Protein AF-0000000085003575 (afdb_homodimer)

Sequence (530 aa):
MSSSPQVAVVTGAAQGVGLAVAKLLAARNYQVVLSDIDVAAGEQAVVDINASLGKQVAHFIPCDLAKTDDIDRLFQLTTDKFSGFSVLVNNAGFLRAPFLAIDAQQISDTIAINLTATVYATHQAIRFWESHADTIQDANVVNITSSSSFKTYASIAAYGAAKAGAAQFTFACRSFGPRIRVNAVAPTAIATAFDKNTMMRVPTDKSGPGYTPEEEMRAMGLARLQPEQVAEAALQCIDDRDRFGKVVYLDATEGQKIHAGFLPEMSSSPQVAVVTGAAQGVGLAVAKLLAARNYQVVLSDIDVAAGEQAVVDINASLGKQVAHFIPCDLAKTDDIDRLFQLTTDKFSGFSVLVNNAGFLRAPFLAIDAQQISDTIAINLTATVYATHQAIRFWESHADTIQDANVVNITSSSSFKTYASIAAYGAAKAGAAQFTFACRSFGPRIRVNAVAPTAIATAFDKNTMMRVPTDKSGPGYTPEEEMRAMGLARLQPEQVAEAALQCIDDRDRFGKVVYLDATEGQKIHAGFLPE

Organism: Metarhizium robertsii (strain ARSEF 23 / ATCC MYA-3075) (NCBI:txid655844)

Structure (mmCIF, N/CA/C/O backbone):
data_AF-0000000085003575-model_v1
#
loop_
_entity.id
_entity.type
_entity.pdbx_description
1 polymer 3-oxoacyl-
#
loop_
_atom_site.group_PDB
_atom_site.id
_atom_site.type_symbol
_atom_site.label_atom_id
_atom_site.label_alt_id
_atom_site.label_comp_id
_atom_site.label_asym_id
_atom_site.label_entity_id
_atom_site.label_seq_id
_atom_site.pdbx_PDB_ins_code
_atom_site.Cartn_x
_atom_site.Cartn_y
_atom_site.Cartn_z
_atom_site.occupancy
_atom_site.B_iso_or_equiv
_atom_site.auth_seq_id
_atom_site.auth_comp_id
_atom_site.auth_asym_id
_atom_site.auth_atom_id
_atom_site.pdbx_PDB_model_num
ATOM 1 N N . MET A 1 1 ? 15.047 -30.828 -22 1 36.72 1 MET A N 1
ATOM 2 C CA . MET A 1 1 ? 14.758 -29.422 -21.766 1 36.72 1 MET A CA 1
ATOM 3 C C . MET A 1 1 ? 13.898 -29.234 -20.516 1 36.72 1 MET A C 1
ATOM 5 O O . MET A 1 1 ? 12.773 -29.75 -20.453 1 36.72 1 MET A O 1
ATOM 9 N N . SER A 1 2 ? 14.344 -29.281 -19.125 1 49.72 2 SER A N 1
ATOM 10 C CA . SER A 1 2 ? 13.836 -29.547 -17.781 1 49.72 2 SER A CA 1
ATOM 11 C C . SER A 1 2 ? 12.734 -28.562 -17.406 1 49.72 2 SER A C 1
ATOM 13 O O . SER A 1 2 ? 12.945 -27.344 -17.422 1 49.72 2 SER A O 1
ATOM 15 N N . SER A 1 3 ? 11.359 -28.797 -17.734 1 72.44 3 SER A N 1
ATOM 16 C CA . SER A 1 3 ? 10.125 -28.031 -17.656 1 72.44 3 SER A CA 1
ATOM 17 C C . SER A 1 3 ? 9.797 -27.641 -16.219 1 72.44 3 SER A C 1
ATOM 19 O O . SER A 1 3 ? 10.094 -28.391 -15.281 1 72.44 3 SER A O 1
ATOM 21 N N . SER A 1 4 ? 9.609 -26.406 -15.805 1 80.38 4 SER A N 1
ATOM 22 C CA . SER A 1 4 ? 9.234 -25.938 -14.484 1 80.38 4 SER A CA 1
ATOM 23 C C . SER A 1 4 ? 8.117 -26.797 -13.883 1 80.38 4 SER A C 1
ATOM 25 O O . SER A 1 4 ? 7.242 -27.266 -14.602 1 80.38 4 SER A O 1
ATOM 27 N N . PRO A 1 5 ? 8.305 -27.156 -12.547 1 84.69 5 PRO A N 1
ATOM 28 C CA . PRO A 1 5 ? 7.23 -27.938 -11.93 1 84.69 5 PRO A CA 1
ATOM 29 C C . PRO A 1 5 ? 5.852 -27.328 -12.156 1 84.69 5 PRO A C 1
ATOM 31 O O . PRO A 1 5 ? 5.703 -26.094 -12.094 1 84.69 5 PRO A O 1
ATOM 34 N N . GLN A 1 6 ? 4.961 -28.141 -12.461 1 92.69 6 GLN A N 1
ATOM 35 C CA . GLN A 1 6 ? 3.586 -27.688 -12.625 1 92.69 6 GLN A CA 1
ATOM 36 C C . GLN A 1 6 ? 2.832 -27.734 -11.305 1 92.69 6 GLN A C 1
ATOM 38 O O . GLN A 1 6 ? 1.858 -28.469 -11.156 1 92.69 6 GLN A O 1
ATOM 43 N N . VAL A 1 7 ? 3.324 -26.984 -10.352 1 98 7 VAL A N 1
ATOM 44 C CA . VAL A 1 7 ? 2.744 -26.781 -9.031 1 98 7 VAL A CA 1
ATOM 45 C C . VAL A 1 7 ? 2.381 -25.312 -8.836 1 98 7 VAL A C 1
ATOM 47 O O . VAL A 1 7 ? 3.186 -24.422 -9.117 1 98 7 VAL A O 1
ATOM 50 N N . ALA A 1 8 ? 1.146 -25.094 -8.445 1 98.75 8 ALA A N 1
ATOM 51 C CA . ALA A 1 8 ? 0.651 -23.734 -8.242 1 98.75 8 ALA A CA 1
ATOM 52 C C . ALA A 1 8 ? 0.19 -23.531 -6.801 1 98.75 8 ALA A C 1
ATOM 54 O O . ALA A 1 8 ? -0.417 -24.422 -6.203 1 98.75 8 ALA A O 1
ATOM 55 N N . VAL A 1 9 ? 0.558 -22.422 -6.254 1 98.81 9 VAL A N 1
ATOM 56 C CA . VAL A 1 9 ? 0.025 -21.984 -4.973 1 98.81 9 VAL A CA 1
ATOM 57 C C . VAL A 1 9 ? -1.001 -20.875 -5.195 1 98.81 9 VAL A C 1
ATOM 59 O O . VAL A 1 9 ? -0.71 -19.875 -5.863 1 98.81 9 VAL A O 1
ATOM 62 N N . VAL A 1 10 ? -2.223 -21.047 -4.691 1 98.81 10 VAL A N 1
ATOM 63 C CA . VAL A 1 10 ? -3.285 -20.047 -4.816 1 98.81 10 VAL A CA 1
ATOM 64 C C . VAL A 1 10 ? -3.777 -19.641 -3.428 1 98.81 10 VAL A C 1
ATOM 66 O O . VAL A 1 10 ? -4.305 -20.469 -2.682 1 98.81 10 VAL A O 1
ATOM 69 N N . THR A 1 11 ? -3.609 -18.391 -3.107 1 98.31 11 THR A N 1
ATOM 70 C CA . THR A 1 11 ? -4.094 -17.891 -1.82 1 98.31 11 THR A CA 1
ATOM 71 C C . THR A 1 11 ? -5.539 -17.422 -1.935 1 98.31 11 THR A C 1
ATOM 73 O O . THR A 1 11 ? -5.98 -17.016 -3.014 1 98.31 11 THR A O 1
ATOM 76 N N . GLY A 1 12 ? -6.211 -17.406 -0.753 1 96.06 12 GLY A N 1
ATOM 77 C CA . GLY A 1 12 ? -7.625 -17.078 -0.796 1 96.06 12 GLY A CA 1
ATOM 78 C C . GLY A 1 12 ? -8.422 -17.953 -1.737 1 96.06 12 GLY A C 1
ATOM 79 O O . GLY A 1 12 ? -9.203 -17.469 -2.549 1 96.06 12 GLY A O 1
ATOM 80 N N . ALA A 1 13 ? -8.219 -19.234 -1.672 1 96.62 13 ALA A N 1
ATOM 81 C CA . ALA A 1 13 ? -8.648 -20.125 -2.754 1 96.62 13 ALA A CA 1
ATOM 82 C C . ALA A 1 13 ? -9.867 -20.938 -2.344 1 96.62 13 ALA A C 1
ATOM 84 O O . ALA A 1 13 ? -10.305 -21.828 -3.076 1 96.62 13 ALA A O 1
ATOM 85 N N . ALA A 1 14 ? -10.453 -20.641 -1.163 1 94.25 14 ALA A N 1
ATOM 86 C CA . ALA A 1 14 ? -11.57 -21.453 -0.695 1 94.25 14 ALA A CA 1
ATOM 87 C C . ALA A 1 14 ? -12.867 -21.047 -1.387 1 94.25 14 ALA A C 1
ATOM 89 O O . ALA A 1 14 ? -13.852 -21.797 -1.356 1 94.25 14 ALA A O 1
ATOM 90 N N . GLN A 1 15 ? -12.906 -19.859 -2.004 1 89.56 15 GLN A N 1
ATOM 91 C CA . GLN A 1 15 ? -14.109 -19.375 -2.668 1 89.56 15 GLN A CA 1
ATOM 92 C C . GLN A 1 15 ? -13.773 -18.328 -3.729 1 89.56 15 GLN A C 1
ATOM 94 O O . GLN A 1 15 ? -12.609 -17.938 -3.883 1 89.56 15 GLN A O 1
ATOM 99 N N . GLY A 1 16 ? -14.758 -18.031 -4.531 1 91.69 16 GLY A N 1
ATOM 100 C CA . GLY A 1 16 ? -14.672 -16.891 -5.43 1 91.69 16 GLY A CA 1
ATOM 101 C C . GLY A 1 16 ? -13.641 -17.078 -6.531 1 91.69 16 GLY A C 1
ATOM 102 O O . GLY A 1 16 ? -13.562 -18.156 -7.141 1 91.69 16 GLY A O 1
ATOM 103 N N . VAL A 1 17 ? -12.969 -15.992 -6.801 1 93.94 17 VAL A N 1
ATOM 104 C CA . VAL A 1 17 ? -12 -15.945 -7.895 1 93.94 17 VAL A CA 1
ATOM 105 C C . VAL A 1 17 ? -10.883 -16.953 -7.637 1 93.94 17 VAL A C 1
ATOM 107 O O . VAL A 1 17 ? -10.469 -17.672 -8.547 1 93.94 17 VAL A O 1
ATOM 110 N N . GLY A 1 18 ? -10.445 -17.047 -6.355 1 96.75 18 GLY A N 1
ATOM 111 C CA . GLY A 1 18 ? -9.383 -17.984 -6.02 1 96.75 18 GLY A CA 1
ATOM 112 C C . GLY A 1 18 ? -9.742 -19.438 -6.289 1 96.75 18 GLY A C 1
ATOM 113 O O . GLY A 1 18 ? -8.922 -20.188 -6.805 1 96.75 18 GLY A O 1
ATOM 114 N N . LEU A 1 19 ? -10.906 -19.766 -5.945 1 96.69 19 LEU A N 1
ATOM 115 C CA . LEU A 1 19 ? -11.375 -21.125 -6.203 1 96.69 19 LEU A CA 1
ATOM 116 C C . LEU A 1 19 ? -11.477 -21.391 -7.699 1 96.69 19 LEU A C 1
ATOM 118 O O . LEU A 1 19 ? -11.086 -22.453 -8.172 1 96.69 19 LEU A O 1
ATOM 122 N N . ALA A 1 20 ? -11.984 -20.422 -8.438 1 96.69 20 ALA A N 1
ATOM 123 C CA . ALA A 1 20 ? -12.102 -20.547 -9.891 1 96.69 20 ALA A CA 1
ATOM 124 C C . ALA A 1 20 ? -10.727 -20.734 -10.531 1 96.69 20 ALA A C 1
ATOM 126 O O . ALA A 1 20 ? -10.57 -21.562 -11.438 1 96.69 20 ALA A O 1
ATOM 127 N N . VAL A 1 21 ? -9.742 -20.016 -10.062 1 98.19 21 VAL A N 1
ATOM 128 C CA . VAL A 1 21 ? -8.383 -20.141 -10.562 1 98.19 21 VAL A CA 1
ATOM 129 C C . VAL A 1 21 ? -7.836 -21.531 -10.258 1 98.19 21 VAL A C 1
ATOM 131 O O . VAL A 1 21 ? -7.258 -22.188 -11.133 1 98.19 21 VAL A O 1
ATOM 134 N N . ALA A 1 22 ? -8.062 -21.969 -9.008 1 98.5 22 ALA A N 1
ATOM 135 C CA . ALA A 1 22 ? -7.586 -23.281 -8.586 1 98.5 22 ALA A CA 1
ATOM 136 C C . ALA A 1 22 ? -8.18 -24.375 -9.461 1 98.5 22 ALA A C 1
ATOM 138 O O . ALA A 1 22 ? -7.469 -25.297 -9.898 1 98.5 22 ALA A O 1
ATOM 139 N N . LYS A 1 23 ? -9.438 -24.281 -9.766 1 98.31 23 LYS A N 1
ATOM 140 C CA . LYS A 1 23 ? -10.133 -25.266 -10.594 1 98.31 23 LYS A CA 1
ATOM 141 C C . LYS A 1 23 ? -9.547 -25.297 -12.008 1 98.31 23 LYS A C 1
ATOM 143 O O . LYS A 1 23 ? -9.289 -26.375 -12.547 1 98.31 23 LYS A O 1
ATOM 148 N N . LEU A 1 24 ? -9.312 -24.141 -12.547 1 98.06 24 LEU A N 1
ATOM 149 C CA . LEU A 1 24 ? -8.805 -24.062 -13.914 1 98.06 24 LEU A CA 1
ATOM 150 C C . LEU A 1 24 ? -7.383 -24.625 -13.992 1 98.06 24 LEU A C 1
ATOM 152 O O . LEU A 1 24 ? -7.047 -25.328 -14.938 1 98.06 24 LEU A O 1
ATOM 156 N N . LEU A 1 25 ? -6.57 -24.312 -13 1 98.25 25 LEU A N 1
ATOM 157 C CA . LEU A 1 25 ? -5.203 -24.828 -12.977 1 98.25 25 LEU A CA 1
ATOM 158 C C . LEU A 1 25 ? -5.188 -26.344 -12.805 1 98.25 25 LEU A C 1
ATOM 160 O O . LEU A 1 25 ? -4.41 -27.031 -13.469 1 98.25 25 LEU A O 1
ATOM 164 N N . ALA A 1 26 ? -6.055 -26.828 -11.93 1 98 26 ALA A N 1
ATOM 165 C CA . ALA A 1 26 ? -6.156 -28.266 -11.727 1 98 26 ALA A CA 1
ATOM 166 C C . ALA A 1 26 ? -6.559 -28.969 -13.016 1 98 26 ALA A C 1
ATOM 168 O O . ALA A 1 26 ? -6.012 -30.031 -13.352 1 98 26 ALA A O 1
ATOM 169 N N . ALA A 1 27 ? -7.434 -28.359 -13.727 1 97.06 27 ALA A N 1
ATOM 170 C CA . ALA A 1 27 ? -7.906 -28.922 -14.984 1 97.06 27 ALA A CA 1
ATOM 171 C C . ALA A 1 27 ? -6.789 -28.938 -16.031 1 97.06 27 ALA A C 1
ATOM 173 O O . ALA A 1 27 ? -6.828 -29.734 -16.969 1 97.06 27 ALA A O 1
ATOM 174 N N . ARG A 1 28 ? -5.785 -28.156 -15.844 1 95.75 28 ARG A N 1
ATOM 175 C CA . ARG A 1 28 ? -4.641 -28.094 -16.75 1 95.75 28 ARG A CA 1
ATOM 176 C C . ARG A 1 28 ? -3.484 -28.938 -16.234 1 95.75 28 ARG A C 1
ATOM 178 O O . ARG A 1 28 ? -2.33 -28.719 -16.609 1 95.75 28 ARG A O 1
ATOM 185 N N . ASN A 1 29 ? -3.746 -29.797 -15.25 1 94.12 29 ASN A N 1
ATOM 186 C CA . ASN A 1 29 ? -2.848 -30.828 -14.75 1 94.12 29 ASN A CA 1
ATOM 187 C C . ASN A 1 29 ? -1.813 -30.25 -13.789 1 94.12 29 ASN A C 1
ATOM 189 O O . ASN A 1 29 ? -0.748 -30.828 -13.586 1 94.12 29 ASN A O 1
ATOM 193 N N . TYR A 1 30 ? -2.041 -29.062 -13.266 1 97.31 30 TYR A N 1
ATOM 194 C CA . TYR A 1 30 ? -1.215 -28.562 -12.172 1 97.31 30 TYR A CA 1
ATOM 195 C C . TYR A 1 30 ? -1.534 -29.281 -10.875 1 97.31 30 TYR A C 1
ATOM 197 O O . TYR A 1 30 ? -2.693 -29.609 -10.609 1 97.31 30 TYR A O 1
ATOM 205 N N . GLN A 1 31 ? -0.494 -29.578 -10.117 1 98.31 31 GLN A N 1
ATOM 206 C CA . GLN A 1 31 ? -0.724 -29.703 -8.68 1 98.31 31 GLN A CA 1
ATOM 207 C C . GLN A 1 31 ? -1.045 -28.359 -8.055 1 98.31 31 GLN A C 1
ATOM 209 O O . GLN A 1 31 ? -0.27 -27.406 -8.18 1 98.31 31 GLN A O 1
ATOM 214 N N . VAL A 1 32 ? -2.201 -28.25 -7.363 1 98.75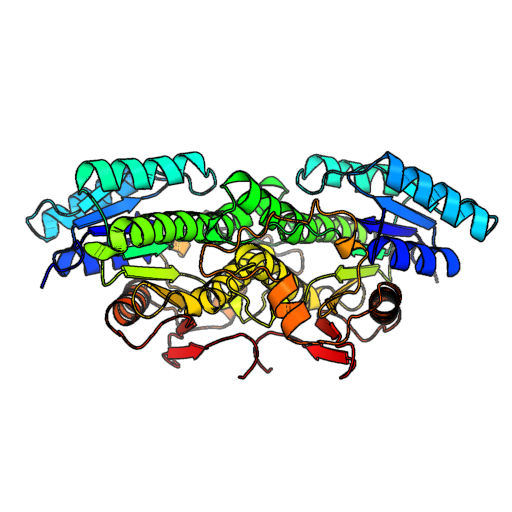 32 VAL A N 1
ATOM 215 C CA . VAL A 1 32 ? -2.637 -26.953 -6.887 1 98.75 32 VAL A CA 1
ATOM 216 C C . VAL A 1 32 ? -2.721 -26.953 -5.359 1 98.75 32 VAL A C 1
ATOM 218 O O . VAL A 1 32 ? -3.445 -27.766 -4.777 1 98.75 32 VAL A O 1
ATOM 221 N N . VAL A 1 33 ? -1.957 -26.141 -4.742 1 98.81 33 VAL A N 1
ATOM 222 C CA . VAL A 1 33 ? -2.045 -25.922 -3.303 1 98.81 33 VAL A CA 1
ATOM 223 C C . VAL A 1 33 ? -2.971 -24.734 -3.021 1 98.81 33 VAL A C 1
ATOM 225 O O . VAL A 1 33 ? -2.607 -23.578 -3.271 1 98.81 33 VAL A O 1
ATOM 228 N N . LEU A 1 34 ? -4.195 -25.047 -2.521 1 98.62 34 LEU A N 1
ATOM 229 C CA . LEU A 1 34 ? -5.121 -24.016 -2.053 1 98.62 34 LEU A CA 1
ATOM 230 C C . LEU A 1 34 ? -4.754 -23.562 -0.646 1 98.62 34 LEU A C 1
ATOM 232 O O . LEU A 1 34 ? -4.461 -24.375 0.225 1 98.62 34 LEU A O 1
ATOM 236 N N . SER A 1 35 ? -4.742 -22.297 -0.482 1 98.31 35 SER A N 1
ATOM 237 C CA . SER A 1 35 ? -4.508 -21.734 0.846 1 98.31 35 SER A CA 1
ATOM 238 C C . SER A 1 35 ? -5.566 -20.688 1.205 1 98.31 35 SER A C 1
ATOM 240 O O . SER A 1 35 ? -5.957 -19.891 0.363 1 98.31 35 SER A O 1
ATOM 242 N N . ASP A 1 36 ? -6.016 -20.734 2.395 1 96.69 36 ASP A N 1
ATOM 243 C CA . ASP A 1 36 ? -7.062 -19.859 2.922 1 96.69 36 ASP A CA 1
ATOM 244 C C . ASP A 1 36 ? -7.09 -19.891 4.449 1 96.69 36 ASP A C 1
ATOM 246 O O . ASP A 1 36 ? -6.531 -20.812 5.062 1 96.69 36 ASP A O 1
ATOM 250 N N . ILE A 1 37 ? -7.699 -18.938 4.961 1 96 37 ILE A N 1
ATOM 251 C CA . ILE A 1 37 ? -7.836 -18.922 6.414 1 96 37 ILE A CA 1
ATOM 252 C C . ILE A 1 37 ? -8.992 -19.828 6.832 1 96 37 ILE A C 1
ATOM 254 O O . ILE A 1 37 ? -9.008 -20.344 7.953 1 96 37 ILE A O 1
ATOM 258 N N . ASP A 1 38 ? -9.977 -20.016 5.98 1 95.31 38 ASP A N 1
ATOM 259 C CA . ASP A 1 38 ? -11.125 -20.875 6.242 1 95.31 38 ASP A CA 1
ATOM 260 C C . ASP A 1 38 ? -10.789 -22.328 5.949 1 95.31 38 ASP A C 1
ATOM 262 O O . ASP A 1 38 ? -10.953 -22.797 4.82 1 95.31 38 ASP A O 1
ATOM 266 N N . VAL A 1 39 ? -10.523 -23.062 6.973 1 97.56 39 VAL A N 1
ATOM 267 C CA . VAL A 1 39 ? -10.023 -24.422 6.836 1 97.56 39 VAL A CA 1
ATOM 268 C C . VAL A 1 39 ? -11.133 -25.328 6.293 1 97.56 39 VAL A C 1
ATOM 270 O O . VAL A 1 39 ? -10.914 -26.094 5.344 1 97.56 39 VAL A O 1
ATOM 273 N N . ALA A 1 40 ? -12.281 -25.203 6.828 1 97.81 40 ALA A N 1
ATOM 274 C CA . ALA A 1 40 ? -13.391 -26.062 6.422 1 97.81 40 ALA A CA 1
ATOM 275 C C . ALA A 1 40 ? -13.727 -25.875 4.945 1 97.81 40 ALA A C 1
ATOM 277 O O . ALA A 1 40 ? -13.836 -26.844 4.195 1 97.81 40 ALA A O 1
ATOM 278 N N . ALA A 1 41 ? -13.844 -24.625 4.5 1 96.56 41 ALA A N 1
ATOM 279 C CA . ALA A 1 41 ? -14.164 -24.328 3.109 1 96.56 41 ALA A CA 1
ATOM 280 C C . ALA A 1 41 ? -13.031 -24.766 2.18 1 96.56 41 ALA A C 1
ATOM 282 O O . ALA A 1 41 ? -13.289 -25.25 1.075 1 96.56 41 ALA A O 1
ATOM 283 N N . GLY A 1 42 ? -11.812 -24.594 2.656 1 98 42 GLY A N 1
ATOM 284 C CA . GLY A 1 42 ? -10.656 -24.984 1.864 1 98 42 GLY A CA 1
ATOM 285 C C . GLY A 1 42 ? -10.57 -26.484 1.65 1 98 42 GLY A C 1
ATOM 286 O O . GLY A 1 42 ? -10.328 -26.953 0.534 1 98 42 GLY A O 1
ATOM 287 N N . GLU A 1 43 ? -10.789 -27.234 2.693 1 98.44 43 GLU A N 1
ATOM 288 C CA . GLU A 1 43 ? -10.758 -28.688 2.598 1 98.44 43 GLU A CA 1
ATOM 289 C C . GLU A 1 43 ? -11.883 -29.219 1.711 1 98.44 43 GLU A C 1
ATOM 291 O O . GLU A 1 43 ? -11.68 -30.141 0.93 1 98.44 43 GLU A O 1
ATOM 296 N N . GLN A 1 44 ? -12.992 -28.594 1.854 1 98.31 44 GLN A N 1
ATOM 297 C CA . GLN A 1 44 ? -14.117 -28.984 1.003 1 98.31 44 GLN A CA 1
ATOM 298 C C . GLN A 1 44 ? -13.82 -28.688 -0.465 1 98.31 44 GLN A C 1
ATOM 300 O O . GLN A 1 44 ? -14.164 -29.484 -1.344 1 98.31 44 GLN A O 1
ATOM 305 N N . ALA A 1 45 ? -13.219 -27.531 -0.722 1 98.06 45 ALA A N 1
ATOM 306 C CA . ALA A 1 45 ? -12.836 -27.172 -2.086 1 98.06 45 ALA A CA 1
ATOM 307 C C . ALA A 1 45 ? -11.914 -28.219 -2.693 1 98.06 45 ALA A C 1
ATOM 309 O O . ALA A 1 45 ? -12.07 -28.594 -3.857 1 98.06 45 ALA A O 1
ATOM 310 N N . VAL A 1 46 ? -10.977 -28.719 -1.909 1 98.62 46 VAL A N 1
ATOM 311 C CA . VAL A 1 46 ? -10.031 -29.734 -2.354 1 98.62 46 VAL A CA 1
ATOM 312 C C . VAL A 1 46 ? -10.781 -31.016 -2.717 1 98.62 46 VAL A C 1
ATOM 314 O O . VAL A 1 46 ? -10.547 -31.594 -3.779 1 98.62 46 VAL A O 1
ATOM 317 N N . VAL A 1 47 ? -11.68 -31.422 -1.876 1 98.44 47 VAL A N 1
ATOM 318 C CA . VAL A 1 47 ? -12.469 -32.625 -2.107 1 98.44 47 VAL A CA 1
ATOM 319 C C . VAL A 1 47 ? -13.258 -32.5 -3.408 1 98.44 47 VAL A C 1
ATOM 321 O O . VAL A 1 47 ? -13.266 -33.406 -4.242 1 98.44 47 VAL A O 1
ATOM 324 N N . ASP A 1 48 ? -13.852 -31.344 -3.574 1 98.06 48 ASP A N 1
ATOM 325 C CA . ASP A 1 48 ? -14.695 -31.109 -4.742 1 98.06 48 ASP A CA 1
ATOM 326 C C . ASP A 1 48 ? -13.875 -31.109 -6.027 1 98.06 48 ASP A C 1
ATOM 328 O O . ASP A 1 48 ? -14.281 -31.703 -7.031 1 98.06 48 ASP A O 1
ATOM 332 N N . ILE A 1 49 ? -12.727 -30.438 -6.02 1 98.44 49 ILE A N 1
ATOM 333 C CA . ILE A 1 49 ? -11.867 -30.359 -7.195 1 98.44 49 ILE A CA 1
ATOM 334 C C . ILE A 1 49 ? -11.367 -31.766 -7.555 1 98.44 49 ILE A C 1
ATOM 336 O O . ILE A 1 49 ? -11.461 -32.188 -8.711 1 98.44 49 ILE A O 1
ATOM 340 N N . ASN A 1 50 ? -10.898 -32.469 -6.586 1 98.38 50 ASN A N 1
ATOM 341 C CA . ASN A 1 50 ? -10.367 -33.812 -6.828 1 98.38 50 ASN A CA 1
ATOM 342 C C . ASN A 1 50 ? -11.445 -34.75 -7.328 1 98.38 50 ASN A C 1
ATOM 344 O O . ASN A 1 50 ? -11.203 -35.562 -8.242 1 98.38 50 ASN A O 1
ATOM 348 N N . ALA A 1 51 ? -12.625 -34.688 -6.777 1 98.25 51 ALA A N 1
ATOM 349 C CA . ALA A 1 51 ? -13.742 -35.531 -7.199 1 98.25 51 ALA A CA 1
ATOM 350 C C . ALA A 1 51 ? -14.133 -35.219 -8.648 1 98.25 51 ALA A C 1
ATOM 352 O O . ALA A 1 51 ? -14.383 -36.156 -9.422 1 98.25 51 ALA A O 1
ATOM 353 N N . SER A 1 52 ? -14.18 -33.969 -8.938 1 97.69 52 SER A N 1
ATOM 354 C CA . SER A 1 52 ? -14.594 -33.562 -10.273 1 97.69 52 SER A CA 1
ATOM 355 C C . SER A 1 52 ? -13.609 -34.031 -11.336 1 97.69 52 SER A C 1
ATOM 357 O O . SER A 1 52 ? -13.992 -34.312 -12.477 1 97.69 52 SER A O 1
ATOM 359 N N . LEU A 1 53 ? -12.336 -34.125 -10.969 1 97.44 53 LEU A N 1
ATOM 360 C CA . LEU A 1 53 ? -11.297 -34.469 -11.938 1 97.44 53 LEU A CA 1
ATOM 361 C C . LEU A 1 53 ? -10.93 -35.938 -11.852 1 97.44 53 LEU A C 1
ATOM 363 O O . LEU A 1 53 ? -10.289 -36.5 -12.758 1 97.44 53 LEU A O 1
ATOM 367 N N . GLY A 1 54 ? -11.281 -36.625 -10.82 1 96.75 54 GLY A N 1
ATOM 368 C CA . GLY A 1 54 ? -10.93 -38.031 -10.602 1 96.75 54 GLY A CA 1
ATOM 369 C C . GLY A 1 54 ? -9.453 -38.219 -10.32 1 96.75 54 GLY A C 1
ATOM 370 O O . GLY A 1 54 ? -8.875 -39.25 -10.703 1 96.75 54 GLY A O 1
ATOM 371 N N . LYS A 1 55 ? -8.797 -37.219 -9.859 1 96.56 55 LYS A N 1
ATOM 372 C CA . LYS A 1 55 ? -7.375 -37.219 -9.523 1 96.56 55 LYS A CA 1
ATOM 373 C C . LYS A 1 55 ? -7.102 -36.438 -8.25 1 96.56 55 LYS A C 1
ATOM 375 O O . LYS A 1 55 ? -7.859 -35.531 -7.906 1 96.56 55 LYS A O 1
ATOM 380 N N . GLN A 1 56 ? -6.051 -36.781 -7.547 1 97.12 56 GLN A N 1
ATOM 381 C CA . GLN A 1 56 ? -5.621 -36.094 -6.344 1 97.12 56 GLN A CA 1
ATOM 382 C C . GLN A 1 56 ? -4.574 -35.031 -6.672 1 97.12 56 GLN A C 1
ATOM 384 O O . GLN A 1 56 ? -3.379 -35.25 -6.469 1 97.12 56 GLN A O 1
ATOM 389 N N . VAL A 1 57 ? -5.117 -33.906 -7.125 1 97.88 57 VAL A N 1
ATOM 390 C CA . VAL A 1 57 ? -4.18 -32.875 -7.59 1 97.88 57 VAL A CA 1
ATOM 391 C C . VAL A 1 57 ? -4.336 -31.625 -6.75 1 97.88 57 VAL A C 1
ATOM 393 O O . VAL A 1 57 ? -3.482 -30.734 -6.793 1 97.88 57 VAL A O 1
ATOM 396 N N . ALA A 1 58 ? -5.422 -31.453 -6.047 1 98.62 58 ALA A N 1
ATOM 397 C CA . ALA A 1 58 ? -5.645 -30.312 -5.176 1 98.62 58 ALA A CA 1
ATOM 398 C C . ALA A 1 58 ? -5.262 -30.625 -3.732 1 98.62 58 ALA A C 1
ATOM 400 O O . ALA A 1 58 ? -5.535 -31.734 -3.246 1 98.62 58 ALA A O 1
ATOM 401 N N . HIS A 1 59 ? -4.602 -29.75 -3.125 1 98.69 59 HIS A N 1
ATOM 402 C CA . HIS A 1 59 ? -4.152 -29.828 -1.74 1 98.69 59 HIS A CA 1
ATOM 403 C C . HIS A 1 59 ? -4.48 -28.562 -0.972 1 98.69 59 HIS A C 1
ATOM 405 O O . HIS A 1 59 ? -4.621 -27.484 -1.569 1 98.69 59 HIS A O 1
ATOM 411 N N . PHE A 1 60 ? -4.641 -28.703 0.406 1 98.69 60 PHE A N 1
ATOM 412 C CA . PHE A 1 60 ? -4.969 -27.531 1.198 1 98.69 60 PHE A CA 1
ATOM 413 C C . PHE A 1 60 ? -3.922 -27.297 2.281 1 98.69 60 PHE A C 1
ATOM 415 O O . PHE A 1 60 ? -3.531 -28.219 2.986 1 98.69 60 PHE A O 1
ATOM 422 N N . ILE A 1 61 ? -3.398 -26.125 2.365 1 98.62 61 ILE A N 1
ATOM 423 C CA . ILE A 1 61 ? -2.549 -25.672 3.459 1 98.62 61 ILE A CA 1
ATOM 424 C C . ILE A 1 61 ? -3.111 -24.375 4.043 1 98.62 61 ILE A C 1
ATOM 426 O O . ILE A 1 61 ? -3.16 -23.344 3.357 1 98.62 61 ILE A O 1
ATOM 430 N N . PRO A 1 62 ? -3.59 -24.375 5.281 1 98.25 62 PRO A N 1
ATOM 431 C CA . PRO A 1 62 ? -4.129 -23.156 5.883 1 98.25 62 PRO A CA 1
ATOM 432 C C . PRO A 1 62 ? -3.076 -22.062 6.031 1 98.25 62 PRO A C 1
ATOM 434 O O . PRO A 1 62 ? -1.909 -22.344 6.305 1 98.25 62 PRO A O 1
ATOM 437 N N . CYS A 1 63 ? -3.514 -20.828 5.859 1 97.75 63 CYS A N 1
ATOM 438 C CA . CYS A 1 63 ? -2.598 -19.703 5.977 1 97.75 63 CYS A CA 1
ATOM 439 C C . CYS A 1 63 ? -3.35 -18.422 6.332 1 97.75 63 CYS A C 1
ATOM 441 O O . CYS A 1 63 ? -4.316 -18.062 5.66 1 97.75 63 CYS A O 1
ATOM 443 N N . ASP A 1 64 ? -2.99 -17.859 7.391 1 97.19 64 ASP A N 1
ATOM 444 C CA . ASP A 1 64 ? -3.385 -16.484 7.676 1 97.19 64 ASP A CA 1
ATOM 445 C C . ASP A 1 64 ? -2.406 -15.492 7.055 1 97.19 64 ASP A C 1
ATOM 447 O O . ASP A 1 64 ? -1.306 -15.289 7.57 1 97.19 64 ASP A O 1
ATOM 451 N N . LEU A 1 65 ? -2.846 -14.859 6.027 1 96.38 65 LEU A N 1
ATOM 452 C CA . LEU A 1 65 ? -1.971 -14.023 5.215 1 96.38 65 LEU A CA 1
ATOM 453 C C . LEU A 1 65 ? -1.564 -12.766 5.973 1 96.38 65 LEU A C 1
ATOM 455 O O . LEU A 1 65 ? -0.65 -12.047 5.559 1 96.38 65 LEU A O 1
ATOM 459 N N . ALA A 1 66 ? -2.234 -12.477 7.098 1 94.69 66 ALA A N 1
ATOM 460 C CA . ALA A 1 66 ? -1.825 -11.344 7.926 1 94.69 66 ALA A CA 1
ATOM 461 C C . ALA A 1 66 ? -0.565 -11.672 8.727 1 94.69 66 ALA A C 1
ATOM 463 O O . ALA A 1 66 ? 0.037 -10.789 9.336 1 94.69 66 ALA A O 1
ATOM 464 N N . LYS A 1 67 ? -0.16 -12.938 8.68 1 96.19 67 LYS A N 1
ATOM 465 C CA . LYS A 1 67 ? 1.002 -13.414 9.422 1 96.19 67 LYS A CA 1
ATOM 466 C C . LYS A 1 67 ? 2.086 -13.93 8.484 1 96.19 67 LYS A C 1
ATOM 468 O O . LYS A 1 67 ? 1.918 -14.969 7.844 1 96.19 67 LYS A O 1
ATOM 473 N N . THR A 1 68 ? 3.207 -13.297 8.477 1 96.94 68 THR A N 1
ATOM 474 C CA . THR A 1 68 ? 4.285 -13.672 7.566 1 96.94 68 THR A CA 1
ATOM 475 C C . THR A 1 68 ? 4.805 -15.062 7.887 1 96.94 68 THR A C 1
ATOM 477 O O . THR A 1 68 ? 5.223 -15.797 6.988 1 96.94 68 THR A O 1
ATOM 480 N N . ASP A 1 69 ? 4.738 -15.484 9.172 1 97.5 69 ASP A N 1
ATOM 481 C CA . ASP A 1 69 ? 5.164 -16.828 9.555 1 97.5 69 ASP A CA 1
ATOM 482 C C . ASP A 1 69 ? 4.305 -17.891 8.867 1 97.5 69 ASP A C 1
ATOM 484 O O . ASP A 1 69 ? 4.801 -18.969 8.516 1 97.5 69 ASP A O 1
ATOM 488 N N . ASP A 1 70 ? 3.051 -17.625 8.734 1 98.19 70 ASP A N 1
ATOM 489 C CA . ASP A 1 70 ? 2.162 -18.562 8.047 1 98.19 70 ASP A CA 1
ATOM 490 C C . ASP A 1 70 ? 2.506 -18.656 6.562 1 98.19 70 ASP A C 1
ATOM 492 O O . ASP A 1 70 ? 2.395 -19.719 5.957 1 98.19 70 ASP A O 1
ATOM 496 N N . ILE A 1 71 ? 2.908 -17.578 5.973 1 98.38 71 ILE A N 1
ATOM 497 C CA . ILE A 1 71 ? 3.312 -17.547 4.574 1 98.38 71 ILE A CA 1
ATOM 498 C C . ILE A 1 71 ? 4.582 -18.375 4.387 1 98.38 71 ILE A C 1
ATOM 500 O O . ILE A 1 71 ? 4.684 -19.156 3.441 1 98.38 71 ILE A O 1
ATOM 504 N N . ASP A 1 72 ? 5.473 -18.219 5.359 1 98.31 72 ASP A N 1
ATOM 505 C CA . ASP A 1 72 ? 6.676 -19.031 5.32 1 98.31 72 ASP A CA 1
ATOM 506 C C . ASP A 1 72 ? 6.324 -20.516 5.355 1 98.31 72 ASP A C 1
ATOM 508 O O . ASP A 1 72 ? 6.863 -21.312 4.578 1 98.31 72 ASP A O 1
ATOM 512 N N . ARG A 1 73 ? 5.457 -20.844 6.242 1 98.38 73 ARG A N 1
ATOM 513 C CA . ARG A 1 73 ? 5.047 -22.234 6.406 1 98.38 73 ARG A CA 1
ATOM 514 C C . ARG A 1 73 ? 4.363 -22.766 5.148 1 98.38 73 ARG A C 1
ATOM 516 O O . ARG A 1 73 ? 4.578 -23.906 4.75 1 98.38 73 ARG A O 1
ATOM 523 N N . LEU A 1 74 ? 3.59 -21.938 4.523 1 98.5 74 LEU A N 1
ATOM 524 C CA . LEU A 1 74 ? 2.904 -22.297 3.287 1 98.5 74 LEU A CA 1
ATOM 525 C C . LEU A 1 74 ? 3.902 -22.719 2.215 1 98.5 74 LEU A C 1
ATOM 527 O O . LEU A 1 74 ? 3.762 -23.797 1.614 1 98.5 74 LEU A O 1
ATOM 531 N N . PHE A 1 75 ? 4.934 -21.953 2 1 98.38 75 PHE A N 1
ATOM 532 C CA . PHE A 1 75 ? 5.91 -22.25 0.956 1 98.38 75 PHE A CA 1
ATOM 533 C C . PHE A 1 75 ? 6.797 -23.422 1.35 1 98.38 75 PHE A C 1
ATOM 535 O O . PHE A 1 75 ? 7.148 -24.25 0.507 1 98.38 75 PHE A O 1
ATOM 542 N N . GLN A 1 76 ? 7.109 -23.469 2.662 1 98.31 76 GLN A N 1
ATOM 543 C CA . GLN A 1 76 ? 7.914 -24.578 3.137 1 98.31 76 GLN A CA 1
ATOM 544 C C . GLN A 1 76 ? 7.199 -25.906 2.918 1 98.31 76 GLN A C 1
ATOM 546 O O . GLN A 1 76 ? 7.777 -26.859 2.373 1 98.31 76 GLN A O 1
ATOM 551 N N . LEU A 1 77 ? 5.969 -25.984 3.303 1 98.56 77 LEU A N 1
ATOM 552 C CA . LEU A 1 77 ? 5.199 -27.219 3.162 1 98.56 77 LEU A CA 1
ATOM 553 C C . LEU A 1 77 ? 4.996 -27.562 1.692 1 98.56 77 LEU A C 1
ATOM 555 O O . LEU A 1 77 ? 5.02 -28.734 1.32 1 98.56 77 LEU A O 1
ATOM 559 N N . THR A 1 78 ? 4.793 -26.547 0.827 1 98.44 78 THR A N 1
ATOM 560 C CA . THR A 1 78 ? 4.625 -26.766 -0.605 1 98.44 78 THR A CA 1
ATOM 561 C C . THR A 1 78 ? 5.895 -27.359 -1.213 1 98.44 78 THR A C 1
ATOM 563 O O . THR A 1 78 ? 5.836 -28.359 -1.934 1 98.44 78 THR A O 1
ATOM 566 N N . THR A 1 79 ? 7.047 -26.781 -0.89 1 97.31 79 THR A N 1
ATOM 567 C CA . THR A 1 79 ? 8.297 -27.234 -1.484 1 97.31 79 THR A CA 1
ATOM 568 C C . THR A 1 79 ? 8.719 -28.578 -0.911 1 97.31 79 THR A C 1
ATOM 570 O O . THR A 1 79 ? 9.336 -29.391 -1.605 1 97.31 79 THR A O 1
ATOM 573 N N . ASP A 1 80 ? 8.414 -28.828 0.384 1 97.44 80 ASP A N 1
ATOM 574 C CA . ASP A 1 80 ? 8.68 -30.141 0.974 1 97.44 80 ASP A CA 1
ATOM 575 C C . ASP A 1 80 ? 7.902 -31.234 0.247 1 97.44 80 ASP A C 1
ATOM 577 O O . ASP A 1 80 ? 8.422 -32.344 0.033 1 97.44 80 ASP A O 1
ATOM 581 N N . LYS A 1 81 ? 6.73 -30.891 -0.151 1 97.12 81 LYS A N 1
ATOM 582 C CA . LYS A 1 81 ? 5.848 -31.891 -0.742 1 97.12 81 LYS A CA 1
ATOM 583 C C . LYS A 1 81 ? 6.152 -32.094 -2.227 1 97.12 81 LYS A C 1
ATOM 585 O O . LYS A 1 81 ? 6.125 -33.219 -2.729 1 97.12 81 LYS A O 1
ATOM 590 N N . PHE A 1 82 ? 6.449 -31 -2.955 1 97.06 82 PHE A N 1
ATOM 591 C CA . PHE A 1 82 ? 6.465 -31.094 -4.41 1 97.06 82 PHE A CA 1
ATOM 592 C C . PHE A 1 82 ? 7.852 -30.766 -4.957 1 97.06 82 PHE A C 1
ATOM 594 O O . PHE A 1 82 ? 8.07 -30.812 -6.168 1 97.06 82 PHE A O 1
ATOM 601 N N . SER A 1 83 ? 8.797 -30.391 -4.082 1 94.69 83 SER A N 1
ATOM 602 C CA . SER A 1 83 ? 10.18 -30.047 -4.406 1 94.69 83 SER A CA 1
ATOM 603 C C . SER A 1 83 ? 10.25 -28.781 -5.242 1 94.69 83 SER A C 1
ATOM 605 O O . SER A 1 83 ? 11.195 -28.578 -6.004 1 94.69 83 SER A O 1
ATOM 607 N N . GLY A 1 84 ? 9.18 -28.047 -5.258 1 95.44 84 GLY A N 1
ATOM 608 C CA . GLY A 1 84 ? 9.18 -26.766 -5.938 1 95.44 84 GLY A CA 1
ATOM 609 C C . GLY A 1 84 ? 7.809 -26.359 -6.457 1 95.44 84 GLY A C 1
ATOM 610 O O . GLY A 1 84 ? 6.84 -27.109 -6.301 1 95.44 84 GLY A O 1
ATOM 611 N N . PHE A 1 85 ? 7.691 -25.172 -7.027 1 97.94 85 PHE A N 1
ATOM 612 C CA . PHE A 1 85 ? 6.504 -24.625 -7.676 1 97.94 85 PHE A CA 1
ATOM 613 C C . PHE A 1 85 ? 6.883 -23.578 -8.711 1 97.94 85 PHE A C 1
ATOM 615 O O . PHE A 1 85 ? 8.016 -23.078 -8.711 1 97.94 85 PHE A O 1
ATOM 622 N N . SER A 1 86 ? 5.91 -23.328 -9.602 1 97.88 86 SER A N 1
ATOM 623 C CA . SER A 1 86 ? 6.254 -22.391 -10.664 1 97.88 86 SER A CA 1
ATOM 624 C C . SER A 1 86 ? 5.188 -21.312 -10.812 1 97.88 86 SER A C 1
ATOM 626 O O . SER A 1 86 ? 5.367 -20.344 -11.562 1 97.88 86 SER A O 1
ATOM 628 N N . VAL A 1 87 ? 4.043 -21.453 -10.078 1 98.62 87 VAL A N 1
ATOM 629 C CA . VAL A 1 87 ? 2.971 -20.469 -10.188 1 98.62 87 VAL A CA 1
ATOM 630 C C . VAL A 1 87 ? 2.512 -20.047 -8.789 1 98.62 87 VAL A C 1
ATOM 632 O O . VAL A 1 87 ? 2.322 -20.891 -7.914 1 98.62 87 VAL A O 1
ATOM 635 N N . LEU A 1 88 ? 2.455 -18.812 -8.578 1 98.81 88 LEU A N 1
ATOM 636 C CA . LEU A 1 88 ? 1.843 -18.219 -7.395 1 98.81 88 LEU A CA 1
ATOM 637 C C . LEU A 1 88 ? 0.721 -17.25 -7.789 1 98.81 88 LEU A C 1
ATOM 639 O O . LEU A 1 88 ? 0.938 -16.328 -8.57 1 98.81 88 LEU A O 1
ATOM 643 N N . VAL A 1 89 ? -0.476 -17.516 -7.332 1 98.81 89 VAL A N 1
ATOM 644 C CA . VAL A 1 89 ? -1.586 -16.594 -7.508 1 98.81 89 VAL A CA 1
ATOM 645 C C . VAL A 1 89 ? -1.96 -15.969 -6.16 1 98.81 89 VAL A C 1
ATOM 647 O O . VAL A 1 89 ? -2.49 -16.656 -5.281 1 98.81 89 VAL A O 1
ATOM 650 N N . ASN A 1 90 ? -1.627 -14.734 -6.02 1 98.56 90 ASN A N 1
ATOM 651 C CA . ASN A 1 90 ? -2.068 -13.969 -4.859 1 98.56 90 ASN A CA 1
ATOM 652 C C . ASN A 1 90 ? -3.486 -13.43 -5.051 1 98.56 90 ASN A C 1
ATOM 654 O O . ASN A 1 90 ? -3.688 -12.422 -5.723 1 98.56 90 ASN A O 1
ATOM 658 N N . ASN A 1 91 ? -4.473 -14 -4.395 1 94.75 91 ASN A N 1
ATOM 659 C CA . ASN A 1 91 ? -5.875 -13.672 -4.641 1 94.75 91 ASN A CA 1
ATOM 660 C C . ASN A 1 91 ? -6.586 -13.25 -3.357 1 94.75 91 ASN A C 1
ATOM 662 O O . ASN A 1 91 ? -7.637 -12.617 -3.404 1 94.75 91 ASN A O 1
ATOM 666 N N . ALA A 1 92 ? -6.004 -13.531 -2.248 1 81.25 92 ALA A N 1
ATOM 667 C CA . ALA A 1 92 ? -6.684 -13.219 -0.995 1 81.25 92 ALA A CA 1
ATOM 668 C C . ALA A 1 92 ? -6.984 -11.727 -0.892 1 81.25 92 ALA A C 1
ATOM 670 O O . ALA A 1 92 ? -6.184 -10.898 -1.329 1 81.25 92 ALA A O 1
ATOM 671 N N . GLY A 1 93 ? -8.203 -11.461 -0.547 1 81.62 93 GLY A N 1
ATOM 672 C CA . GLY A 1 93 ? -8.633 -10.086 -0.335 1 81.62 93 GLY A CA 1
ATOM 673 C C . GLY A 1 93 ? -9.414 -9.898 0.951 1 81.62 93 GLY A C 1
ATOM 674 O O . GLY A 1 93 ? -10.078 -10.82 1.419 1 81.62 93 GLY A O 1
ATOM 675 N N . PHE A 1 94 ? -9.297 -8.883 1.567 1 79.81 94 PHE A N 1
ATOM 676 C CA . PHE A 1 94 ? -9.984 -8.469 2.781 1 79.81 94 PHE A CA 1
ATOM 677 C C . PHE A 1 94 ? -10.438 -7.016 2.674 1 79.81 94 PHE A C 1
ATOM 679 O O . PHE A 1 94 ? -9.633 -6.125 2.408 1 79.81 94 PHE A O 1
ATOM 686 N N . LEU A 1 95 ? -11.75 -6.883 2.717 1 80.75 95 LEU A N 1
ATOM 687 C CA . LEU A 1 95 ? -12.32 -5.543 2.594 1 80.75 95 LEU A CA 1
ATOM 688 C C . LEU A 1 95 ? -13.297 -5.258 3.732 1 80.75 95 LEU A C 1
ATOM 690 O O . LEU A 1 95 ? -14.172 -6.078 4.027 1 80.75 95 LEU A O 1
ATOM 694 N N . ARG A 1 96 ? -12.984 -4.254 4.48 1 78.5 96 ARG A N 1
ATOM 695 C CA . ARG A 1 96 ? -13.914 -3.674 5.445 1 78.5 96 ARG A CA 1
ATOM 696 C C . ARG A 1 96 ? -14.234 -2.225 5.09 1 78.5 96 ARG A C 1
ATOM 698 O O . ARG A 1 96 ? -13.352 -1.472 4.676 1 78.5 96 ARG A O 1
ATOM 705 N N . ALA A 1 97 ? -15.461 -1.841 5.207 1 80.94 97 ALA A N 1
ATOM 706 C CA . ALA A 1 97 ? -15.984 -0.521 4.855 1 80.94 97 ALA A CA 1
ATOM 707 C C . ALA A 1 97 ? -17.219 -0.176 5.691 1 80.94 97 ALA A C 1
ATOM 709 O O . ALA A 1 97 ? -17.812 -1.056 6.305 1 80.94 97 ALA A O 1
ATOM 710 N N . PRO A 1 98 ? -17.656 1.166 5.895 1 87.38 98 PRO A N 1
ATOM 711 C CA . PRO A 1 98 ? -17 2.309 5.246 1 87.38 98 PRO A CA 1
ATOM 712 C C . PRO A 1 98 ? -15.742 2.77 5.98 1 87.38 98 PRO A C 1
ATOM 714 O O . PRO A 1 98 ? -15.531 2.404 7.141 1 87.38 98 PRO A O 1
ATOM 717 N N . PHE A 1 99 ? -14.922 3.609 5.312 1 89.69 99 PHE A N 1
ATOM 718 C CA . PHE A 1 99 ? -13.57 3.969 5.73 1 89.69 99 PHE A CA 1
ATOM 719 C C . PHE A 1 99 ? -13.57 4.551 7.141 1 89.69 99 PHE A C 1
ATOM 721 O O . PHE A 1 99 ? -12.781 4.141 7.988 1 89.69 99 PHE A O 1
ATOM 728 N N . LEU A 1 100 ? -14.469 5.41 7.441 1 91.62 100 LEU A N 1
ATOM 729 C CA . LEU A 1 100 ? -14.43 6.105 8.727 1 91.62 100 LEU A CA 1
ATOM 730 C C . LEU A 1 100 ? -15.055 5.254 9.828 1 91.62 100 LEU A C 1
ATOM 732 O O . LEU A 1 100 ? -14.961 5.598 11.008 1 91.62 100 LEU A O 1
ATOM 736 N N . ALA A 1 101 ? -15.609 4.023 9.484 1 90.5 101 ALA A N 1
ATOM 737 C CA . ALA A 1 101 ? -16.266 3.178 10.477 1 90.5 101 ALA A CA 1
ATOM 738 C C . ALA A 1 101 ? -15.383 2.008 10.883 1 90.5 101 ALA A C 1
ATOM 740 O O . ALA A 1 101 ? -15.695 1.272 11.82 1 90.5 101 ALA A O 1
ATOM 741 N N . ILE A 1 102 ? -14.305 1.841 10.188 1 90.75 102 ILE A N 1
ATOM 742 C CA . ILE A 1 102 ? -13.438 0.717 10.516 1 90.75 102 ILE A CA 1
ATOM 743 C C . ILE A 1 102 ? -12.398 1.156 11.547 1 90.75 102 ILE A C 1
ATOM 745 O O . ILE A 1 102 ? -12.094 2.346 11.656 1 90.75 102 ILE A O 1
ATOM 749 N N . ASP A 1 103 ? -11.898 0.192 12.336 1 93.94 103 ASP A N 1
ATOM 750 C CA . ASP A 1 103 ? -10.977 0.501 13.422 1 93.94 103 ASP A CA 1
ATOM 751 C C . ASP A 1 103 ? -9.531 0.234 13.008 1 93.94 103 ASP A C 1
ATOM 753 O O . ASP A 1 103 ? -9.258 -0.118 11.859 1 93.94 103 ASP A O 1
ATOM 757 N N . ALA A 1 104 ? -8.609 0.466 13.922 1 95.81 104 ALA A N 1
ATOM 758 C CA . ALA A 1 104 ? -7.176 0.362 13.664 1 95.81 104 ALA A CA 1
ATOM 759 C C . ALA A 1 104 ? -6.809 -1.032 13.164 1 95.81 104 ALA A C 1
ATOM 761 O O . ALA A 1 104 ? -6.059 -1.173 12.195 1 95.81 104 ALA A O 1
ATOM 762 N N . GLN A 1 105 ? -7.309 -1.993 13.82 1 95.75 105 GLN A N 1
ATOM 763 C CA . GLN A 1 105 ? -6.984 -3.369 13.453 1 95.75 105 GLN A CA 1
ATOM 764 C C . GLN A 1 105 ? -7.5 -3.709 12.062 1 95.75 105 GLN A C 1
ATOM 766 O O . GLN A 1 105 ? -6.812 -4.375 11.281 1 95.75 105 GLN A O 1
ATOM 771 N N . GLN A 1 106 ? -8.688 -3.25 11.75 1 94.81 106 GLN A N 1
ATOM 772 C CA . GLN A 1 106 ? -9.281 -3.508 10.438 1 94.81 106 GLN A CA 1
ATOM 773 C C . GLN A 1 106 ? -8.484 -2.818 9.336 1 94.81 106 GLN A C 1
ATOM 775 O O . GLN A 1 106 ? -8.305 -3.381 8.25 1 94.81 106 GLN A O 1
ATOM 780 N N . ILE A 1 107 ? -8.039 -1.623 9.594 1 96.62 107 ILE A N 1
ATOM 781 C CA . ILE A 1 107 ? -7.203 -0.917 8.625 1 96.62 107 ILE A CA 1
ATOM 782 C C . ILE A 1 107 ? -5.883 -1.662 8.438 1 96.62 107 ILE A C 1
ATOM 784 O O . ILE A 1 107 ? -5.461 -1.909 7.309 1 96.62 107 ILE A O 1
ATOM 788 N N . SER A 1 108 ? -5.285 -2.057 9.539 1 97.12 108 SER A N 1
ATOM 789 C CA . SER A 1 108 ? -4.027 -2.795 9.492 1 97.12 108 SER A CA 1
ATOM 790 C C . SER A 1 108 ? -4.184 -4.113 8.75 1 97.12 108 SER A C 1
ATOM 792 O O . SER A 1 108 ? -3.367 -4.453 7.891 1 97.12 108 SER A O 1
ATOM 794 N N . ASP A 1 109 ? -5.242 -4.824 9.078 1 95.12 109 ASP A N 1
ATOM 795 C CA . ASP A 1 109 ? -5.488 -6.105 8.43 1 95.12 109 ASP A CA 1
ATOM 796 C C . ASP A 1 109 ? -5.738 -5.926 6.934 1 95.12 109 ASP A C 1
ATOM 798 O O . ASP A 1 109 ? -5.277 -6.73 6.121 1 95.12 109 ASP A O 1
ATOM 802 N N . THR A 1 110 ? -6.523 -4.895 6.594 1 95.75 110 THR A N 1
ATOM 803 C CA . THR A 1 110 ? -6.805 -4.617 5.188 1 95.75 110 THR A CA 1
ATOM 804 C C . THR A 1 110 ? -5.512 -4.461 4.398 1 95.75 110 THR A C 1
ATOM 806 O O . THR A 1 110 ? -5.34 -5.082 3.346 1 95.75 110 THR A O 1
ATOM 809 N N . ILE A 1 111 ? -4.602 -3.748 4.918 1 97.81 111 ILE A N 1
ATOM 810 C CA . ILE A 1 111 ? -3.359 -3.463 4.211 1 97.81 111 ILE A CA 1
ATOM 811 C C . ILE A 1 111 ? -2.436 -4.676 4.281 1 97.81 111 ILE A C 1
ATOM 813 O O . ILE A 1 111 ? -1.802 -5.039 3.287 1 97.81 111 ILE A O 1
ATOM 817 N N . ALA A 1 112 ? -2.391 -5.328 5.406 1 97.38 112 ALA A N 1
ATOM 818 C CA . ALA A 1 112 ? -1.541 -6.504 5.582 1 97.38 112 ALA A CA 1
ATOM 819 C C . ALA A 1 112 ? -1.935 -7.613 4.609 1 97.38 112 ALA A C 1
ATOM 821 O O . ALA A 1 112 ? -1.077 -8.188 3.936 1 97.38 112 ALA A O 1
ATOM 822 N N . ILE A 1 113 ? -3.189 -7.875 4.512 1 96.25 113 ILE A N 1
ATOM 823 C CA . ILE A 1 113 ? -3.682 -9.016 3.746 1 96.25 113 ILE A CA 1
ATOM 824 C C . ILE A 1 113 ? -3.648 -8.688 2.256 1 96.25 113 ILE A C 1
ATOM 826 O O . ILE A 1 113 ? -3.295 -9.531 1.434 1 96.25 113 ILE A O 1
ATOM 830 N N . ASN A 1 114 ? -3.979 -7.418 1.934 1 96.75 114 ASN A N 1
ATOM 831 C CA . ASN A 1 114 ? -4.141 -7.078 0.524 1 96.75 114 ASN A CA 1
ATOM 832 C C . ASN A 1 114 ? -2.832 -6.598 -0.093 1 96.75 114 ASN A C 1
ATOM 834 O O . ASN A 1 114 ? -2.697 -6.547 -1.316 1 96.75 114 ASN A O 1
ATOM 838 N N . LEU A 1 115 ? -1.872 -6.23 0.691 1 98.38 115 LEU A N 1
ATOM 839 C CA . LEU A 1 115 ? -0.644 -5.699 0.11 1 98.38 115 LEU A CA 1
ATOM 840 C C . LEU A 1 115 ? 0.58 -6.402 0.689 1 98.38 115 LEU A C 1
ATOM 842 O O . LEU A 1 115 ? 1.354 -7.02 -0.048 1 98.38 115 LEU A O 1
ATOM 846 N N . THR A 1 116 ? 0.757 -6.352 2.018 1 98.5 116 THR A N 1
ATOM 847 C CA . THR A 1 116 ? 1.958 -6.918 2.623 1 98.5 116 THR A CA 1
ATOM 848 C C . THR A 1 116 ? 2.109 -8.391 2.254 1 98.5 116 THR A C 1
ATOM 850 O O . THR A 1 116 ? 3.197 -8.836 1.881 1 98.5 116 THR A O 1
ATOM 853 N N . ALA A 1 117 ? 1.035 -9.102 2.361 1 98.38 117 ALA A N 1
ATOM 854 C CA . ALA A 1 117 ? 1.052 -10.531 2.047 1 98.38 117 ALA A CA 1
ATOM 855 C C . ALA A 1 117 ? 1.446 -10.766 0.592 1 98.38 117 ALA A C 1
ATOM 857 O O . ALA A 1 117 ? 2.246 -11.656 0.296 1 98.38 117 ALA A O 1
ATOM 858 N N . THR A 1 118 ? 0.879 -10.008 -0.329 1 98.44 118 THR A N 1
ATOM 859 C CA . THR A 1 118 ? 1.184 -10.117 -1.751 1 98.44 118 THR A CA 1
ATOM 860 C C . THR A 1 118 ? 2.668 -9.867 -2.008 1 98.44 118 THR A C 1
ATOM 862 O O . THR A 1 118 ? 3.322 -10.641 -2.707 1 98.44 118 THR A O 1
ATOM 865 N N . VAL A 1 119 ? 3.199 -8.805 -1.416 1 98.62 119 VAL A N 1
ATOM 866 C CA . VAL A 1 119 ? 4.598 -8.43 -1.595 1 98.62 119 VAL A CA 1
ATOM 867 C C . VAL A 1 119 ? 5.504 -9.516 -1.014 1 98.62 119 VAL A C 1
ATOM 869 O O . VAL A 1 119 ? 6.441 -9.969 -1.673 1 98.62 119 VAL A O 1
ATOM 872 N N . TYR A 1 120 ? 5.188 -9.945 0.152 1 98.62 120 TYR A N 1
ATOM 873 C CA . TYR A 1 120 ? 6.059 -10.891 0.842 1 98.62 120 TYR A CA 1
ATOM 874 C C . TYR A 1 120 ? 5.992 -12.273 0.193 1 98.62 120 TYR A C 1
ATOM 876 O O . TYR A 1 120 ? 7.02 -12.93 0.016 1 98.62 120 TYR A O 1
ATOM 884 N N . ALA A 1 121 ? 4.793 -12.727 -0.134 1 98.69 121 ALA A N 1
ATOM 885 C CA . ALA A 1 121 ? 4.66 -14.016 -0.81 1 98.69 121 ALA A CA 1
ATOM 886 C C . ALA A 1 121 ? 5.43 -14.023 -2.127 1 98.69 121 ALA A C 1
ATOM 888 O O . ALA A 1 121 ? 6.121 -15 -2.445 1 98.69 121 ALA A O 1
ATOM 889 N N . THR A 1 122 ? 5.281 -12.961 -2.879 1 98.69 122 THR A N 1
ATOM 890 C CA . THR A 1 122 ? 6.008 -12.844 -4.137 1 98.69 122 THR A CA 1
ATOM 891 C C . THR A 1 122 ? 7.516 -12.812 -3.891 1 98.69 122 THR A C 1
ATOM 893 O O . THR A 1 122 ? 8.281 -13.445 -4.621 1 98.69 122 THR A O 1
ATOM 896 N N . HIS A 1 123 ? 7.891 -12.039 -2.85 1 97.94 123 HIS A N 1
ATOM 897 C CA . HIS A 1 123 ? 9.289 -11.977 -2.43 1 97.94 123 HIS A CA 1
ATOM 898 C C . HIS A 1 123 ? 9.852 -13.367 -2.18 1 97.94 123 HIS A C 1
ATOM 900 O O . HIS A 1 123 ? 10.914 -13.719 -2.705 1 97.94 123 HIS A O 1
ATOM 906 N N . GLN A 1 124 ? 9.156 -14.18 -1.454 1 98 124 GLN A N 1
ATOM 907 C CA . GLN A 1 124 ? 9.586 -15.539 -1.12 1 98 124 GLN A CA 1
ATOM 908 C C . GLN A 1 124 ? 9.641 -16.422 -2.363 1 98 124 GLN A C 1
ATOM 910 O O . GLN A 1 124 ? 10.57 -17.203 -2.537 1 98 124 GLN A O 1
ATOM 915 N N . ALA A 1 125 ? 8.656 -16.297 -3.225 1 98.38 125 ALA A N 1
ATOM 916 C CA . ALA A 1 125 ? 8.609 -17.078 -4.453 1 98.38 125 ALA A CA 1
ATOM 917 C C . ALA A 1 125 ? 9.805 -16.766 -5.355 1 98.38 125 ALA A C 1
ATOM 919 O O . ALA A 1 125 ? 10.492 -17.672 -5.828 1 98.38 125 ALA A O 1
ATOM 920 N N . ILE A 1 126 ? 10.039 -15.469 -5.57 1 97.5 126 ILE A N 1
ATOM 921 C CA . ILE A 1 126 ? 11.125 -15.039 -6.449 1 97.5 126 ILE A CA 1
ATOM 922 C C . ILE A 1 126 ? 12.461 -15.516 -5.887 1 97.5 126 ILE A C 1
ATOM 924 O O . ILE A 1 126 ? 13.312 -16.016 -6.625 1 97.5 126 ILE A O 1
ATOM 928 N N . ARG A 1 127 ? 12.641 -15.398 -4.539 1 96.56 127 ARG A N 1
ATOM 929 C CA . ARG A 1 127 ? 13.875 -15.867 -3.914 1 96.56 127 ARG A CA 1
ATOM 930 C C . ARG A 1 127 ? 14.078 -17.359 -4.156 1 96.56 127 ARG A C 1
ATOM 932 O O . ARG A 1 127 ? 15.18 -17.797 -4.477 1 96.56 127 ARG A O 1
ATOM 939 N N . PHE A 1 128 ? 13.047 -18.094 -4.004 1 97.06 128 PHE A N 1
ATOM 940 C CA . PHE A 1 128 ? 13.117 -19.531 -4.23 1 97.06 128 PHE A CA 1
ATOM 941 C C . PHE A 1 128 ? 13.477 -19.844 -5.684 1 97.06 128 PHE A C 1
ATOM 943 O O . PHE A 1 128 ? 14.375 -20.641 -5.953 1 97.06 128 PHE A O 1
ATOM 950 N N . TRP A 1 129 ? 12.82 -19.188 -6.637 1 97.31 129 TRP A N 1
ATOM 951 C CA . TRP A 1 129 ? 13.008 -19.438 -8.062 1 97.31 129 TRP A CA 1
ATOM 952 C C . TRP A 1 129 ? 14.406 -19.016 -8.508 1 97.31 129 TRP A C 1
ATOM 954 O O . TRP A 1 129 ? 15.016 -19.672 -9.359 1 97.31 129 TRP A O 1
ATOM 964 N N . GLU A 1 130 ? 14.875 -17.953 -7.902 1 95.06 130 GLU A N 1
ATOM 965 C CA . GLU A 1 130 ? 16.234 -17.516 -8.211 1 95.06 130 GLU A CA 1
ATOM 966 C C . GLU A 1 130 ? 17.266 -18.531 -7.73 1 95.06 130 GLU A C 1
ATOM 968 O O . GLU A 1 130 ? 18.25 -18.797 -8.422 1 95.06 130 GLU A O 1
ATOM 973 N N . SER A 1 131 ? 17.016 -19.109 -6.598 1 95.31 131 SER A N 1
ATOM 974 C CA . SER A 1 131 ? 17.922 -20.094 -6.035 1 95.31 131 SER A CA 1
ATOM 975 C C . SER A 1 131 ? 17.844 -21.406 -6.805 1 95.31 131 SER A C 1
ATOM 977 O O . SER A 1 131 ? 18.703 -22.281 -6.652 1 95.31 131 SER A O 1
ATOM 979 N N . HIS A 1 132 ? 16.844 -21.531 -7.645 1 96 132 HIS A N 1
ATOM 980 C CA . HIS A 1 132 ? 16.641 -22.75 -8.43 1 96 132 HIS A CA 1
ATOM 981 C C . HIS A 1 132 ? 16.531 -22.438 -9.922 1 96 132 HIS A C 1
ATOM 983 O O . HIS A 1 132 ? 15.742 -23.047 -10.633 1 96 132 HIS A O 1
ATOM 989 N N . ALA A 1 133 ? 17.297 -21.484 -10.352 1 93.19 133 ALA A N 1
ATOM 990 C CA . ALA A 1 133 ? 17.219 -20.969 -11.719 1 93.19 133 ALA A CA 1
ATOM 991 C C . ALA A 1 133 ? 17.625 -22.047 -12.727 1 93.19 133 ALA A C 1
ATOM 993 O O . ALA A 1 133 ? 17.281 -21.953 -13.914 1 93.19 133 ALA A O 1
ATOM 994 N N . ASP A 1 134 ? 18.266 -23.031 -12.273 1 92.69 134 ASP A N 1
ATOM 995 C CA . ASP A 1 134 ? 18.703 -24.109 -13.156 1 92.69 134 ASP A CA 1
ATOM 996 C C . ASP A 1 134 ? 17.531 -25.031 -13.508 1 92.69 134 ASP A C 1
ATOM 998 O O . ASP A 1 134 ? 17.516 -25.641 -14.578 1 92.69 134 ASP A O 1
ATOM 1002 N N . THR A 1 135 ? 16.562 -25.109 -12.602 1 92.31 135 THR A N 1
ATOM 1003 C CA . THR A 1 135 ? 15.477 -26.062 -12.797 1 92.31 135 THR A CA 1
ATOM 1004 C C . THR A 1 135 ? 14.164 -25.344 -13.078 1 92.31 135 THR A C 1
ATOM 1006 O O . THR A 1 135 ? 13.258 -25.906 -13.688 1 92.31 135 THR A O 1
ATOM 1009 N N . ILE A 1 136 ? 14.062 -24.172 -12.664 1 94.69 136 ILE A N 1
ATOM 1010 C CA . ILE A 1 136 ? 12.836 -23.406 -12.852 1 94.69 136 ILE A CA 1
ATOM 1011 C C . ILE A 1 136 ? 13.094 -22.25 -13.828 1 94.69 136 ILE A C 1
ATOM 1013 O O . ILE A 1 136 ? 13.602 -21.203 -13.438 1 94.69 136 ILE A O 1
ATOM 1017 N N . GLN A 1 137 ? 12.625 -22.484 -15.031 1 93.12 137 GLN A N 1
ATOM 1018 C CA . GLN A 1 137 ? 12.961 -21.547 -16.109 1 93.12 137 GLN A CA 1
ATOM 1019 C C . GLN A 1 137 ? 11.75 -20.703 -16.5 1 93.12 137 GLN A C 1
ATOM 1021 O O . GLN A 1 137 ? 11.883 -19.75 -17.266 1 93.12 137 GLN A O 1
ATOM 1026 N N . ASP A 1 138 ? 10.625 -21.047 -16.031 1 95.88 138 ASP A N 1
ATOM 1027 C CA . ASP A 1 138 ? 9.375 -20.344 -16.281 1 95.88 138 ASP A CA 1
ATOM 1028 C C . ASP A 1 138 ? 8.508 -20.281 -15.031 1 95.88 138 ASP A C 1
ATOM 1030 O O . ASP A 1 138 ? 7.844 -21.25 -14.68 1 95.88 138 ASP A O 1
ATOM 1034 N N . ALA A 1 139 ? 8.562 -19.156 -14.383 1 97.62 139 ALA A N 1
ATOM 1035 C CA . ALA A 1 139 ? 7.785 -18.953 -13.164 1 97.62 139 ALA A CA 1
ATOM 1036 C C . ALA A 1 139 ? 6.863 -17.734 -13.297 1 97.62 139 ALA A C 1
ATOM 1038 O O . ALA A 1 139 ? 7.195 -16.766 -13.992 1 97.62 139 ALA A O 1
ATOM 1039 N N . ASN A 1 140 ? 5.668 -17.844 -12.672 1 97.88 140 ASN A N 1
ATOM 1040 C CA . ASN A 1 140 ? 4.633 -16.828 -12.836 1 97.88 140 ASN A CA 1
ATOM 1041 C C . ASN A 1 140 ? 4 -16.453 -11.492 1 97.88 140 ASN A C 1
ATOM 1043 O O . ASN A 1 140 ? 3.74 -17.312 -10.656 1 97.88 140 ASN A O 1
ATOM 1047 N N . VAL A 1 141 ? 3.895 -15.188 -11.367 1 98.75 141 VAL A N 1
ATOM 1048 C CA . VAL A 1 141 ? 3.041 -14.672 -10.305 1 98.75 141 VAL A CA 1
ATOM 1049 C C . VAL A 1 141 ? 1.871 -13.898 -10.914 1 98.75 141 VAL A C 1
ATOM 1051 O O . VAL A 1 141 ? 2.057 -13.102 -11.836 1 98.75 141 VAL A O 1
ATOM 1054 N N . VAL A 1 142 ? 0.681 -14.188 -10.469 1 98.88 142 VAL A N 1
ATOM 1055 C CA . VAL A 1 142 ? -0.471 -13.352 -10.812 1 98.88 142 VAL A CA 1
ATOM 1056 C C . VAL A 1 142 ? -1.083 -12.773 -9.539 1 98.88 142 VAL A C 1
ATOM 1058 O O . VAL A 1 142 ? -1.529 -13.523 -8.664 1 98.88 142 VAL A O 1
ATOM 1061 N N . ASN A 1 143 ? -1.045 -11.508 -9.406 1 98.69 143 ASN A N 1
ATOM 1062 C CA . ASN A 1 143 ? -1.714 -10.797 -8.328 1 98.69 143 ASN A CA 1
ATOM 1063 C C . ASN A 1 143 ? -3.129 -10.383 -8.719 1 98.69 143 ASN A C 1
ATOM 1065 O O . ASN A 1 143 ? -3.328 -9.727 -9.742 1 98.69 143 ASN A O 1
ATOM 1069 N N . ILE A 1 144 ? -4.098 -10.797 -7.93 1 97.06 144 ILE A N 1
ATOM 1070 C CA . ILE A 1 144 ? -5.449 -10.297 -8.156 1 97.06 144 ILE A CA 1
ATOM 1071 C C . ILE A 1 144 ? -5.656 -9 -7.371 1 97.06 144 ILE A C 1
ATOM 1073 O O . ILE A 1 144 ? -5.734 -9.016 -6.141 1 97.06 144 ILE A O 1
ATOM 1077 N N . THR A 1 145 ? -5.715 -7.949 -8.094 1 95.62 145 THR A N 1
ATOM 1078 C CA . THR A 1 145 ? -5.93 -6.648 -7.477 1 95.62 145 THR A CA 1
ATOM 1079 C C . THR A 1 145 ? -7.387 -6.219 -7.613 1 95.62 145 THR A C 1
ATOM 1081 O O . THR A 1 145 ? -8.297 -6.934 -7.184 1 95.62 145 THR A O 1
ATOM 1084 N N . SER A 1 146 ? -7.602 -4.996 -8.031 1 89.56 146 SER A N 1
ATOM 1085 C CA . SER A 1 146 ? -8.938 -4.438 -8.172 1 89.56 146 SER A CA 1
ATOM 1086 C C . SER A 1 146 ? -8.93 -3.203 -9.07 1 89.56 146 SER A C 1
ATOM 1088 O O . SER A 1 146 ? -7.895 -2.557 -9.234 1 89.56 146 SER A O 1
ATOM 1090 N N . SER A 1 147 ? -10.117 -2.986 -9.648 1 87.19 147 SER A N 1
ATOM 1091 C CA . SER A 1 147 ? -10.266 -1.715 -10.352 1 87.19 147 SER A CA 1
ATOM 1092 C C . SER A 1 147 ? -9.945 -0.538 -9.438 1 87.19 147 SER A C 1
ATOM 1094 O O . SER A 1 147 ? -9.547 0.53 -9.906 1 87.19 147 SER A O 1
ATOM 1096 N N . SER A 1 148 ? -10.062 -0.731 -8.172 1 87.44 148 SER A N 1
ATOM 1097 C CA . SER A 1 148 ? -9.789 0.317 -7.199 1 87.44 148 SER A CA 1
ATOM 1098 C C . SER A 1 148 ? -8.289 0.603 -7.102 1 87.44 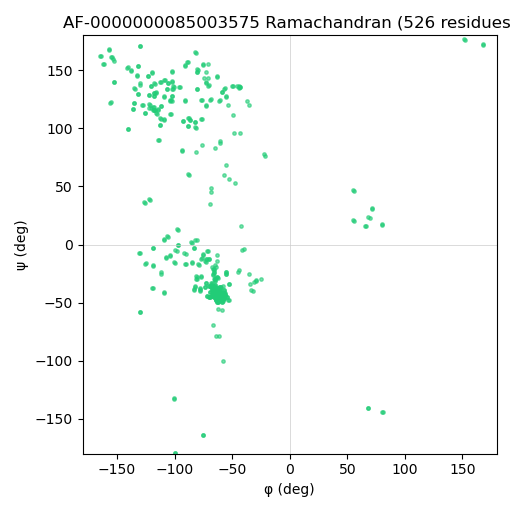148 SER A C 1
ATOM 1100 O O . SER A 1 148 ? -7.879 1.557 -6.438 1 87.44 148 SER A O 1
ATOM 1102 N N . SER A 1 149 ? -7.488 -0.173 -7.793 1 92.75 149 SER A N 1
ATOM 1103 C CA . SER A 1 149 ? -6.078 0.169 -7.941 1 92.75 149 SER A CA 1
ATOM 1104 C C . SER A 1 149 ? -5.902 1.45 -8.75 1 92.75 149 SER A C 1
ATOM 1106 O O . SER A 1 149 ? -4.863 2.109 -8.656 1 92.75 149 SER A O 1
ATOM 1108 N N . PHE A 1 150 ? -6.922 1.708 -9.547 1 90.31 150 PHE A N 1
ATOM 1109 C CA . PHE A 1 150 ? -6.828 2.809 -10.5 1 90.31 150 PHE A CA 1
ATOM 1110 C C . PHE A 1 150 ? -7.906 3.852 -10.227 1 90.31 150 PHE A C 1
ATOM 1112 O O . PHE A 1 150 ? -7.66 5.055 -10.352 1 90.31 150 PHE A O 1
ATOM 1119 N N . LYS A 1 151 ? -9.047 3.352 -9.852 1 87.69 151 LYS A N 1
ATOM 1120 C CA . LYS A 1 151 ? -10.18 4.23 -9.57 1 87.69 151 LYS A CA 1
ATOM 1121 C C . LYS A 1 151 ? -10.367 4.406 -8.062 1 87.69 151 LYS A C 1
ATOM 1123 O O . LYS A 1 151 ? -10.141 3.477 -7.293 1 87.69 151 LYS A O 1
ATOM 1128 N N . THR A 1 152 ? -10.859 5.574 -7.758 1 87.12 152 THR A N 1
ATOM 1129 C CA . THR A 1 152 ? -10.93 5.867 -6.332 1 87.12 152 THR A CA 1
ATOM 1130 C C . THR A 1 152 ? -12.367 5.773 -5.832 1 87.12 152 THR A C 1
ATOM 1132 O O . THR A 1 152 ? -13.305 6.18 -6.527 1 87.12 152 THR A O 1
ATOM 1135 N N . TYR A 1 153 ? -12.461 5.184 -4.668 1 81.38 153 TYR A N 1
ATOM 1136 C CA . TYR A 1 153 ? -13.695 5.148 -3.889 1 81.38 153 TYR A CA 1
ATOM 1137 C C . TYR A 1 153 ? -13.422 5.465 -2.422 1 81.38 153 TYR A C 1
ATOM 1139 O O . TYR A 1 153 ? -12.695 4.734 -1.747 1 81.38 153 TYR A O 1
ATOM 1147 N N . ALA A 1 154 ? -14.07 6.508 -1.92 1 83.56 154 ALA A N 1
ATOM 1148 C CA . ALA A 1 154 ? -13.766 6.977 -0.57 1 83.56 154 ALA A CA 1
ATOM 1149 C C . ALA A 1 154 ? -14.148 5.93 0.473 1 83.56 154 ALA A C 1
ATOM 1151 O O . ALA A 1 154 ? -13.461 5.773 1.483 1 83.56 154 ALA A O 1
ATOM 1152 N N . SER A 1 155 ? -15.18 5.199 0.278 1 84.75 155 SER A N 1
ATOM 1153 C CA . SER A 1 155 ? -15.703 4.242 1.246 1 84.75 155 SER A CA 1
ATOM 1154 C C . SER A 1 155 ? -14.734 3.082 1.456 1 84.75 155 SER A C 1
ATOM 1156 O O . SER A 1 155 ? -14.766 2.422 2.496 1 84.75 155 SER A O 1
ATOM 1158 N N . ILE A 1 156 ? -13.922 2.828 0.439 1 88.69 156 ILE A N 1
ATOM 1159 C CA . ILE A 1 156 ? -12.992 1.712 0.528 1 88.69 156 ILE A CA 1
ATOM 1160 C C . ILE A 1 156 ? -11.562 2.219 0.351 1 88.69 156 ILE A C 1
ATOM 1162 O O . ILE A 1 156 ? -10.742 1.575 -0.313 1 88.69 156 ILE A O 1
ATOM 1166 N N . ALA A 1 157 ? -11.266 3.379 0.918 1 92.56 157 ALA A N 1
ATOM 1167 C CA . ALA A 1 157 ? -10.016 4.094 0.686 1 92.56 157 ALA A CA 1
ATOM 1168 C C . ALA A 1 157 ? -8.82 3.246 1.102 1 92.56 157 ALA A C 1
ATOM 1170 O O . ALA A 1 157 ? -7.805 3.203 0.397 1 92.56 157 ALA A O 1
ATOM 1171 N N . ALA A 1 158 ? -8.922 2.551 2.258 1 94.62 158 ALA A N 1
ATOM 1172 C CA . ALA A 1 158 ? -7.816 1.72 2.719 1 94.62 158 ALA A CA 1
ATOM 1173 C C . ALA A 1 158 ? -7.594 0.536 1.781 1 94.62 158 ALA A C 1
ATOM 1175 O O . ALA A 1 158 ? -6.449 0.196 1.463 1 94.62 158 ALA A O 1
ATOM 1176 N N . TYR A 1 159 ? -8.641 -0.075 1.36 1 93.06 159 TYR A N 1
ATOM 1177 C CA . TYR A 1 159 ? -8.57 -1.192 0.426 1 93.06 159 TYR A CA 1
ATOM 1178 C C . TYR A 1 159 ? -7.984 -0.751 -0.909 1 93.06 159 TYR A C 1
ATOM 1180 O O . TYR A 1 159 ? -7.059 -1.38 -1.426 1 93.06 159 TYR A O 1
ATOM 1188 N N . GLY A 1 160 ? -8.531 0.356 -1.44 1 94.31 160 GLY A N 1
ATOM 1189 C CA . GLY A 1 160 ? -8.008 0.901 -2.686 1 94.31 160 GLY A CA 1
ATOM 1190 C C . GLY A 1 160 ? -6.531 1.229 -2.621 1 94.31 160 GLY A C 1
ATOM 1191 O O . GLY A 1 160 ? -5.797 1.003 -3.586 1 94.31 160 GLY A O 1
ATOM 1192 N N . ALA A 1 161 ? -6.125 1.749 -1.498 1 97.38 161 ALA A N 1
ATOM 1193 C CA . ALA A 1 161 ? -4.711 2.055 -1.291 1 97.38 161 ALA A CA 1
ATOM 1194 C C . ALA A 1 161 ? -3.857 0.795 -1.395 1 97.38 161 ALA A C 1
ATOM 1196 O O . ALA A 1 161 ? -2.844 0.78 -2.098 1 97.38 161 ALA A O 1
ATOM 1197 N N . ALA A 1 162 ? -4.281 -0.256 -0.731 1 97.31 162 ALA A N 1
ATOM 1198 C CA . ALA A 1 162 ? -3.549 -1.52 -0.746 1 97.31 162 ALA A CA 1
ATOM 1199 C C . ALA A 1 162 ? -3.475 -2.096 -2.158 1 97.31 162 ALA A C 1
ATOM 1201 O O . ALA A 1 162 ? -2.416 -2.553 -2.594 1 97.31 162 ALA A O 1
ATOM 1202 N N . LYS A 1 163 ? -4.578 -2.047 -2.857 1 96.12 163 LYS A N 1
ATOM 1203 C CA . LYS A 1 163 ? -4.637 -2.637 -4.191 1 96.12 163 LYS A CA 1
ATOM 1204 C C . LYS A 1 163 ? -3.811 -1.826 -5.188 1 96.12 163 LYS A C 1
ATOM 1206 O O . LYS A 1 163 ? -3.207 -2.387 -6.105 1 96.12 163 LYS A O 1
ATOM 1211 N N . ALA A 1 164 ? -3.795 -0.518 -5.023 1 97.56 164 ALA A N 1
ATOM 1212 C CA . ALA A 1 164 ? -2.902 0.303 -5.836 1 97.56 164 ALA A CA 1
ATOM 1213 C C . ALA A 1 164 ? -1.44 -0.036 -5.559 1 97.56 164 ALA A C 1
ATOM 1215 O O . ALA A 1 164 ? -0.62 -0.075 -6.48 1 97.56 164 ALA A O 1
ATOM 1216 N N . GLY A 1 165 ? -1.151 -0.208 -4.301 1 98.44 165 GLY A N 1
ATOM 1217 C CA . GLY A 1 165 ? 0.185 -0.662 -3.947 1 98.44 165 GLY A CA 1
ATOM 1218 C C . GLY A 1 165 ? 0.568 -1.965 -4.625 1 98.44 165 GLY A C 1
ATOM 1219 O O . GLY A 1 165 ? 1.684 -2.104 -5.129 1 98.44 165 GLY A O 1
ATOM 1220 N N . ALA A 1 166 ? -0.341 -2.881 -4.668 1 98.38 166 ALA A N 1
ATOM 1221 C CA . ALA A 1 166 ? -0.095 -4.176 -5.301 1 98.38 166 ALA A CA 1
ATOM 1222 C C . ALA A 1 166 ? 0.129 -4.016 -6.801 1 98.38 166 ALA A C 1
ATOM 1224 O O . ALA A 1 166 ? 0.957 -4.719 -7.391 1 98.38 166 ALA A O 1
ATOM 1225 N N . ALA A 1 167 ? -0.617 -3.117 -7.418 1 98.06 167 ALA A N 1
ATOM 1226 C CA . ALA A 1 167 ? -0.42 -2.846 -8.836 1 98.06 167 ALA A CA 1
ATOM 1227 C C . ALA A 1 167 ? 0.971 -2.273 -9.102 1 98.06 167 ALA A C 1
ATOM 1229 O O . ALA A 1 167 ? 1.679 -2.732 -10 1 98.06 167 ALA A O 1
ATOM 1230 N N . GLN A 1 168 ? 1.348 -1.285 -8.312 1 97.69 168 GLN A N 1
ATOM 1231 C CA . GLN A 1 168 ? 2.666 -0.68 -8.469 1 97.69 168 GLN A CA 1
ATOM 1232 C C . GLN A 1 168 ? 3.771 -1.711 -8.258 1 97.69 168 GLN A C 1
ATOM 1234 O O . GLN A 1 168 ? 4.777 -1.705 -8.969 1 97.69 168 GLN A O 1
ATOM 1239 N N . PHE A 1 169 ? 3.594 -2.547 -7.254 1 98.06 169 PHE A N 1
ATOM 1240 C CA . PHE A 1 169 ? 4.535 -3.629 -6.988 1 98.06 169 PHE A CA 1
ATOM 1241 C C . PHE A 1 169 ? 4.684 -4.531 -8.211 1 98.06 169 PHE A C 1
ATOM 1243 O O . PHE A 1 169 ? 5.797 -4.922 -8.562 1 98.06 169 PHE A O 1
ATOM 1250 N N . THR A 1 170 ? 3.574 -4.844 -8.828 1 98.5 170 THR A N 1
ATOM 1251 C CA . THR A 1 170 ? 3.568 -5.664 -10.039 1 98.5 170 THR A CA 1
ATOM 1252 C C . THR A 1 170 ? 4.402 -5.016 -11.141 1 98.5 170 THR A C 1
ATOM 1254 O O . THR A 1 170 ? 5.258 -5.664 -11.742 1 98.5 170 THR A O 1
ATOM 1257 N N . PHE A 1 171 ? 4.141 -3.736 -11.367 1 96.94 171 PHE A N 1
ATOM 1258 C CA . PHE A 1 171 ? 4.922 -3.014 -12.367 1 96.94 171 PHE A CA 1
ATOM 1259 C C . PHE A 1 171 ? 6.41 -3.096 -12.055 1 96.94 171 PHE A C 1
ATOM 1261 O O . PHE A 1 171 ? 7.227 -3.32 -12.945 1 96.94 171 PHE A O 1
ATOM 1268 N N . ALA A 1 172 ? 6.781 -2.924 -10.812 1 94.44 172 ALA A N 1
ATOM 1269 C CA . ALA A 1 172 ? 8.172 -2.863 -10.383 1 94.44 172 ALA A CA 1
ATOM 1270 C C . ALA A 1 172 ? 8.875 -4.203 -10.602 1 94.44 172 ALA A C 1
ATOM 1272 O O . ALA A 1 172 ? 10.094 -4.25 -10.758 1 94.44 172 ALA A O 1
ATOM 1273 N N . CYS A 1 173 ? 8.148 -5.242 -10.688 1 96.56 173 CYS A N 1
ATOM 1274 C CA . CYS A 1 173 ? 8.703 -6.582 -10.805 1 96.56 173 CYS A CA 1
ATOM 1275 C C . CYS A 1 173 ? 9.023 -6.91 -12.258 1 96.56 173 CYS A C 1
ATOM 1277 O O . CYS A 1 173 ? 9.492 -8.008 -12.562 1 96.56 173 CYS A O 1
ATOM 1279 N N . ARG A 1 174 ? 8.805 -5.992 -13.18 1 95.25 174 ARG A N 1
ATOM 1280 C CA . ARG A 1 174 ? 9.062 -6.211 -14.594 1 95.25 174 ARG A CA 1
ATOM 1281 C C . ARG A 1 174 ? 10.508 -6.648 -14.828 1 95.25 174 ARG A C 1
ATOM 1283 O O . ARG A 1 174 ? 10.789 -7.426 -15.742 1 95.25 174 ARG A O 1
ATOM 1290 N N . SER A 1 175 ? 11.375 -6.293 -13.938 1 91.12 175 SER A N 1
ATOM 1291 C CA . SER A 1 175 ? 12.805 -6.543 -14.117 1 91.12 175 SER A CA 1
ATOM 1292 C C . SER A 1 175 ? 13.133 -8.023 -13.938 1 91.12 175 SER A C 1
ATOM 1294 O O . SER A 1 175 ? 14.211 -8.477 -14.328 1 91.12 175 SER A O 1
ATOM 1296 N N . PHE A 1 176 ? 12.281 -8.781 -13.391 1 93.88 176 PHE A N 1
ATOM 1297 C CA . PHE A 1 176 ? 12.531 -10.195 -13.156 1 93.88 176 PHE A CA 1
ATOM 1298 C C . PHE A 1 176 ? 12.195 -11.016 -14.398 1 93.88 176 PHE A C 1
ATOM 1300 O O . PHE A 1 176 ? 12.523 -12.203 -14.477 1 93.88 176 PHE A O 1
ATOM 1307 N N . GLY A 1 177 ? 11.438 -10.375 -15.336 1 92.69 177 GLY A N 1
ATOM 1308 C CA . GLY A 1 177 ? 11.086 -11.055 -16.562 1 92.69 177 GLY A CA 1
ATOM 1309 C C . GLY A 1 177 ? 12.234 -11.148 -17.547 1 92.69 177 GLY A C 1
ATOM 1310 O O . GLY A 1 177 ? 13.211 -10.406 -17.438 1 92.69 177 GLY A O 1
ATOM 1311 N N . PRO A 1 178 ? 12.172 -12.148 -18.422 1 94.44 178 PRO A N 1
ATOM 1312 C CA . PRO A 1 178 ? 11.016 -12.984 -18.75 1 94.44 178 PRO A CA 1
ATOM 1313 C C . PRO A 1 178 ? 11.031 -14.32 -18.016 1 94.44 178 PRO A C 1
ATOM 1315 O O . PRO A 1 178 ? 10.07 -15.094 -18.125 1 94.44 178 PRO A O 1
ATOM 1318 N N . ARG A 1 179 ? 12.07 -14.633 -17.297 1 95.81 179 ARG A N 1
ATOM 1319 C CA . ARG A 1 179 ? 12.125 -15.938 -16.641 1 95.81 179 ARG A CA 1
ATOM 1320 C C . ARG A 1 179 ? 11.102 -16.031 -15.516 1 95.81 179 ARG A C 1
ATOM 1322 O O . ARG A 1 179 ? 10.438 -17.062 -15.359 1 95.81 179 ARG A O 1
ATOM 1329 N N . ILE A 1 180 ? 11.062 -14.977 -14.75 1 97.25 180 ILE A N 1
ATOM 1330 C CA . ILE A 1 180 ? 10.055 -14.828 -13.711 1 97.25 180 ILE A CA 1
ATOM 1331 C C . ILE A 1 180 ? 9.109 -13.688 -14.07 1 97.25 180 ILE A C 1
ATOM 1333 O O . ILE A 1 180 ? 9.5 -12.516 -14.07 1 97.25 180 ILE A O 1
ATOM 1337 N N . ARG A 1 181 ? 7.871 -14.055 -14.422 1 98.25 181 ARG A N 1
ATOM 1338 C CA . ARG A 1 181 ? 6.898 -13.062 -14.867 1 98.25 181 ARG A CA 1
ATOM 1339 C C . ARG A 1 181 ? 5.895 -12.75 -13.758 1 98.25 181 ARG A C 1
ATOM 1341 O O . ARG A 1 181 ? 5.297 -13.656 -13.18 1 98.25 181 ARG A O 1
ATOM 1348 N N . VAL A 1 182 ? 5.77 -11.484 -13.391 1 98.56 182 VAL A N 1
ATOM 1349 C CA . VAL A 1 182 ? 4.812 -11.008 -12.398 1 98.56 182 VAL A CA 1
ATOM 1350 C C . VAL A 1 182 ? 3.789 -10.094 -13.062 1 98.56 182 VAL A C 1
ATOM 1352 O O . VAL A 1 182 ? 4.152 -9.062 -13.625 1 98.56 182 VAL A O 1
ATOM 1355 N N . ASN A 1 183 ? 2.533 -10.492 -13.055 1 98.75 183 ASN A N 1
ATOM 1356 C CA . ASN A 1 183 ? 1.433 -9.711 -13.609 1 98.75 183 ASN A CA 1
ATOM 1357 C C . ASN A 1 183 ? 0.275 -9.602 -12.617 1 98.75 183 ASN A C 1
ATOM 1359 O O . ASN A 1 183 ? 0.303 -10.219 -11.555 1 98.75 183 ASN A O 1
ATOM 1363 N N . ALA A 1 184 ? -0.673 -8.742 -12.977 1 98.69 184 ALA A N 1
ATOM 1364 C CA . ALA A 1 184 ? -1.863 -8.602 -12.141 1 98.69 184 ALA A CA 1
ATOM 1365 C C . ALA A 1 184 ? -3.125 -8.508 -12.992 1 98.69 184 ALA A C 1
ATOM 1367 O O . ALA A 1 184 ? -3.062 -8.117 -14.156 1 98.69 184 ALA A O 1
ATOM 1368 N N . VAL A 1 185 ? -4.211 -8.984 -12.445 1 98.06 185 VAL A N 1
ATOM 1369 C CA . VAL A 1 185 ? -5.551 -8.727 -12.969 1 98.06 185 VAL A CA 1
ATOM 1370 C C . VAL A 1 185 ? -6.305 -7.789 -12.031 1 98.06 185 VAL A C 1
ATOM 1372 O O . VAL A 1 185 ? -6.324 -8.008 -10.812 1 98.06 185 VAL A O 1
ATOM 1375 N N . ALA A 1 186 ? -6.824 -6.746 -12.562 1 96.06 186 ALA A N 1
ATOM 1376 C CA . ALA A 1 186 ? -7.602 -5.766 -11.812 1 96.06 186 ALA A CA 1
ATOM 1377 C C . ALA A 1 186 ? -9.055 -5.75 -12.266 1 96.06 186 ALA A C 1
ATOM 1379 O O . ALA A 1 186 ? -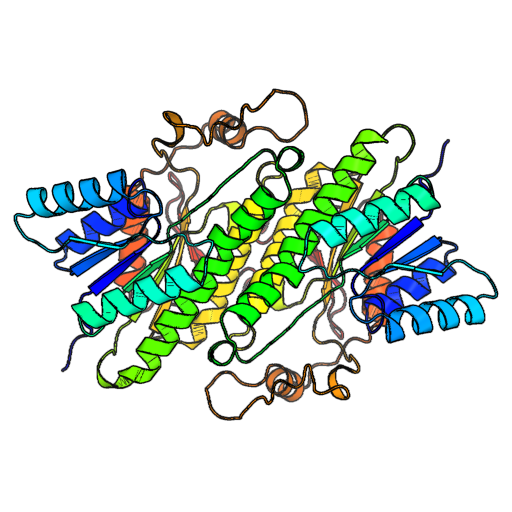9.445 -4.914 -13.086 1 96.06 186 ALA A O 1
ATOM 1380 N N . PRO A 1 187 ? -9.812 -6.59 -11.602 1 93.19 187 PRO A N 1
ATOM 1381 C CA . PRO A 1 187 ? -11.211 -6.676 -12.023 1 93.19 187 PRO A CA 1
ATOM 1382 C C . PRO A 1 187 ? -12.07 -5.543 -11.461 1 93.19 187 PRO A C 1
ATOM 1384 O O . PRO A 1 187 ? -11.766 -5 -10.398 1 93.19 187 PRO A O 1
ATOM 1387 N N . THR A 1 188 ? -13.055 -5.242 -12.227 1 87.06 188 THR A N 1
ATOM 1388 C CA . THR A 1 188 ? -14.125 -4.41 -11.68 1 87.06 188 THR A CA 1
ATOM 1389 C C . THR A 1 188 ? -15.016 -5.223 -10.75 1 87.06 188 THR A C 1
ATOM 1391 O O . THR A 1 188 ? -14.617 -6.281 -10.266 1 87.06 188 THR A O 1
ATOM 1394 N N . ALA A 1 189 ? -16.188 -4.785 -10.406 1 77.25 189 ALA A N 1
ATOM 1395 C CA . ALA A 1 189 ? -17.062 -5.449 -9.453 1 77.25 189 ALA A CA 1
ATOM 1396 C C . ALA A 1 189 ? -17.328 -6.898 -9.852 1 77.25 189 ALA A C 1
ATOM 1398 O O . ALA A 1 189 ? -17.562 -7.188 -11.023 1 77.25 189 ALA A O 1
ATOM 1399 N N . ILE A 1 190 ? -17.094 -7.723 -8.938 1 72.31 190 ILE A N 1
ATOM 1400 C CA . ILE A 1 190 ? -17.25 -9.156 -9.172 1 72.31 190 ILE A CA 1
ATOM 1401 C C . ILE A 1 190 ? -18.547 -9.648 -8.555 1 72.31 190 ILE A C 1
ATOM 1403 O O . ILE A 1 190 ? -18.922 -9.219 -7.461 1 72.31 190 ILE A O 1
ATOM 1407 N N . ALA A 1 191 ? -19.266 -10.414 -9.328 1 60.16 191 ALA A N 1
ATOM 1408 C CA . ALA A 1 191 ? -20.5 -11.023 -8.844 1 60.16 191 ALA A CA 1
ATOM 1409 C C . ALA A 1 191 ? -20.203 -12.078 -7.781 1 60.16 191 ALA A C 1
ATOM 1411 O O . ALA A 1 191 ? -19.859 -13.219 -8.109 1 60.16 191 ALA A O 1
ATOM 1412 N N . THR A 1 192 ? -19.391 -11.734 -6.824 1 56.06 192 THR A N 1
ATOM 1413 C CA . THR A 1 192 ? -19.094 -12.789 -5.863 1 56.06 192 THR A CA 1
ATOM 1414 C C . THR A 1 192 ? -20.281 -13.016 -4.93 1 56.06 192 THR A C 1
ATOM 1416 O O . THR A 1 192 ? -21.172 -12.156 -4.816 1 56.06 192 THR A O 1
ATOM 1419 N N . ALA A 1 193 ? -20.562 -14.289 -4.523 1 41.59 193 ALA A N 1
ATOM 1420 C CA . ALA A 1 193 ? -21.5 -14.562 -3.434 1 41.59 193 ALA A CA 1
ATOM 1421 C C . ALA A 1 193 ? -21.312 -13.57 -2.291 1 41.59 193 ALA A C 1
ATOM 1423 O O . ALA A 1 193 ? -21.812 -13.781 -1.187 1 41.59 193 ALA A O 1
ATOM 1424 N N . PHE A 1 194 ? -20.344 -12.812 -2.492 1 39.5 194 PHE A N 1
ATOM 1425 C CA . PHE A 1 194 ? -20.188 -11.781 -1.471 1 39.5 194 PHE A CA 1
ATOM 1426 C C . PHE A 1 194 ? -21.531 -11.148 -1.116 1 39.5 194 PHE A C 1
ATOM 1428 O O . PHE A 1 194 ? -21.656 -10.477 -0.095 1 39.5 194 PHE A O 1
ATOM 1435 N N . ASP A 1 195 ? -22.438 -11.258 -1.989 1 36.56 195 ASP A N 1
ATOM 1436 C CA . ASP A 1 195 ? -23.781 -10.812 -1.656 1 36.56 195 ASP A CA 1
ATOM 1437 C C . ASP A 1 195 ? -24.359 -11.625 -0.498 1 36.56 195 ASP A C 1
ATOM 1439 O O . ASP A 1 195 ? -25.188 -11.133 0.264 1 36.56 195 ASP A O 1
ATOM 1443 N N . LYS A 1 196 ? -24.438 -12.977 -0.548 1 33.22 196 LYS A N 1
ATOM 1444 C CA . LYS A 1 196 ? -25.141 -13.656 0.532 1 33.22 196 LYS A CA 1
ATOM 1445 C C . LYS A 1 196 ? -24.438 -13.461 1.866 1 33.22 196 LYS A C 1
ATOM 1447 O O . LYS A 1 196 ? -25.078 -13.266 2.898 1 33.22 196 LYS A O 1
ATOM 1452 N N . ASN A 1 197 ? -23.375 -14.188 2.148 1 31.23 197 ASN A N 1
ATOM 1453 C CA . ASN A 1 197 ? -22.672 -14.031 3.422 1 31.23 197 ASN A CA 1
ATOM 1454 C C . ASN A 1 197 ? -21.953 -12.688 3.512 1 31.23 197 ASN A C 1
ATOM 1456 O O . ASN A 1 197 ? -20.766 -12.594 3.236 1 31.23 197 ASN A O 1
ATOM 1460 N N . THR A 1 198 ? -22.5 -11.82 2.998 1 34.12 198 THR A N 1
ATOM 1461 C CA . THR A 1 198 ? -22.031 -10.438 2.975 1 34.12 198 THR A CA 1
ATOM 1462 C C . THR A 1 198 ? -21.484 -10.031 4.34 1 34.12 198 THR A C 1
ATOM 1464 O O . THR A 1 198 ? -22.203 -9.508 5.18 1 34.12 198 THR A O 1
ATOM 1467 N N . MET A 1 199 ? -21.203 -10.867 5.176 1 32.41 199 MET A N 1
ATOM 1468 C CA . MET A 1 199 ? -20.438 -10.32 6.285 1 32.41 199 MET A CA 1
ATOM 1469 C C . MET A 1 199 ? -19.484 -9.219 5.805 1 32.41 199 MET A C 1
ATOM 1471 O O . MET A 1 199 ? -18.766 -8.633 6.605 1 32.41 199 MET A O 1
ATOM 1475 N N . MET A 1 200 ? -19.219 -9.414 4.613 1 34.09 200 MET A N 1
ATOM 1476 C CA . MET A 1 200 ? -18.703 -8.117 4.164 1 34.09 200 MET A CA 1
ATOM 1477 C C . MET A 1 200 ? -19.781 -7.043 4.258 1 34.09 200 MET A C 1
ATOM 1479 O O . MET A 1 200 ? -19.672 -6 3.613 1 34.09 200 MET A O 1
ATOM 1483 N N . ARG A 1 201 ? -21.062 -7.539 4.551 1 30.56 201 ARG A N 1
ATOM 1484 C CA . ARG A 1 201 ? -22.109 -6.559 4.773 1 30.56 201 ARG A CA 1
ATOM 1485 C C . ARG A 1 201 ? -21.734 -5.578 5.875 1 30.56 201 ARG A C 1
ATOM 1487 O O . ARG A 1 201 ? -21.609 -5.957 7.039 1 30.56 201 ARG A O 1
ATOM 1494 N N . VAL A 1 202 ? -20.859 -4.852 5.602 1 31.77 202 VAL A N 1
ATOM 1495 C CA . VAL A 1 202 ? -20.828 -3.742 6.551 1 31.77 202 VAL A CA 1
ATOM 1496 C C . VAL A 1 202 ? -22.219 -3.148 6.711 1 31.77 202 VAL A C 1
ATOM 1498 O O . VAL A 1 202 ? -22.938 -2.945 5.723 1 31.77 202 VAL A O 1
ATOM 1501 N N . PRO A 1 203 ? -22.969 -3.537 7.711 1 30.47 203 PRO A N 1
ATOM 1502 C CA . PRO A 1 203 ? -24.078 -2.604 7.957 1 30.47 203 PRO A CA 1
ATOM 1503 C C . PRO A 1 203 ? -23.797 -1.209 7.398 1 30.47 203 PRO A C 1
ATOM 1505 O O . PRO A 1 203 ? -22.812 -0.575 7.773 1 30.47 203 PRO A O 1
ATOM 1508 N N . THR A 1 204 ? -23.938 -1.035 6.141 1 32.47 204 THR A N 1
ATOM 1509 C CA . THR A 1 204 ? -23.906 0.349 5.68 1 32.47 204 THR A CA 1
ATOM 1510 C C . THR A 1 204 ? -24.906 1.206 6.449 1 32.47 204 THR A C 1
ATOM 1512 O O . THR A 1 204 ? -26.109 0.983 6.363 1 32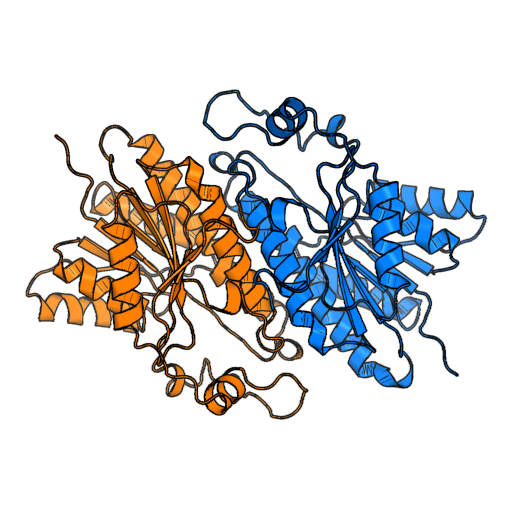.47 204 THR A O 1
ATOM 1515 N N . ASP A 1 205 ? -24.953 1.344 7.688 1 30.86 205 ASP A N 1
ATOM 1516 C CA . ASP A 1 205 ? -25.812 2.447 8.109 1 30.86 205 ASP A CA 1
ATOM 1517 C C . ASP A 1 205 ? -25.703 3.633 7.148 1 30.86 205 ASP A C 1
ATOM 1519 O O . ASP A 1 205 ? -24.656 3.814 6.508 1 30.86 205 ASP A O 1
ATOM 1523 N N . LYS A 1 206 ? -26.906 4.168 6.488 1 32.97 206 LYS A N 1
ATOM 1524 C CA . LYS A 1 206 ? -27.141 5.34 5.652 1 32.97 206 LYS A CA 1
ATOM 1525 C C . LYS A 1 206 ? -26.219 6.488 6.031 1 32.97 206 LYS A C 1
ATOM 1527 O O . LYS A 1 206 ? -26.359 7.605 5.535 1 32.97 206 LYS A O 1
ATOM 1532 N N . SER A 1 207 ? -25.922 6.547 7.211 1 32.78 207 SER A N 1
ATOM 1533 C CA . SER A 1 207 ? -25.531 7.895 7.602 1 32.78 207 SER A CA 1
ATOM 1534 C C . SER A 1 207 ? -24.359 8.383 6.762 1 32.78 207 SER A C 1
ATOM 1536 O O . SER A 1 207 ? -24.359 9.516 6.27 1 32.78 207 SER A O 1
ATOM 1538 N N . GLY A 1 208 ? -23.094 8.359 7.25 1 34.12 208 GLY A N 1
ATOM 1539 C CA . GLY A 1 208 ? -22.109 9.312 6.793 1 34.12 208 GLY A CA 1
ATOM 1540 C C . GLY A 1 208 ? -21.656 9.07 5.367 1 34.12 208 GLY A C 1
ATOM 1541 O O . GLY A 1 208 ? -22.016 8.07 4.754 1 34.12 208 GLY A O 1
ATOM 1542 N N . PRO A 1 209 ? -21.125 10.031 4.52 1 37.41 209 PRO A N 1
ATOM 1543 C CA . PRO A 1 209 ? -20.625 9.953 3.148 1 37.41 209 PRO A CA 1
ATOM 1544 C C . PRO A 1 209 ? -20.141 8.547 2.781 1 37.41 209 PRO A C 1
ATOM 1546 O O . PRO A 1 209 ? -19.656 8.328 1.663 1 37.41 209 PRO A O 1
ATOM 1549 N N . GLY A 1 210 ? -19.656 7.691 3.562 1 38.47 210 GLY A N 1
ATOM 1550 C CA . GLY A 1 210 ? -19.078 6.52 2.924 1 38.47 210 GLY A CA 1
ATOM 1551 C C . GLY A 1 210 ? -20.125 5.484 2.531 1 38.47 210 GLY A C 1
ATOM 1552 O O . GLY A 1 210 ? -20.766 4.891 3.393 1 38.47 210 GLY A O 1
ATOM 1553 N N . TYR A 1 211 ? -20.766 5.727 1.457 1 39.38 211 TYR A N 1
ATOM 1554 C CA . TYR A 1 211 ? -21.656 4.738 0.869 1 39.38 211 TYR A CA 1
ATOM 1555 C C . TYR A 1 211 ? -21 3.365 0.828 1 39.38 211 TYR A C 1
ATOM 1557 O O . TYR A 1 211 ? -19.781 3.258 0.799 1 39.38 211 TYR A O 1
ATOM 1565 N N . THR A 1 212 ? -21.812 2.381 1.197 1 45.41 212 THR A N 1
ATOM 1566 C CA . THR A 1 212 ? -21.328 1.02 0.997 1 45.41 212 THR A CA 1
ATOM 1567 C C . THR A 1 212 ? -20.891 0.81 -0.448 1 45.41 212 THR A C 1
ATOM 1569 O O . THR A 1 212 ? -21.438 1.417 -1.367 1 45.41 212 THR A O 1
ATOM 1572 N N . PRO A 1 213 ? -19.672 0.478 -0.674 1 46.09 213 PRO A N 1
ATOM 1573 C CA . PRO A 1 213 ? -19.234 0.121 -2.027 1 46.09 213 PRO A CA 1
ATOM 1574 C C . PRO A 1 213 ? -20.328 -0.59 -2.826 1 46.09 213 PRO A C 1
ATOM 1576 O O . PRO A 1 213 ? -20.469 -0.35 -4.027 1 46.09 213 PRO A O 1
ATOM 1579 N N . GLU A 1 214 ? -21.047 -1.425 -2.16 1 46.22 214 GLU A N 1
ATOM 1580 C CA . GLU A 1 214 ? -22.062 -2.217 -2.852 1 46.22 214 GLU A CA 1
ATOM 1581 C C . GLU A 1 214 ? -23.172 -1.329 -3.406 1 46.22 214 GLU A C 1
ATOM 1583 O O . GLU A 1 214 ? -23.625 -1.535 -4.531 1 46.22 214 GLU A O 1
ATOM 1588 N N . GLU A 1 215 ? -23.531 -0.463 -2.539 1 45.31 215 GLU A N 1
ATOM 1589 C CA . GLU A 1 215 ? -24.625 0.391 -3.002 1 45.31 215 GLU A CA 1
ATOM 1590 C C . GLU A 1 215 ? -24.172 1.291 -4.148 1 45.31 215 GLU A C 1
ATOM 1592 O O . GLU A 1 215 ? -24.906 1.5 -5.109 1 45.31 215 GLU A O 1
ATOM 1597 N N . GLU A 1 216 ? -22.953 1.76 -3.984 1 47.94 216 GLU A N 1
ATOM 1598 C CA . GLU A 1 216 ? -22.422 2.557 -5.086 1 47.94 216 GLU A CA 1
ATOM 1599 C C . GLU A 1 216 ? -22.266 1.718 -6.352 1 47.94 216 GLU A C 1
ATOM 1601 O O . GLU A 1 216 ? -22.625 2.166 -7.445 1 47.94 216 GLU A O 1
ATOM 1606 N N . MET A 1 217 ? -21.781 0.553 -6.125 1 50.22 217 MET A N 1
ATOM 1607 C CA . MET A 1 217 ? -21.609 -0.333 -7.273 1 50.22 217 MET A CA 1
ATOM 1608 C C . MET A 1 217 ? -22.953 -0.774 -7.832 1 50.22 217 MET A C 1
ATOM 1610 O O . MET A 1 217 ? -23.125 -0.852 -9.047 1 50.22 217 MET A O 1
ATOM 1614 N N . ARG A 1 218 ? -23.922 -1.155 -6.922 1 49.56 218 ARG A N 1
ATOM 1615 C CA . ARG A 1 218 ? -25.266 -1.511 -7.348 1 49.56 218 ARG A CA 1
ATOM 1616 C C . ARG A 1 218 ? -25.938 -0.34 -8.055 1 49.56 218 ARG A C 1
ATOM 1618 O O . ARG A 1 218 ? -26.625 -0.53 -9.055 1 49.56 218 ARG A O 1
ATOM 1625 N N . ALA A 1 219 ? -25.703 0.75 -7.367 1 49.28 219 ALA A N 1
ATOM 1626 C CA . ALA A 1 219 ? -26.359 1.934 -7.906 1 49.28 219 ALA A CA 1
ATOM 1627 C C . ALA A 1 219 ? -25.859 2.25 -9.312 1 49.28 219 ALA A C 1
ATOM 1629 O O . ALA A 1 219 ? -26.594 2.814 -10.125 1 49.28 219 ALA A O 1
ATOM 1630 N N . MET A 1 220 ? -24.594 1.825 -9.484 1 50.09 220 MET A N 1
ATOM 1631 C CA . MET A 1 220 ? -24.031 2.158 -10.797 1 50.09 220 MET A CA 1
ATOM 1632 C C . MET A 1 220 ? -24.469 1.146 -11.852 1 50.09 220 MET A C 1
ATOM 1634 O O . MET A 1 220 ? -24.234 1.342 -13.039 1 50.09 220 MET A O 1
ATOM 1638 N N . GLY A 1 221 ? -25.312 0.214 -11.438 1 55.28 221 GLY A N 1
ATOM 1639 C CA . GLY A 1 221 ? -25.812 -0.719 -12.43 1 55.28 221 GLY A CA 1
ATOM 1640 C C . GLY A 1 221 ? -24.719 -1.437 -13.188 1 55.28 221 GLY A C 1
ATOM 1641 O O . GLY A 1 221 ? -2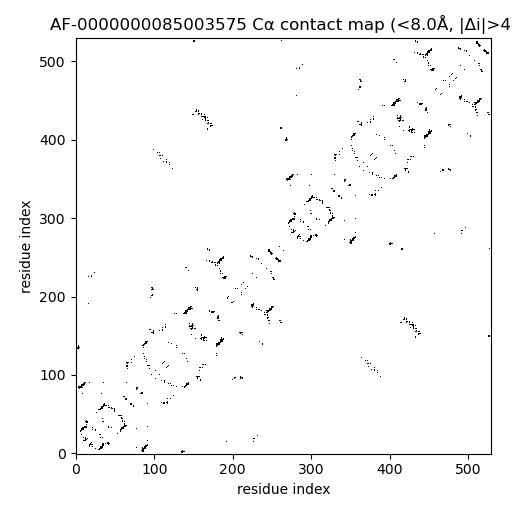4.891 -1.803 -14.352 1 55.28 221 GLY A O 1
ATOM 1642 N N . LEU A 1 222 ? -23.578 -1.469 -12.594 1 57.25 222 LEU A N 1
ATOM 1643 C CA . LEU A 1 222 ? -22.453 -1.964 -13.383 1 57.25 222 LEU A CA 1
ATOM 1644 C C . LEU A 1 222 ? -22.484 -3.484 -13.492 1 57.25 222 LEU A C 1
ATOM 1646 O O . LEU A 1 222 ? -22.859 -4.172 -12.539 1 57.25 222 LEU A O 1
ATOM 1650 N N . ALA A 1 223 ? -22.484 -3.961 -14.781 1 70.81 223 ALA A N 1
ATOM 1651 C CA . ALA A 1 223 ? -22.328 -5.395 -15.016 1 70.81 223 ALA A CA 1
ATOM 1652 C C . ALA A 1 223 ? -21.234 -5.98 -14.133 1 70.81 223 ALA A C 1
ATOM 1654 O O . ALA A 1 223 ? -20.188 -5.352 -13.93 1 70.81 223 ALA A O 1
ATOM 1655 N N . ARG A 1 224 ? -21.562 -7.18 -13.555 1 82.62 224 ARG A N 1
ATOM 1656 C CA . ARG A 1 224 ? -20.641 -7.82 -12.633 1 82.62 224 ARG A CA 1
ATOM 1657 C C . ARG A 1 224 ? -19.875 -8.945 -13.32 1 82.62 224 ARG A C 1
ATOM 1659 O O . ARG A 1 224 ? -20.438 -9.695 -14.117 1 82.62 224 ARG A O 1
ATOM 1666 N N . LEU A 1 225 ? -18.578 -8.977 -13.047 1 87.94 225 LEU A N 1
ATOM 1667 C CA . LEU A 1 225 ? -17.734 -10.07 -13.5 1 87.94 225 LEU A CA 1
ATOM 1668 C C . LEU A 1 225 ? -18.031 -11.352 -12.727 1 87.94 225 LEU A C 1
ATOM 1670 O O . LEU A 1 225 ? -18.234 -11.305 -11.508 1 87.94 225 LEU A O 1
ATOM 1674 N N . GLN A 1 226 ? -18.094 -12.43 -13.477 1 88.69 226 GLN A N 1
ATOM 1675 C CA . GLN A 1 226 ? -18.094 -13.727 -12.805 1 88.69 226 GLN A CA 1
ATOM 1676 C C . GLN A 1 226 ? -16.688 -14.141 -12.406 1 88.69 226 GLN A C 1
ATOM 1678 O O . GLN A 1 226 ? -15.719 -13.828 -13.109 1 88.69 226 GLN A O 1
ATOM 1683 N N . PRO A 1 227 ? -16.578 -14.883 -11.305 1 93.06 227 PRO A N 1
ATOM 1684 C CA . PRO A 1 227 ? -15.25 -15.328 -10.859 1 93.06 227 PRO A CA 1
ATOM 1685 C C . PRO A 1 227 ? -14.469 -16.031 -11.953 1 93.06 227 PRO A C 1
ATOM 1687 O O . PRO A 1 227 ? -13.25 -15.852 -12.07 1 93.06 227 PRO A O 1
ATOM 1690 N N . GLU A 1 228 ? -15.156 -16.75 -12.812 1 94.12 228 GLU A N 1
ATOM 1691 C CA . GLU A 1 228 ? -14.516 -17.516 -13.875 1 94.12 228 GLU A CA 1
ATOM 1692 C C . GLU A 1 228 ? -13.883 -16.594 -14.914 1 94.12 228 GLU A C 1
ATOM 1694 O O . GLU A 1 228 ? -12.844 -16.938 -15.5 1 94.12 228 GLU A O 1
ATOM 1699 N N . GLN A 1 229 ? -14.492 -15.453 -15.133 1 94.5 229 GLN A N 1
ATOM 1700 C CA . GLN A 1 229 ? -13.93 -14.5 -16.078 1 94.5 229 GLN A CA 1
ATOM 1701 C C . GLN A 1 229 ? -12.609 -13.938 -15.57 1 94.5 229 GLN A C 1
ATOM 1703 O O . GLN A 1 229 ? -11.664 -13.758 -16.344 1 94.5 229 GLN A O 1
ATOM 1708 N N . VAL A 1 230 ? -12.555 -13.719 -14.289 1 95.69 230 VAL A N 1
ATOM 1709 C CA . VAL A 1 230 ? -11.328 -13.227 -13.672 1 95.69 230 VAL A CA 1
ATOM 1710 C C . VAL A 1 230 ? -10.258 -14.312 -13.703 1 95.69 230 VAL A C 1
ATOM 1712 O O . VAL A 1 230 ? -9.102 -14.047 -14.016 1 95.69 230 VAL A O 1
ATOM 1715 N N . ALA A 1 231 ? -10.664 -15.523 -13.43 1 97.44 231 ALA A N 1
ATOM 1716 C CA . ALA A 1 231 ? -9.75 -16.656 -13.445 1 97.44 231 ALA A CA 1
ATOM 1717 C C . ALA A 1 231 ? -9.156 -16.859 -14.836 1 97.44 231 ALA A C 1
ATOM 1719 O O . ALA A 1 231 ? -7.961 -17.141 -14.969 1 97.44 231 ALA A O 1
ATOM 1720 N N . GLU A 1 232 ? -9.969 -16.688 -15.852 1 97.38 232 GLU A N 1
ATOM 1721 C CA . GLU A 1 232 ? -9.5 -16.828 -17.234 1 97.38 232 GLU A CA 1
ATOM 1722 C C . GLU A 1 232 ? -8.445 -15.766 -17.562 1 97.38 232 GLU A C 1
ATOM 1724 O O . GLU A 1 232 ? -7.434 -16.062 -18.203 1 97.38 232 GLU A O 1
ATOM 1729 N N . ALA A 1 233 ? -8.695 -14.578 -17.109 1 97.44 233 ALA A N 1
ATOM 1730 C CA . ALA A 1 233 ? -7.719 -13.516 -17.328 1 97.44 233 ALA A CA 1
ATOM 1731 C C . ALA A 1 233 ? -6.402 -13.828 -16.625 1 97.44 233 ALA A C 1
ATOM 1733 O O . ALA A 1 233 ? -5.324 -13.547 -17.141 1 97.44 233 ALA A O 1
ATOM 1734 N N . ALA A 1 234 ? -6.48 -14.383 -15.414 1 98.12 234 ALA A N 1
ATOM 1735 C CA . ALA A 1 234 ? -5.289 -14.773 -14.672 1 98.12 234 ALA A CA 1
ATOM 1736 C C . ALA A 1 234 ? -4.488 -15.828 -15.422 1 98.12 234 ALA A C 1
ATOM 1738 O O . ALA A 1 234 ? -3.262 -15.734 -15.523 1 98.12 234 ALA A O 1
ATOM 1739 N N . LEU A 1 235 ? -5.148 -16.812 -16 1 98.12 235 LEU A N 1
ATOM 1740 C CA . LEU A 1 235 ? -4.469 -17.859 -16.75 1 98.12 235 LEU A CA 1
ATOM 1741 C C . LEU A 1 235 ? -3.85 -17.312 -18.031 1 98.12 235 LEU A C 1
ATOM 1743 O O . LEU A 1 235 ? -2.793 -17.766 -18.469 1 98.12 235 LEU A O 1
ATOM 1747 N N . GLN A 1 236 ? -4.559 -16.328 -18.625 1 98.06 236 GLN A N 1
ATOM 1748 C CA . GLN A 1 236 ? -3.973 -15.672 -19.781 1 98.06 236 GLN A CA 1
ATOM 1749 C C . GLN A 1 236 ? -2.639 -15.016 -19.438 1 98.06 236 GLN A C 1
ATOM 1751 O O . GLN A 1 236 ? -1.707 -15.031 -20.25 1 98.06 236 GLN A O 1
ATOM 1756 N N . CYS A 1 237 ? -2.531 -14.461 -18.25 1 97.75 237 CYS A N 1
ATOM 1757 C CA . CYS A 1 237 ? -1.269 -13.891 -17.797 1 97.75 237 CYS A CA 1
ATOM 1758 C C . CYS A 1 237 ? -0.198 -14.969 -17.672 1 97.75 237 CYS A C 1
ATOM 1760 O O . CYS A 1 237 ? 0.959 -14.742 -18.031 1 97.75 237 CYS A O 1
ATOM 1762 N N . ILE A 1 238 ? -0.555 -16.125 -17.188 1 97.31 238 ILE A N 1
ATOM 1763 C CA . ILE A 1 238 ? 0.369 -17.234 -17 1 97.31 238 ILE A CA 1
ATOM 1764 C C . ILE A 1 238 ? 0.832 -17.766 -18.359 1 97.31 238 ILE A C 1
ATOM 1766 O O . ILE A 1 238 ? 2.012 -18.078 -18.531 1 97.31 238 ILE A O 1
ATOM 1770 N N . ASP A 1 239 ? -0.063 -17.766 -19.328 1 96.69 239 ASP A N 1
ATOM 1771 C CA . ASP A 1 239 ? 0.19 -18.391 -20.625 1 96.69 239 ASP A CA 1
ATOM 1772 C C . ASP A 1 239 ? 0.979 -17.469 -21.547 1 96.69 239 ASP A C 1
ATOM 1774 O O . ASP A 1 239 ? 1.746 -17.922 -22.391 1 96.69 239 ASP A O 1
ATOM 1778 N N . ASP A 1 240 ? 0.709 -16.172 -21.453 1 96.56 240 ASP A N 1
ATOM 1779 C CA . ASP A 1 240 ? 1.345 -15.211 -22.344 1 96.56 240 ASP A CA 1
ATOM 1780 C C . ASP A 1 240 ? 2.785 -14.93 -21.922 1 96.56 240 ASP A C 1
ATOM 1782 O O . ASP A 1 240 ? 3.025 -14.133 -21.016 1 96.56 240 ASP A O 1
ATOM 1786 N N . ARG A 1 241 ? 3.707 -15.406 -22.656 1 94.44 241 ARG A N 1
ATOM 1787 C CA . ARG A 1 241 ? 5.113 -15.352 -22.266 1 94.44 241 ARG A CA 1
ATOM 1788 C C . ARG A 1 241 ? 5.684 -13.953 -22.469 1 94.44 241 ARG A C 1
ATOM 1790 O O . ARG A 1 241 ? 6.758 -13.633 -21.953 1 94.44 241 ARG A O 1
ATOM 1797 N N . ASP A 1 242 ? 4.949 -13.133 -23.156 1 95.38 242 ASP A N 1
ATOM 1798 C CA . ASP A 1 242 ? 5.441 -11.789 -23.453 1 95.38 242 ASP A CA 1
ATOM 1799 C C . ASP A 1 242 ? 4.887 -10.773 -22.453 1 95.38 242 ASP A C 1
ATOM 1801 O O . ASP A 1 242 ? 5.254 -9.594 -22.5 1 95.38 242 ASP A O 1
ATOM 1805 N N . ARG A 1 243 ? 4.105 -11.297 -21.562 1 96.75 243 ARG A N 1
ATOM 1806 C CA . ARG A 1 243 ? 3.467 -10.398 -20.609 1 96.75 243 ARG A CA 1
ATOM 1807 C C . ARG A 1 243 ? 4.145 -10.484 -19.25 1 96.75 243 ARG A C 1
ATOM 1809 O O . ARG A 1 243 ? 4.078 -11.516 -18.578 1 96.75 243 ARG A O 1
ATOM 1816 N N . PHE A 1 244 ? 4.801 -9.445 -18.828 1 97.06 244 PHE A N 1
ATOM 1817 C CA . PHE A 1 244 ? 5.379 -9.359 -17.484 1 97.06 244 PHE A CA 1
ATOM 1818 C C . PHE A 1 244 ? 5.469 -7.91 -17.031 1 97.06 244 PHE A C 1
ATOM 1820 O O . PHE A 1 244 ? 5.719 -7.012 -17.844 1 97.06 244 PHE A O 1
ATOM 1827 N N . GLY A 1 245 ? 5.172 -7.691 -15.766 1 97.38 245 GLY A N 1
ATOM 1828 C CA . GLY A 1 245 ? 5.098 -6.348 -15.219 1 97.38 245 GLY A CA 1
ATOM 1829 C C . GLY A 1 245 ? 3.883 -5.574 -15.695 1 97.38 245 GLY A C 1
ATOM 1830 O O . GLY A 1 245 ? 3.953 -4.363 -15.898 1 97.38 245 GLY A O 1
ATOM 1831 N N . LYS A 1 246 ? 2.82 -6.285 -15.953 1 97.81 246 LYS A N 1
ATOM 1832 C CA . LYS A 1 246 ? 1.618 -5.656 -16.484 1 97.81 246 LYS A CA 1
ATOM 1833 C C . LYS A 1 246 ? 0.431 -5.848 -15.555 1 97.81 246 LYS A C 1
ATOM 1835 O O . LYS A 1 246 ? 0.357 -6.848 -14.836 1 97.81 246 LYS A O 1
ATOM 1840 N N . VAL A 1 247 ? -0.44 -4.898 -15.531 1 97.88 247 VAL A N 1
ATOM 1841 C CA . VAL A 1 247 ? -1.725 -5.027 -14.852 1 97.88 247 VAL A CA 1
ATOM 1842 C C . VAL A 1 247 ? -2.855 -5.043 -15.883 1 97.88 247 VAL A C 1
ATOM 1844 O O . VAL A 1 247 ? -3.023 -4.09 -16.641 1 97.88 247 VAL A O 1
ATOM 1847 N N . VAL A 1 248 ? -3.619 -6.117 -15.938 1 97.75 248 VAL A N 1
ATOM 1848 C CA . VAL A 1 248 ? -4.766 -6.266 -16.828 1 97.75 248 VAL A CA 1
ATOM 1849 C C . VAL A 1 248 ? -6.023 -5.727 -16.156 1 97.75 248 VAL A C 1
ATOM 1851 O O . VAL A 1 248 ? -6.594 -6.383 -15.273 1 97.75 248 VAL A O 1
ATOM 1854 N N . TYR A 1 249 ? -6.391 -4.59 -16.531 1 95.25 249 TYR A N 1
ATOM 1855 C CA . TYR A 1 249 ? -7.68 -4.062 -16.094 1 95.25 249 TYR A CA 1
ATOM 1856 C C . TYR A 1 249 ? -8.828 -4.773 -16.812 1 95.25 249 TYR A C 1
ATOM 1858 O O . TYR A 1 249 ? -8.93 -4.723 -18.031 1 95.25 249 TYR A O 1
ATOM 1866 N N . LEU A 1 250 ? -9.711 -5.434 -16.016 1 93.94 250 LEU A N 1
ATOM 1867 C CA . LEU A 1 250 ? -10.742 -6.293 -16.594 1 93.94 250 LEU A CA 1
ATOM 1868 C C . LEU A 1 250 ? -12.133 -5.75 -16.281 1 93.94 250 LEU A C 1
ATOM 1870 O O . LEU A 1 250 ? -12.562 -5.758 -15.117 1 93.94 250 LEU A O 1
ATOM 1874 N N . ASP A 1 251 ? -12.773 -5.34 -17.328 1 89.62 251 ASP A N 1
ATOM 1875 C CA . ASP A 1 251 ? -14.141 -4.828 -17.219 1 89.62 251 ASP A CA 1
ATOM 1876 C C . ASP A 1 251 ? -15.141 -5.805 -17.828 1 89.62 251 ASP A C 1
ATOM 1878 O O . ASP A 1 251 ? -14.875 -6.395 -18.891 1 89.62 251 ASP A O 1
ATOM 1882 N N . ALA A 1 252 ? -16.297 -5.891 -17.141 1 84.75 252 ALA A N 1
ATOM 1883 C CA . ALA A 1 252 ? -17.297 -6.867 -17.578 1 84.75 252 ALA A CA 1
ATOM 1884 C C . ALA A 1 252 ? -17.797 -6.543 -18.969 1 84.75 252 ALA A C 1
ATOM 1886 O O . ALA A 1 252 ? -18.172 -7.441 -19.734 1 84.75 252 ALA A O 1
ATOM 1887 N N . THR A 1 253 ? -17.781 -5.297 -19.359 1 84.25 253 THR A N 1
ATOM 1888 C CA . THR A 1 253 ? -18.375 -4.859 -20.625 1 84.25 253 THR A CA 1
ATOM 1889 C C . THR A 1 253 ? -17.297 -4.465 -21.625 1 84.25 253 THR A C 1
ATOM 1891 O O . THR A 1 253 ? -17.328 -4.883 -22.781 1 84.25 253 THR A O 1
ATOM 1894 N N . GLU A 1 254 ? -16.266 -3.76 -21.141 1 88.19 254 GLU A N 1
ATOM 1895 C CA . GLU A 1 254 ? -15.273 -3.156 -22.031 1 88.19 254 GLU A CA 1
ATOM 1896 C C . GLU A 1 254 ? -14.109 -4.109 -22.297 1 88.19 254 GLU A C 1
ATOM 1898 O O . GLU A 1 254 ? -13.266 -3.844 -23.156 1 88.19 254 GLU A O 1
ATOM 1903 N N . GLY A 1 255 ? -14.117 -5.238 -21.547 1 92.25 255 GLY A N 1
ATOM 1904 C CA . GLY A 1 255 ? -13.039 -6.191 -21.75 1 92.25 255 GLY A CA 1
ATOM 1905 C C . GLY A 1 255 ? -11.766 -5.816 -21.031 1 92.25 255 GLY A C 1
ATOM 1906 O O . GLY A 1 255 ? -11.805 -5.324 -19.891 1 92.25 255 GLY A O 1
ATOM 1907 N N . GLN A 1 256 ? -10.633 -6.133 -21.734 1 95.12 256 GLN A N 1
ATOM 1908 C CA . GLN A 1 256 ? -9.359 -6 -21.031 1 95.12 256 GLN A CA 1
ATOM 1909 C C . GLN A 1 256 ? -8.578 -4.781 -21.531 1 95.12 256 GLN A C 1
ATOM 1911 O O . GLN A 1 256 ? -8.57 -4.492 -22.719 1 95.12 256 GLN A O 1
ATOM 1916 N N . LYS A 1 257 ? -8.039 -3.982 -20.703 1 94.5 257 LYS A N 1
ATOM 1917 C CA . LYS A 1 257 ? -7.031 -2.959 -20.969 1 94.5 257 LYS A CA 1
ATOM 1918 C C . LYS A 1 257 ? -5.742 -3.252 -20.203 1 94.5 257 LYS A C 1
ATOM 1920 O O . LYS A 1 257 ? -5.773 -3.496 -19 1 94.5 257 LYS A O 1
ATOM 1925 N N . ILE A 1 258 ? -4.625 -3.221 -20.859 1 96.38 258 ILE A N 1
ATOM 1926 C CA . ILE A 1 258 ? -3.359 -3.602 -20.234 1 96.38 258 ILE A CA 1
ATOM 1927 C C . ILE A 1 258 ? -2.566 -2.348 -19.875 1 96.38 258 ILE A C 1
ATOM 1929 O O . ILE A 1 258 ? -2.369 -1.464 -20.703 1 96.38 258 ILE A O 1
ATOM 1933 N N . HIS A 1 259 ? -2.135 -2.234 -18.641 1 95.62 259 HIS A N 1
ATOM 1934 C CA . HIS A 1 259 ? -1.327 -1.125 -18.156 1 95.62 259 HIS A CA 1
ATOM 1935 C C . HIS A 1 259 ? 0.086 -1.583 -17.812 1 95.62 259 HIS A C 1
ATOM 1937 O O . HIS A 1 259 ? 0.271 -2.658 -17.234 1 95.62 259 HIS A O 1
ATOM 1943 N N . ALA A 1 260 ? 1.087 -0.775 -18.141 1 95.56 260 ALA A N 1
ATOM 1944 C CA . ALA A 1 260 ? 2.484 -1.082 -17.844 1 95.56 260 ALA A CA 1
ATOM 1945 C C . ALA A 1 260 ? 3.027 -0.169 -16.75 1 95.56 260 ALA A C 1
ATOM 1947 O O . ALA A 1 260 ? 4.223 -0.201 -16.438 1 95.56 260 ALA A O 1
ATOM 1948 N N . GLY A 1 261 ? 2.234 0.671 -16.156 1 94.19 261 GLY A N 1
ATOM 1949 C CA . GLY A 1 261 ? 2.541 1.645 -15.125 1 94.19 261 GLY A CA 1
ATOM 1950 C C . GLY A 1 261 ? 1.419 2.637 -14.883 1 94.19 261 GLY A C 1
ATOM 1951 O O . GLY A 1 261 ? 0.422 2.641 -15.609 1 94.19 261 GLY A O 1
ATOM 1952 N N . PHE A 1 262 ? 1.53 3.463 -13.875 1 92.38 262 PHE A N 1
ATOM 1953 C CA . PHE A 1 262 ? 0.526 4.48 -13.594 1 92.38 262 PHE A CA 1
ATOM 1954 C C . PHE A 1 262 ? 0.727 5.707 -14.477 1 92.38 262 PHE A C 1
ATOM 1956 O O . PHE A 1 262 ? -0.21 6.473 -14.703 1 92.38 262 PHE A O 1
ATOM 1963 N N . LEU A 1 263 ? 1.898 5.953 -14.836 1 85.38 263 LEU A N 1
ATOM 1964 C CA . LEU A 1 263 ? 2.172 7.008 -15.805 1 85.38 263 LEU A CA 1
ATOM 1965 C C . LEU A 1 263 ? 2.457 6.418 -17.188 1 85.38 263 LEU A C 1
ATOM 1967 O O . LEU A 1 263 ? 2.977 5.305 -17.297 1 85.38 263 LEU A O 1
ATOM 1971 N N . PRO A 1 264 ? 1.889 7.16 -18.156 1 69.88 264 PRO A N 1
ATOM 1972 C CA . PRO A 1 264 ? 2.256 6.691 -19.5 1 69.88 264 PRO A CA 1
ATOM 1973 C C . PRO A 1 264 ? 3.766 6.66 -19.719 1 69.88 264 PRO A C 1
ATOM 1975 O O . PRO A 1 264 ? 4.492 7.484 -19.156 1 69.88 264 PRO A O 1
ATOM 1978 N N . GLU A 1 265 ? 4.32 5.617 -20.281 1 55.25 265 GLU A N 1
ATOM 1979 C CA . GLU A 1 265 ? 5.727 5.547 -20.656 1 55.25 265 GLU A CA 1
ATOM 1980 C C . GLU A 1 265 ? 6.102 6.695 -21.594 1 55.25 265 GLU A C 1
ATOM 1982 O O . GLU A 1 265 ? 5.27 7.176 -22.359 1 55.25 265 GLU A O 1
ATOM 1987 N N . MET B 1 1 ? -16.297 34.531 13.141 1 36.75 1 MET B N 1
ATOM 1988 C CA . MET B 1 1 ? -16.031 33.5 12.125 1 36.75 1 MET B CA 1
ATOM 1989 C C . MET B 1 1 ? -14.914 32.562 12.578 1 36.75 1 MET B C 1
ATOM 1991 O O . MET B 1 1 ? -13.773 33 12.742 1 36.75 1 MET B O 1
ATOM 1995 N N . SER B 1 2 ? -15.023 31.5 13.586 1 49.62 2 SER B N 1
ATOM 1996 C CA . SER B 1 2 ? -14.195 30.734 14.508 1 49.62 2 SER B CA 1
ATOM 1997 C C . SER B 1 2 ? -13.141 29.938 13.758 1 49.62 2 SER B C 1
ATOM 1999 O O . SER B 1 2 ? -13.469 29.141 12.883 1 49.62 2 SER B O 1
ATOM 2001 N N . SER B 1 3 ? -11.844 30.484 13.445 1 72.56 3 SER B N 1
ATOM 2002 C CA . SER B 1 3 ? -10.703 30.062 12.648 1 72.56 3 SER B CA 1
ATOM 2003 C C . SER B 1 3 ? -10.125 28.75 13.164 1 72.56 3 SER B C 1
ATOM 2005 O O . SER B 1 3 ? -10.172 28.484 14.367 1 72.56 3 SER B O 1
ATOM 2007 N N . SER B 1 4 ? -9.977 27.688 12.43 1 80.56 4 SER B N 1
ATOM 2008 C CA . SER B 1 4 ? -9.383 26.391 12.805 1 80.56 4 SER B CA 1
ATOM 2009 C C . SER B 1 4 ? -8.102 26.594 13.602 1 80.56 4 SER B C 1
ATOM 2011 O O . SER B 1 4 ? -7.344 27.531 13.359 1 80.56 4 SER B O 1
ATOM 2013 N N . PRO B 1 5 ? -7.973 25.766 14.734 1 84.75 5 PRO B N 1
ATOM 2014 C CA . PRO B 1 5 ? -6.727 25.891 15.492 1 84.75 5 PRO B CA 1
ATOM 2015 C C . PRO B 1 5 ? -5.488 25.797 14.609 1 84.75 5 PRO B C 1
ATOM 2017 O O . PRO B 1 5 ? -5.441 24.984 13.68 1 84.75 5 PRO B O 1
ATOM 2020 N N . GLN B 1 6 ? -4.605 26.656 14.875 1 92.69 6 GLN B N 1
ATOM 2021 C CA . GLN B 1 6 ? -3.342 26.625 14.148 1 92.69 6 GLN B CA 1
ATOM 2022 C C . GLN B 1 6 ? -2.336 25.703 14.828 1 92.69 6 GLN B C 1
ATOM 2024 O O . GLN B 1 6 ? -1.289 26.156 15.297 1 92.69 6 GLN B O 1
ATOM 2029 N N . VAL B 1 7 ? -2.697 24.453 14.938 1 98 7 VAL B N 1
ATOM 2030 C CA . VAL B 1 7 ? -1.882 23.375 15.477 1 98 7 VAL B CA 1
ATOM 2031 C C . VAL B 1 7 ? -1.629 22.328 14.398 1 98 7 VAL B C 1
ATOM 2033 O O . VAL B 1 7 ? -2.557 21.906 13.703 1 98 7 VAL B O 1
ATOM 2036 N N . ALA B 1 8 ? -0.37 22 14.211 1 98.75 8 ALA B N 1
ATOM 2037 C CA . ALA B 1 8 ? 0.025 21.031 13.195 1 98.75 8 ALA B CA 1
ATOM 2038 C C . ALA B 1 8 ? 0.744 19.844 13.82 1 98.75 8 ALA B C 1
ATOM 2040 O O . ALA B 1 8 ? 1.541 20.016 14.75 1 98.75 8 ALA B O 1
ATOM 2041 N N . VAL B 1 9 ? 0.395 18.688 13.383 1 98.81 9 VAL B N 1
ATOM 2042 C CA . VAL B 1 9 ? 1.129 17.469 13.719 1 98.81 9 VAL B CA 1
ATOM 2043 C C . VAL B 1 9 ? 1.977 17.031 12.523 1 98.81 9 VAL B C 1
ATOM 2045 O O . VAL B 1 9 ? 1.463 16.891 11.414 1 98.81 9 VAL B O 1
ATOM 2048 N N . VAL B 1 10 ? 3.283 16.891 12.711 1 98.81 10 VAL B N 1
ATOM 2049 C CA . VAL B 1 10 ? 4.199 16.453 11.664 1 98.81 10 VAL B CA 1
ATOM 2050 C C . VAL B 1 10 ? 4.918 15.18 12.094 1 98.81 10 VAL B C 1
ATOM 2052 O O . VAL B 1 10 ? 5.66 15.18 13.078 1 98.81 10 VAL B O 1
ATOM 2055 N N . THR B 1 11 ? 4.707 14.117 11.367 1 98.31 11 THR B N 1
ATOM 2056 C CA . THR B 1 11 ? 5.395 12.867 11.68 1 98.31 11 THR B CA 1
ATOM 2057 C C . THR B 1 11 ? 6.73 12.789 10.945 1 98.31 11 THR B C 1
ATOM 2059 O O . THR B 1 11 ? 6.906 13.398 9.891 1 98.31 11 THR B O 1
ATOM 2062 N N . GLY B 1 12 ? 7.625 11.953 11.523 1 96.06 12 GLY B N 1
ATOM 2063 C CA . GLY B 1 12 ? 8.961 11.906 10.961 1 96.06 12 GLY B CA 1
ATOM 2064 C C . GLY B 1 12 ? 9.633 13.266 10.906 1 96.06 12 GLY B C 1
ATOM 2065 O O . GLY B 1 12 ? 10.195 13.648 9.875 1 96.06 12 GLY B O 1
ATOM 2066 N N . ALA B 1 13 ? 9.562 14.008 11.969 1 96.62 13 ALA B N 1
ATOM 2067 C CA . ALA B 1 13 ? 9.852 15.438 11.898 1 96.62 13 ALA B CA 1
ATOM 2068 C C . ALA B 1 13 ? 11.203 15.758 12.523 1 96.62 13 ALA B C 1
ATOM 2070 O O . ALA B 1 13 ? 11.57 16.922 12.68 1 96.62 13 ALA B O 1
ATOM 2071 N N . ALA B 1 14 ? 11.977 14.711 12.906 1 94.19 14 ALA B N 1
ATOM 2072 C CA . ALA B 1 14 ? 13.234 14.977 13.594 1 94.19 14 ALA B CA 1
ATOM 2073 C C . ALA B 1 14 ? 14.328 15.383 12.602 1 94.19 14 ALA B C 1
ATOM 2075 O O . ALA B 1 14 ? 15.359 15.93 12.992 1 94.19 14 ALA B O 1
ATOM 2076 N N . GLN B 1 15 ? 14.125 15.094 11.305 1 89.62 15 GLN B N 1
ATOM 2077 C CA . GLN B 1 15 ? 15.125 15.414 10.289 1 89.62 15 GLN B CA 1
ATOM 2078 C C . GLN B 1 15 ? 14.484 15.531 8.906 1 89.62 15 GLN B C 1
ATOM 2080 O O . GLN B 1 15 ? 13.281 15.297 8.75 1 89.62 15 GLN B O 1
ATOM 2085 N N . GLY B 1 16 ? 15.25 16.062 7.988 1 91.69 16 GLY B N 1
ATOM 2086 C CA . GLY B 1 16 ? 14.883 16.031 6.586 1 91.69 16 GLY B CA 1
ATOM 2087 C C . GLY B 1 16 ? 13.672 16.891 6.262 1 91.69 16 GLY B C 1
ATOM 2088 O O . GLY B 1 16 ? 13.57 18.016 6.734 1 91.69 16 GLY B O 1
ATOM 2089 N N . VAL B 1 17 ? 12.867 16.344 5.391 1 93.88 17 VAL B N 1
ATOM 2090 C CA . VAL B 1 17 ? 11.703 17.047 4.887 1 93.88 17 VAL B CA 1
ATOM 2091 C C . VAL B 1 17 ? 10.758 17.391 6.039 1 93.88 17 VAL B C 1
ATOM 2093 O O . VAL B 1 17 ? 10.234 18.5 6.121 1 93.88 17 VAL B O 1
ATOM 2096 N N . GLY B 1 18 ? 10.602 16.422 6.988 1 96.75 18 GLY B N 1
ATOM 2097 C CA . GLY B 1 18 ? 9.719 16.641 8.117 1 96.75 18 GLY B CA 1
ATOM 2098 C C . GLY B 1 18 ? 10.148 17.812 8.992 1 96.75 18 GLY B C 1
ATOM 2099 O O . GLY B 1 18 ? 9.32 18.609 9.43 1 96.75 18 GLY B O 1
ATOM 2100 N N . LEU B 1 19 ? 11.383 17.875 9.234 1 96.69 19 LEU B N 1
ATOM 2101 C CA . LEU B 1 19 ? 11.922 18.984 10.023 1 96.69 19 LEU B CA 1
ATOM 2102 C C . LEU B 1 19 ? 11.742 20.312 9.289 1 96.69 19 LEU B C 1
ATOM 2104 O O . LEU B 1 19 ? 11.367 21.312 9.898 1 96.69 19 LEU B O 1
ATOM 2108 N N . ALA B 1 20 ? 11.992 20.297 7.992 1 96.69 20 ALA B N 1
ATOM 2109 C CA . ALA B 1 20 ? 11.828 21.516 7.188 1 96.69 20 ALA B CA 1
ATOM 2110 C C . ALA B 1 20 ? 10.375 21.984 7.211 1 96.69 20 ALA B C 1
ATOM 2112 O O . ALA B 1 20 ? 10.117 23.188 7.328 1 96.69 20 ALA B O 1
ATOM 2113 N N . VAL B 1 21 ? 9.445 21.078 7.148 1 98.19 21 VAL B N 1
ATOM 2114 C CA . VAL B 1 21 ? 8.023 21.406 7.203 1 98.19 21 VAL B CA 1
ATOM 2115 C C . VAL B 1 21 ? 7.688 22.016 8.57 1 98.19 21 VAL B C 1
ATOM 2117 O O . VAL B 1 21 ? 7.008 23.031 8.648 1 98.19 21 VAL B O 1
ATOM 2120 N N . ALA B 1 22 ? 8.203 21.344 9.617 1 98.5 22 ALA B N 1
ATOM 2121 C CA . ALA B 1 22 ? 7.949 21.812 10.977 1 98.5 22 ALA B CA 1
ATOM 2122 C C . ALA B 1 22 ? 8.453 23.234 11.172 1 98.5 22 ALA B C 1
ATOM 2124 O O . ALA B 1 22 ? 7.762 24.078 11.75 1 98.5 22 ALA B O 1
ATOM 2125 N N . LYS B 1 23 ? 9.609 23.531 10.664 1 98.31 23 LYS B N 1
ATOM 2126 C CA . LYS B 1 23 ? 10.211 24.859 10.773 1 98.31 23 LYS B CA 1
ATOM 2127 C C . LYS B 1 23 ? 9.367 25.906 10.062 1 98.31 23 LYS B C 1
ATOM 2129 O O . LYS B 1 23 ? 9.109 26.984 10.609 1 98.31 23 LYS B O 1
ATOM 2134 N N . LEU B 1 24 ? 8.922 25.547 8.883 1 98.06 24 LEU B N 1
ATOM 2135 C CA . LEU B 1 24 ? 8.141 26.5 8.094 1 98.06 24 LEU B CA 1
ATOM 2136 C C . LEU B 1 24 ? 6.793 26.781 8.75 1 98.06 24 LEU B C 1
ATOM 2138 O O . LEU B 1 24 ? 6.344 27.922 8.789 1 98.06 24 LEU B O 1
ATOM 2142 N N . LEU B 1 25 ? 6.18 25.75 9.297 1 98.25 25 LEU B N 1
ATOM 2143 C CA . LEU B 1 25 ? 4.898 25.922 9.969 1 98.25 25 LEU B CA 1
ATOM 2144 C C . LEU B 1 25 ? 5.059 26.75 11.242 1 98.25 25 LEU B C 1
ATOM 2146 O O . LEU B 1 25 ? 4.238 27.625 11.531 1 98.25 25 LEU B O 1
ATOM 2150 N N . ALA B 1 26 ? 6.121 26.469 11.969 1 98 26 ALA B N 1
ATOM 2151 C CA . ALA B 1 26 ? 6.398 27.234 13.18 1 98 26 ALA B CA 1
ATOM 2152 C C . ALA B 1 26 ? 6.602 28.703 12.859 1 98 26 ALA B C 1
ATOM 2154 O O . ALA B 1 26 ? 6.102 29.578 13.578 1 98 26 ALA B O 1
ATOM 2155 N N . ALA B 1 27 ? 7.246 28.953 11.781 1 97.06 27 ALA B N 1
ATOM 2156 C CA . ALA B 1 27 ? 7.508 30.312 11.344 1 97.06 27 ALA B CA 1
ATOM 2157 C C . ALA B 1 27 ? 6.215 31.031 10.961 1 97.06 27 ALA B C 1
ATOM 2159 O O . ALA B 1 27 ? 6.137 32.25 10.992 1 97.06 27 ALA B O 1
ATOM 2160 N N . ARG B 1 28 ? 5.199 30.297 10.664 1 95.75 28 ARG B N 1
ATOM 2161 C CA . ARG B 1 28 ? 3.896 30.828 10.289 1 95.75 28 ARG B CA 1
ATOM 2162 C C . ARG B 1 28 ? 2.951 30.859 11.492 1 95.75 28 ARG B C 1
ATOM 2164 O O . ARG B 1 28 ? 1.729 30.875 11.32 1 95.75 28 ARG B O 1
ATOM 2171 N N . ASN B 1 29 ? 3.484 30.672 12.688 1 94 29 ASN B N 1
ATOM 2172 C CA . ASN B 1 29 ? 2.811 30.859 13.969 1 94 29 ASN B CA 1
ATOM 2173 C C . ASN B 1 29 ? 1.94 29.641 14.312 1 94 29 ASN B C 1
ATOM 2175 O O . ASN B 1 29 ? 1.003 29.766 15.102 1 94 29 ASN B O 1
ATOM 2179 N N . TYR B 1 30 ? 2.152 28.516 13.672 1 97.31 30 TYR B N 1
ATOM 2180 C CA . TYR B 1 30 ? 1.521 27.281 14.117 1 97.31 30 TYR B CA 1
ATOM 2181 C C . TYR B 1 30 ? 2.164 26.781 15.406 1 97.31 30 TYR B C 1
ATOM 2183 O O . TYR B 1 30 ? 3.379 26.891 15.586 1 97.31 30 TYR B O 1
ATOM 2191 N N . GLN B 1 31 ? 1.325 26.297 16.312 1 98.31 31 GLN B N 1
ATOM 2192 C CA . GLN B 1 31 ? 1.851 25.297 17.234 1 98.31 31 GLN B CA 1
ATOM 2193 C C . GLN B 1 31 ? 2.162 23.984 16.516 1 98.31 31 GLN B C 1
ATOM 2195 O O . GLN B 1 31 ? 1.291 23.406 15.859 1 98.31 31 GLN B O 1
ATOM 2200 N N . VAL B 1 32 ? 3.418 23.5 16.641 1 98.75 32 VAL B N 1
ATOM 2201 C CA . VAL B 1 32 ? 3.814 22.344 15.836 1 98.75 32 VAL B CA 1
ATOM 2202 C C . VAL B 1 32 ? 4.199 21.188 16.75 1 98.75 32 VAL B C 1
ATOM 2204 O O . VAL B 1 32 ? 5.094 21.328 17.594 1 98.75 32 VAL B O 1
ATOM 2207 N N . VAL B 1 33 ? 3.506 20.125 16.656 1 98.81 33 VAL B N 1
ATOM 2208 C CA . VAL B 1 33 ? 3.861 18.891 17.328 1 98.81 33 VAL B CA 1
ATOM 2209 C C . VAL B 1 33 ? 4.703 18.016 16.406 1 98.81 33 VAL B C 1
ATOM 2211 O O . VAL B 1 33 ? 4.191 17.438 15.445 1 98.81 33 VAL B O 1
ATOM 2214 N N . LEU B 1 34 ? 6.02 17.953 16.719 1 98.62 34 LEU B N 1
ATOM 2215 C CA . LEU B 1 34 ? 6.918 17.031 16.031 1 98.62 34 LEU B CA 1
ATOM 2216 C C . LEU B 1 34 ? 6.801 15.617 16.609 1 98.62 34 LEU B C 1
ATOM 2218 O O . LEU B 1 34 ? 6.77 15.445 17.828 1 98.62 34 LEU B O 1
ATOM 2222 N N . SER B 1 35 ? 6.707 14.688 15.734 1 98.31 35 SER B N 1
ATOM 2223 C CA . SER B 1 35 ? 6.695 13.297 16.172 1 98.31 35 SER B CA 1
ATOM 2224 C C . SER B 1 35 ? 7.699 12.461 15.375 1 98.31 35 SER B C 1
ATOM 2226 O O . SER B 1 35 ? 7.84 12.641 14.164 1 98.31 35 SER B O 1
ATOM 2228 N N . ASP B 1 36 ? 8.375 11.609 16.031 1 96.75 36 ASP B N 1
ATOM 2229 C CA . ASP B 1 36 ? 9.422 10.75 15.477 1 96.75 36 ASP B CA 1
ATOM 2230 C C . ASP B 1 36 ? 9.758 9.609 16.422 1 96.75 36 ASP B C 1
ATOM 2232 O O . ASP B 1 36 ? 9.422 9.664 17.609 1 96.75 36 ASP B O 1
ATOM 2236 N N . ILE B 1 37 ? 10.367 8.664 15.875 1 96 37 ILE B N 1
ATOM 2237 C CA . ILE B 1 37 ? 10.797 7.555 16.719 1 96 37 ILE B CA 1
ATOM 2238 C C . ILE B 1 37 ? 12.094 7.918 17.438 1 96 37 ILE B C 1
ATOM 2240 O O . ILE B 1 37 ? 12.383 7.391 18.5 1 96 37 ILE B O 1
ATOM 2244 N N . ASP B 1 38 ? 12.898 8.781 16.859 1 95.31 38 ASP B N 1
ATOM 2245 C CA . ASP B 1 38 ? 14.148 9.242 17.453 1 95.31 38 ASP B CA 1
ATOM 2246 C C . ASP B 1 38 ? 13.906 10.359 18.469 1 95.31 38 ASP B C 1
ATOM 2248 O O . ASP B 1 38 ? 13.883 11.539 18.094 1 95.31 38 ASP B O 1
ATOM 2252 N N . VAL B 1 39 ? 13.914 10.016 19.688 1 97.56 39 VAL B N 1
ATOM 2253 C CA . VAL B 1 39 ? 13.531 10.938 20.75 1 97.56 39 VAL B CA 1
ATOM 2254 C C . VAL B 1 39 ? 14.586 12.031 20.891 1 97.56 39 VAL B C 1
ATOM 2256 O O . VAL B 1 39 ? 14.25 13.219 20.953 1 97.56 39 VAL B O 1
ATOM 2259 N N . ALA B 1 40 ? 15.797 11.648 20.891 1 97.81 40 ALA B N 1
ATOM 2260 C CA . ALA B 1 40 ? 16.875 12.617 21.078 1 97.81 40 ALA B CA 1
ATOM 2261 C C . ALA B 1 40 ? 16.891 13.656 19.969 1 97.81 40 ALA B C 1
ATOM 2263 O O . ALA B 1 40 ? 16.938 14.859 20.234 1 97.81 40 ALA B O 1
ATOM 2264 N N . ALA B 1 41 ? 16.797 13.234 18.719 1 96.56 41 ALA B N 1
ATOM 2265 C CA . ALA B 1 41 ? 16.797 14.133 17.578 1 96.56 41 ALA B CA 1
ATOM 2266 C C . ALA B 1 41 ? 15.555 15.016 17.562 1 96.56 41 ALA B C 1
ATOM 2268 O O . ALA B 1 41 ? 15.617 16.203 17.219 1 96.56 41 ALA B O 1
ATOM 2269 N N . GLY B 1 42 ? 14.445 14.422 17.969 1 98.06 42 GLY B N 1
ATOM 2270 C CA . GLY B 1 42 ? 13.203 15.164 18.031 1 98.06 42 GLY B CA 1
ATOM 2271 C C . GLY B 1 42 ? 13.219 16.266 19.062 1 98.06 42 GLY B C 1
ATOM 2272 O O . GLY B 1 42 ? 12.797 17.391 18.797 1 98.06 42 GLY B O 1
ATOM 2273 N N . GLU B 1 43 ? 13.703 15.969 20.234 1 98.44 43 GLU B N 1
ATOM 2274 C CA . GLU B 1 43 ? 13.781 16.953 21.297 1 98.44 43 GLU B CA 1
ATOM 2275 C C . GLU B 1 43 ? 14.758 18.078 20.938 1 98.44 43 GLU B C 1
ATOM 2277 O O . GLU B 1 43 ? 14.492 19.25 21.219 1 98.44 43 GLU B O 1
ATOM 2282 N N . GLN B 1 44 ? 15.82 17.688 20.328 1 98.25 44 GLN B N 1
ATOM 2283 C CA . GLN B 1 44 ? 16.781 18.688 19.891 1 98.25 44 GLN B CA 1
ATOM 2284 C C . GLN B 1 44 ? 16.172 19.609 18.828 1 98.25 44 GLN B C 1
ATOM 2286 O O . GLN B 1 44 ? 16.406 20.812 18.828 1 98.25 44 GLN B O 1
ATOM 2291 N N . ALA B 1 45 ? 15.414 19.016 17.906 1 98.06 45 ALA B N 1
ATOM 2292 C CA . ALA B 1 45 ? 14.742 19.797 16.875 1 98.06 45 ALA B CA 1
ATOM 2293 C C . ALA B 1 45 ? 13.812 20.844 17.5 1 98.06 45 ALA B C 1
ATOM 2295 O O . ALA B 1 45 ? 13.766 21.984 17.047 1 98.06 45 ALA B O 1
ATOM 2296 N N . VAL B 1 46 ? 13.102 20.453 18.531 1 98.62 46 VAL B N 1
ATOM 2297 C CA . VAL B 1 46 ? 12.188 21.359 19.234 1 98.62 46 VAL B CA 1
ATOM 2298 C C . VAL B 1 46 ? 12.977 22.516 19.844 1 98.62 46 VAL B C 1
ATOM 2300 O O . VAL B 1 46 ? 12.586 23.672 19.688 1 98.62 46 VAL B O 1
ATOM 2303 N N . VAL B 1 47 ? 14.055 22.219 20.484 1 98.44 47 VAL B N 1
ATOM 2304 C CA . VAL B 1 47 ? 14.891 23.234 21.109 1 98.44 47 VAL B CA 1
ATOM 2305 C C . VAL B 1 47 ? 15.391 24.219 20.062 1 98.44 47 VAL B C 1
ATOM 2307 O O . VAL B 1 47 ? 15.32 25.438 20.25 1 98.44 47 VAL B O 1
ATOM 2310 N N . ASP B 1 48 ? 15.828 23.672 18.953 1 98.06 48 ASP B N 1
ATOM 2311 C CA . ASP B 1 48 ? 16.391 24.5 17.891 1 98.06 48 ASP B CA 1
ATOM 2312 C C . ASP B 1 48 ? 15.336 25.406 17.281 1 98.06 48 ASP B C 1
ATOM 2314 O O . ASP B 1 48 ? 15.586 26.594 17.031 1 98.06 48 ASP B O 1
ATOM 2318 N N . ILE B 1 49 ? 14.148 24.859 17 1 98.38 49 ILE B N 1
ATOM 2319 C CA . ILE B 1 49 ? 13.062 25.625 16.406 1 98.38 49 ILE B CA 1
ATOM 2320 C C . ILE B 1 49 ? 12.648 26.75 17.359 1 98.38 49 ILE B C 1
ATOM 2322 O O . ILE B 1 49 ? 12.539 27.906 16.953 1 98.38 49 ILE B O 1
ATOM 2326 N N . ASN B 1 50 ? 12.445 26.422 18.594 1 98.38 50 ASN B N 1
ATOM 2327 C CA . ASN B 1 50 ? 12.008 27.391 19.578 1 98.38 50 ASN B CA 1
ATOM 2328 C C . ASN B 1 50 ? 13.047 28.484 19.781 1 98.38 50 ASN B C 1
ATOM 2330 O O . ASN B 1 50 ? 12.711 29.672 19.891 1 98.38 50 ASN B O 1
ATOM 2334 N N . ALA B 1 51 ? 14.32 28.109 19.812 1 98.25 51 ALA B N 1
ATOM 2335 C CA . ALA B 1 51 ? 15.398 29.078 19.984 1 98.25 51 ALA B CA 1
ATOM 2336 C C . ALA B 1 51 ? 15.469 30.047 18.797 1 98.25 51 ALA B C 1
ATOM 2338 O O . ALA B 1 51 ? 15.648 31.25 18.984 1 98.25 51 ALA B O 1
ATOM 2339 N N . SER B 1 52 ? 15.32 29.469 17.625 1 97.69 52 SER B N 1
ATOM 2340 C CA . SER B 1 52 ? 15.43 30.281 16.422 1 97.69 52 SER B CA 1
ATOM 2341 C C . SER B 1 52 ? 14.297 31.297 16.344 1 97.69 52 SER B C 1
ATOM 2343 O O . SER B 1 52 ? 14.469 32.375 15.781 1 97.69 52 SER B O 1
ATOM 2345 N N . LEU B 1 53 ? 13.141 30.969 16.906 1 97.38 53 LEU B N 1
ATOM 2346 C CA . LEU B 1 53 ? 11.961 31.828 16.781 1 97.38 53 LEU B CA 1
ATOM 2347 C C . LEU B 1 53 ? 11.766 32.656 18.047 1 97.38 53 LEU B C 1
ATOM 2349 O O . LEU B 1 53 ? 11.008 33.625 18.031 1 97.38 53 LEU B O 1
ATOM 2353 N N . GLY B 1 54 ? 12.383 32.344 19.125 1 96.69 54 GLY B N 1
ATOM 2354 C CA . GLY B 1 54 ? 12.211 33 20.391 1 96.69 54 GLY B CA 1
ATOM 2355 C C . GLY B 1 54 ? 10.852 32.781 21.016 1 96.69 54 GLY B C 1
ATOM 2356 O O . GLY B 1 54 ? 10.312 33.656 21.703 1 96.69 54 GLY B O 1
ATOM 2357 N N . LYS B 1 55 ? 10.203 31.719 20.656 1 96.5 55 LYS B N 1
ATOM 2358 C CA . LYS B 1 55 ? 8.883 31.344 21.141 1 96.5 55 LYS B CA 1
ATOM 2359 C C . LYS B 1 55 ? 8.797 29.828 21.359 1 96.5 55 LYS B C 1
ATOM 2361 O O . LYS B 1 55 ? 9.516 29.062 20.719 1 96.5 55 LYS B O 1
ATOM 2366 N N . GLN B 1 56 ? 7.941 29.422 22.281 1 97.06 56 GLN B N 1
ATOM 2367 C CA . GLN B 1 56 ? 7.695 28.016 22.562 1 97.06 56 GLN B CA 1
ATOM 2368 C C . GLN B 1 56 ? 6.504 27.5 21.75 1 97.06 56 GLN B C 1
ATOM 2370 O O . GLN B 1 56 ? 5.402 27.359 22.297 1 97.06 56 GLN B O 1
ATOM 2375 N N . VAL B 1 57 ? 6.844 27.188 20.516 1 97.88 57 VAL B N 1
ATOM 2376 C CA . VAL B 1 57 ? 5.742 26.797 19.641 1 97.88 57 VAL B CA 1
ATOM 2377 C C . VAL B 1 57 ? 5.941 25.359 19.141 1 97.88 57 VAL B C 1
ATOM 2379 O O . VAL B 1 57 ? 5.012 24.75 18.625 1 97.88 57 VAL B O 1
ATOM 2382 N N . ALA B 1 58 ? 7.125 24.828 19.234 1 98.62 58 ALA B N 1
ATOM 2383 C CA . ALA B 1 58 ? 7.41 23.453 18.844 1 98.62 58 ALA B CA 1
ATOM 2384 C C . ALA B 1 58 ? 7.359 22.516 20.047 1 98.62 58 ALA B C 1
ATOM 2386 O O . ALA B 1 58 ? 7.824 22.875 21.125 1 98.62 58 ALA B O 1
ATOM 2387 N N . HIS B 1 59 ? 6.75 21.422 19.875 1 98.69 59 HIS B N 1
ATOM 2388 C CA . HIS B 1 59 ? 6.602 20.375 20.875 1 98.69 59 HIS B CA 1
ATOM 2389 C C . HIS B 1 59 ? 6.953 19 20.297 1 98.69 59 HIS B C 1
ATOM 2391 O O . HIS B 1 59 ? 6.875 18.797 19.078 1 98.69 59 HIS B O 1
ATOM 2397 N N . PHE B 1 60 ? 7.398 18.047 21.219 1 98.69 60 PHE B N 1
ATOM 2398 C CA . PHE B 1 60 ? 7.766 16.734 20.719 1 98.69 60 PHE B CA 1
ATOM 2399 C C . PHE B 1 60 ? 6.941 15.648 21.406 1 98.69 60 PHE B C 1
ATOM 2401 O O . PHE B 1 60 ? 6.793 15.664 22.641 1 98.69 60 PHE B O 1
ATOM 2408 N N . ILE B 1 61 ? 6.336 14.797 20.688 1 98.62 61 ILE B N 1
ATOM 2409 C CA . ILE B 1 61 ? 5.68 13.586 21.172 1 98.62 61 ILE B CA 1
ATOM 2410 C C . ILE B 1 61 ? 6.223 12.375 20.422 1 98.62 61 ILE B C 1
ATOM 2412 O O . ILE B 1 61 ? 6.043 12.25 19.203 1 98.62 61 ILE B O 1
ATOM 2416 N N . PRO B 1 62 ? 6.934 11.477 21.078 1 98.25 62 PRO B N 1
ATOM 2417 C CA . PRO B 1 62 ? 7.465 10.289 20.406 1 98.25 62 PRO B CA 1
ATOM 2418 C C . PRO B 1 62 ? 6.367 9.375 19.859 1 98.25 62 PRO B C 1
ATOM 2420 O O . PRO B 1 62 ? 5.309 9.242 20.484 1 98.25 62 PRO B O 1
ATOM 2423 N N . CYS B 1 63 ? 6.645 8.781 18.719 1 97.69 63 CYS B N 1
ATOM 2424 C CA . CYS B 1 63 ? 5.668 7.883 18.109 1 97.69 63 CYS B CA 1
ATOM 2425 C C . CYS B 1 63 ? 6.355 6.875 17.188 1 97.69 63 CYS B C 1
ATOM 2427 O O . CYS B 1 63 ? 7.129 7.258 16.312 1 97.69 63 CYS B O 1
ATOM 2429 N N . ASP B 1 64 ? 6.156 5.672 17.469 1 97.19 64 ASP B N 1
ATOM 2430 C CA . ASP B 1 64 ? 6.469 4.621 16.516 1 97.19 64 ASP B CA 1
ATOM 2431 C C . ASP B 1 64 ? 5.293 4.375 15.57 1 97.19 64 ASP B C 1
ATOM 2433 O O . ASP B 1 64 ? 4.305 3.742 15.953 1 97.19 64 ASP B O 1
ATOM 2437 N N . LEU B 1 65 ? 5.457 4.809 14.367 1 96.31 65 LEU B N 1
ATOM 2438 C CA . LEU B 1 65 ? 4.359 4.816 13.406 1 96.31 65 LEU B CA 1
ATOM 2439 C C . LEU B 1 65 ? 3.994 3.396 12.984 1 96.31 65 LEU B C 1
ATOM 2441 O O . LEU B 1 65 ? 2.947 3.176 12.375 1 96.31 65 LEU B O 1
ATOM 2445 N N . ALA B 1 66 ? 4.84 2.41 13.312 1 9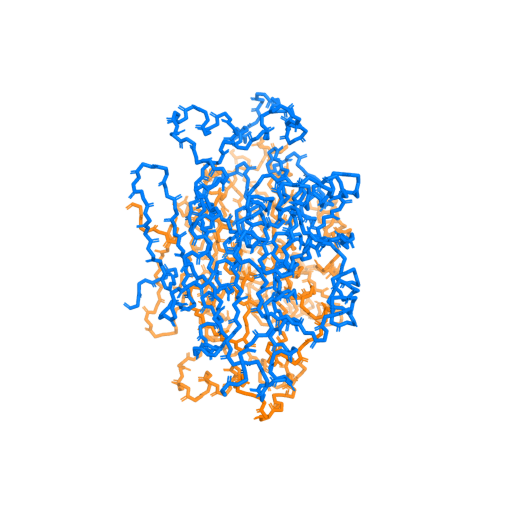4.69 66 ALA B N 1
ATOM 2446 C CA . ALA B 1 66 ? 4.496 1.019 13.031 1 94.69 66 ALA B CA 1
ATOM 2447 C C . ALA B 1 66 ? 3.461 0.497 14.023 1 94.69 66 ALA B C 1
ATOM 2449 O O . ALA B 1 66 ? 2.902 -0.586 13.836 1 94.69 66 ALA B O 1
ATOM 2450 N N . LYS B 1 67 ? 3.191 1.291 15.047 1 96.06 67 LYS B N 1
ATOM 2451 C CA . LYS B 1 67 ? 2.256 0.911 16.094 1 96.06 67 LYS B CA 1
ATOM 2452 C C . LYS B 1 67 ? 1.057 1.854 16.141 1 96.06 67 LYS B C 1
ATOM 2454 O O . LYS B 1 67 ? 1.188 3.02 16.516 1 96.06 67 LYS B O 1
ATOM 2459 N N . THR B 1 68 ? -0.101 1.339 15.875 1 96.88 68 THR B N 1
ATOM 2460 C CA . THR B 1 68 ? -1.3 2.168 15.82 1 96.88 68 THR B CA 1
ATOM 2461 C C . THR B 1 68 ? -1.614 2.756 17.188 1 96.88 68 THR B C 1
ATOM 2463 O O . THR B 1 68 ? -2.135 3.869 17.297 1 96.88 68 THR B O 1
ATOM 2466 N N . ASP B 1 69 ? -1.257 2.049 18.281 1 97.5 69 ASP B N 1
ATOM 2467 C CA . ASP B 1 69 ? -1.467 2.564 19.625 1 97.5 69 ASP B CA 1
ATOM 2468 C C . ASP B 1 69 ? -0.666 3.844 19.859 1 97.5 69 ASP B C 1
ATOM 2470 O O . ASP B 1 69 ? -1.119 4.746 20.562 1 97.5 69 ASP B O 1
ATOM 2474 N N . ASP B 1 70 ? 0.51 3.91 19.328 1 98.19 70 ASP B N 1
ATOM 2475 C CA . ASP B 1 70 ? 1.328 5.113 19.453 1 98.19 70 ASP B CA 1
ATOM 2476 C C . ASP B 1 70 ? 0.703 6.277 18.688 1 98.19 70 ASP B C 1
ATOM 2478 O O . ASP B 1 70 ? 0.791 7.43 19.109 1 98.19 70 ASP B O 1
ATOM 2482 N N . ILE B 1 71 ? 0.087 6.008 17.578 1 98.31 71 ILE B N 1
ATOM 2483 C CA . ILE B 1 71 ? -0.59 7.027 16.781 1 98.31 71 ILE B CA 1
ATOM 2484 C C . ILE B 1 71 ? -1.786 7.574 17.562 1 98.31 71 ILE B C 1
ATOM 2486 O O . ILE B 1 71 ? -2 8.789 17.609 1 98.31 71 ILE B O 1
ATOM 2490 N N . ASP B 1 72 ? -2.471 6.641 18.203 1 98.31 72 ASP B N 1
ATOM 2491 C CA . ASP B 1 72 ? -3.574 7.074 19.062 1 98.31 72 ASP B CA 1
ATOM 2492 C C . ASP B 1 72 ? -3.084 8.023 20.156 1 98.31 72 ASP B C 1
ATOM 2494 O O . ASP B 1 72 ? -3.689 9.07 20.391 1 98.31 72 ASP B O 1
ATOM 2498 N N . ARG B 1 73 ? -2.029 7.633 20.75 1 98.38 73 ARG B N 1
ATOM 2499 C CA . ARG B 1 73 ? -1.463 8.43 21.844 1 98.38 73 ARG B CA 1
ATOM 2500 C C . ARG B 1 73 ? -1 9.789 21.344 1 98.38 73 ARG B C 1
ATOM 2502 O O . ARG B 1 73 ? -1.176 10.805 22.016 1 98.38 73 ARG B O 1
ATOM 2509 N N . LEU B 1 74 ? -0.451 9.82 20.172 1 98.5 74 LEU B N 1
ATOM 2510 C CA . LEU B 1 74 ? 0.004 11.062 19.562 1 98.5 74 LEU B CA 1
ATOM 2511 C C . LEU B 1 74 ? -1.146 12.062 19.422 1 98.5 74 LEU B C 1
ATOM 2513 O O . LEU B 1 74 ? -1.025 13.211 19.844 1 98.5 74 LEU B O 1
ATOM 2517 N N . PHE B 1 75 ? -2.264 11.641 18.922 1 98.38 75 PHE B N 1
ATOM 2518 C CA . PHE B 1 75 ? -3.396 12.523 18.703 1 98.38 75 PHE B CA 1
ATOM 2519 C C . PHE B 1 75 ? -4.07 12.883 20.016 1 98.38 75 PHE B C 1
ATOM 2521 O O . PHE B 1 75 ? -4.504 14.023 20.203 1 98.38 75 PHE B O 1
ATOM 2528 N N . GLN B 1 76 ? -4.109 11.883 20.922 1 98.31 76 GLN B N 1
ATOM 2529 C CA . GLN B 1 76 ? -4.695 12.148 22.219 1 98.31 76 GLN B CA 1
ATOM 2530 C C . GLN B 1 76 ? -3.91 13.227 22.969 1 98.31 76 GLN B C 1
ATOM 2532 O O . GLN B 1 76 ? -4.496 14.188 23.484 1 98.31 76 GLN B O 1
ATOM 2537 N N . LEU B 1 77 ? -2.627 13.094 23.016 1 98.56 77 LEU B N 1
ATOM 2538 C CA . LEU B 1 77 ? -1.785 14.055 23.719 1 98.56 77 LEU B CA 1
ATOM 2539 C C . LEU B 1 77 ? -1.847 15.422 23.047 1 98.56 77 LEU B C 1
ATOM 2541 O O . LEU B 1 77 ? -1.832 16.453 23.734 1 98.56 77 LEU B O 1
ATOM 2545 N N . THR B 1 78 ? -1.927 15.461 21.703 1 98.44 78 THR B N 1
ATOM 2546 C CA . THR B 1 78 ? -2.033 16.719 20.953 1 98.44 78 THR B CA 1
ATOM 2547 C C . THR B 1 78 ? -3.334 17.438 21.297 1 98.44 78 THR B C 1
ATOM 2549 O O . THR B 1 78 ? -3.326 18.625 21.609 1 98.44 78 THR B O 1
ATOM 2552 N N . THR B 1 79 ? -4.449 16.719 21.281 1 97.31 79 THR B N 1
ATOM 2553 C CA . THR B 1 79 ? -5.75 17.328 21.516 1 97.31 79 THR B CA 1
ATOM 2554 C C . THR B 1 79 ? -5.918 17.703 22.984 1 97.31 79 THR B C 1
ATOM 2556 O O . THR B 1 79 ? -6.582 18.688 23.297 1 97.31 79 THR B O 1
ATOM 2559 N N . ASP B 1 80 ? -5.324 16.906 23.906 1 97.44 80 ASP B N 1
ATOM 2560 C CA . ASP B 1 80 ? -5.34 17.266 25.328 1 97.44 80 ASP B CA 1
ATOM 2561 C C . ASP B 1 80 ? -4.625 18.594 25.578 1 97.44 80 ASP B C 1
ATOM 2563 O O . ASP B 1 80 ? -5.074 19.406 26.391 1 97.44 80 ASP B O 1
ATOM 2567 N N . LYS B 1 81 ? -3.594 18.766 24.828 1 97.12 81 LYS B N 1
ATOM 2568 C CA . LYS B 1 81 ? -2.754 19.938 25.062 1 97.12 81 LYS B CA 1
ATOM 2569 C C . LYS B 1 81 ? -3.328 21.172 24.359 1 97.12 81 LYS B C 1
ATOM 2571 O O . LYS B 1 81 ? -3.295 22.281 24.922 1 97.12 81 LYS B O 1
ATOM 2576 N N . PHE B 1 82 ? -3.877 21.031 23.141 1 97 82 PHE B N 1
ATOM 2577 C CA . PHE B 1 82 ? -4.18 22.203 22.328 1 97 82 PHE B CA 1
ATOM 2578 C C . PHE B 1 82 ? -5.672 22.281 22.031 1 97 82 PHE B C 1
ATOM 2580 O O . PHE B 1 82 ? -6.129 23.219 21.375 1 97 82 PHE B O 1
ATOM 2587 N N . SER B 1 83 ? -6.449 21.281 22.484 1 94.62 83 SER B N 1
ATOM 2588 C CA . SER B 1 83 ? -7.895 21.188 22.297 1 94.62 83 SER B CA 1
ATOM 2589 C C . SER B 1 83 ? -8.25 21.016 20.812 1 94.62 83 SER B C 1
ATOM 2591 O O . SER B 1 83 ? -9.352 21.375 20.391 1 94.62 83 SER B O 1
ATOM 2593 N N . GLY B 1 84 ? -7.281 20.656 20.031 1 95.38 84 GLY B N 1
ATOM 2594 C CA . GLY B 1 84 ? -7.535 20.359 18.625 1 95.38 84 GLY B CA 1
ATOM 2595 C C . GLY B 1 84 ? -6.34 20.641 17.734 1 95.38 84 GLY B C 1
ATOM 2596 O O . GLY B 1 84 ? -5.293 21.094 18.219 1 95.38 84 GLY B O 1
ATOM 2597 N N . PHE B 1 85 ? -6.453 20.344 16.453 1 97.94 85 PHE B N 1
ATOM 2598 C CA . PHE B 1 85 ? -5.477 20.609 15.398 1 97.94 85 PHE B CA 1
ATOM 2599 C C . PHE B 1 85 ? -6.16 20.703 14.039 1 97.94 85 PHE B C 1
ATOM 2601 O O . PHE B 1 85 ? -7.309 20.281 13.883 1 97.94 85 PHE B O 1
ATOM 2608 N N . SER B 1 86 ? -5.41 21.328 13.102 1 97.88 86 SER B N 1
ATOM 2609 C CA . SER B 1 86 ? -6.047 21.5 11.805 1 97.88 86 SER B CA 1
ATOM 2610 C C . SER B 1 86 ? -5.141 21.031 10.672 1 97.88 86 SER B C 1
ATOM 2612 O O . SER B 1 86 ? -5.559 20.984 9.516 1 97.88 86 SER B O 1
ATOM 2614 N N . VAL B 1 87 ? -3.861 20.672 11 1 98.62 87 VAL B N 1
ATOM 2615 C CA . VAL B 1 87 ? -2.932 20.234 9.961 1 98.62 87 VAL B CA 1
ATOM 2616 C C . VAL B 1 87 ? -2.244 18.938 10.398 1 98.62 87 VAL B C 1
ATOM 2618 O O . VAL B 1 87 ? -1.804 18.812 11.539 1 98.62 87 VAL B O 1
ATOM 2621 N N . LEU B 1 88 ? -2.266 18 9.578 1 98.81 88 LEU B N 1
ATOM 2622 C CA . LEU B 1 88 ? -1.486 16.766 9.711 1 98.81 88 LEU B CA 1
ATOM 2623 C C . LEU B 1 88 ? -0.563 16.578 8.516 1 98.81 88 LEU B C 1
ATOM 2625 O O . LEU B 1 88 ? -1.021 16.562 7.371 1 98.81 88 LEU B O 1
ATOM 2629 N N . VAL B 1 89 ? 0.72 16.516 8.75 1 98.81 89 VAL B N 1
ATOM 2630 C CA . VAL B 1 89 ? 1.678 16.156 7.707 1 98.81 89 VAL B CA 1
ATOM 2631 C C . VAL B 1 89 ? 2.254 14.773 7.977 1 98.81 89 VAL B C 1
ATOM 2633 O O . VAL B 1 89 ? 3.01 14.578 8.93 1 98.81 89 VAL B O 1
ATOM 2636 N N . ASN B 1 90 ? 1.84 13.852 7.184 1 98.56 90 ASN B N 1
ATOM 2637 C CA . ASN B 1 90 ? 2.43 12.523 7.207 1 98.56 90 ASN B CA 1
ATOM 2638 C C . ASN B 1 90 ? 3.721 12.461 6.398 1 98.56 90 ASN B C 1
ATOM 2640 O O . ASN B 1 90 ? 3.684 12.367 5.168 1 98.56 90 ASN B O 1
ATOM 2644 N N . ASN B 1 91 ? 4.863 12.406 7.035 1 94.88 91 ASN B N 1
ATOM 2645 C CA . ASN B 1 91 ? 6.145 12.516 6.352 1 94.88 91 ASN B CA 1
ATOM 2646 C C . ASN B 1 91 ? 7.055 11.336 6.668 1 94.88 91 ASN B C 1
ATOM 2648 O O . ASN B 1 91 ? 8 11.055 5.926 1 94.88 91 ASN B O 1
ATOM 2652 N N . ALA B 1 92 ? 6.758 10.617 7.688 1 81.31 92 ALA B N 1
ATOM 2653 C CA . ALA B 1 92 ? 7.645 9.523 8.078 1 81.31 92 ALA B CA 1
ATOM 2654 C C . ALA B 1 92 ? 7.805 8.516 6.938 1 81.31 92 ALA B C 1
ATOM 2656 O O . ALA B 1 92 ? 6.848 8.242 6.207 1 81.31 92 ALA B O 1
ATOM 2657 N N . GLY B 1 93 ? 9.023 8.203 6.699 1 81.69 93 GLY B N 1
ATOM 2658 C CA . GLY B 1 93 ? 9.352 7.207 5.688 1 81.69 93 GLY B CA 1
ATOM 2659 C C . GLY B 1 93 ? 10.359 6.18 6.168 1 81.69 93 GLY B C 1
ATOM 2660 O O . GLY B 1 93 ? 11.188 6.473 7.027 1 81.69 93 GLY B O 1
ATOM 2661 N N . PHE B 1 94 ? 10.281 5.051 5.781 1 79.81 94 PHE B N 1
ATOM 2662 C CA . PHE B 1 94 ? 11.164 3.922 6.059 1 79.81 94 PHE B CA 1
ATOM 2663 C C . PHE B 1 94 ? 11.445 3.131 4.785 1 79.81 94 PHE B C 1
ATOM 2665 O O . PHE B 1 94 ? 10.516 2.684 4.109 1 79.81 94 PHE B O 1
ATOM 2672 N N . LEU B 1 95 ? 12.719 3.15 4.449 1 81.44 95 LEU B N 1
ATOM 2673 C CA . LEU B 1 95 ? 13.117 2.453 3.232 1 81.44 95 LEU B CA 1
ATOM 2674 C C . LEU B 1 95 ? 14.266 1.489 3.51 1 81.44 95 LEU B C 1
ATOM 2676 O O . LEU B 1 95 ? 15.258 1.863 4.141 1 81.44 95 LEU B O 1
ATOM 2680 N N . ARG B 1 96 ? 14.023 0.247 3.25 1 79.19 96 ARG B N 1
ATOM 2681 C CA . ARG B 1 96 ? 15.07 -0.774 3.205 1 79.19 96 ARG B CA 1
ATOM 2682 C C . ARG B 1 96 ? 15.164 -1.393 1.814 1 79.19 96 ARG B C 1
ATOM 2684 O O . ARG B 1 96 ? 14.148 -1.636 1.163 1 79.19 96 ARG B O 1
ATOM 2691 N N . ALA B 1 97 ? 16.344 -1.618 1.35 1 81.62 97 ALA B N 1
ATOM 2692 C CA . ALA B 1 97 ? 16.641 -2.137 0.019 1 81.62 97 ALA B CA 1
ATOM 2693 C C . ALA B 1 97 ? 17.984 -2.881 0.014 1 81.62 97 ALA B C 1
ATOM 2695 O O . ALA B 1 97 ? 18.781 -2.736 0.939 1 81.62 97 ALA B O 1
ATOM 2696 N N . PRO B 1 98 ? 18.328 -3.834 -0.986 1 87.62 98 PRO B N 1
ATOM 2697 C CA . PRO B 1 98 ? 17.469 -4.129 -2.127 1 87.62 98 PRO B CA 1
ATOM 2698 C C . PRO B 1 98 ? 16.344 -5.102 -1.776 1 87.62 98 PRO B C 1
ATOM 2700 O O . PRO B 1 98 ? 16.406 -5.785 -0.75 1 87.62 98 PRO B O 1
ATOM 2703 N N . PHE B 1 99 ? 15.32 -5.199 -2.664 1 89.75 99 PHE B N 1
ATOM 2704 C CA . PHE B 1 99 ? 14.055 -5.879 -2.412 1 89.75 99 PHE B CA 1
ATOM 2705 C C . PHE B 1 99 ? 14.297 -7.328 -2.004 1 89.75 99 PHE B C 1
ATOM 2707 O O . PHE B 1 99 ? 13.734 -7.801 -1.012 1 89.75 99 PHE B O 1
ATOM 2714 N N . LEU B 1 100 ? 15.148 -8.016 -2.66 1 91.81 100 LEU B N 1
ATOM 2715 C CA . LEU B 1 100 ? 15.305 -9.445 -2.406 1 91.81 100 LEU B CA 1
ATOM 2716 C C . LEU B 1 100 ? 16.219 -9.688 -1.209 1 91.81 100 LEU B C 1
ATOM 2718 O O . LEU B 1 100 ? 16.328 -10.82 -0.732 1 91.81 100 LEU B O 1
ATOM 2722 N N . ALA B 1 101 ? 16.797 -8.602 -0.588 1 90.62 101 ALA B N 1
ATOM 2723 C CA . ALA B 1 101 ? 17.719 -8.758 0.532 1 90.62 101 ALA B CA 1
ATOM 2724 C C . ALA B 1 101 ? 17.047 -8.422 1.855 1 90.62 101 ALA B C 1
ATOM 2726 O O . ALA B 1 101 ? 17.609 -8.648 2.928 1 90.62 101 ALA B O 1
ATOM 2727 N N . ILE B 1 102 ? 15.875 -7.879 1.776 1 90.75 102 ILE B N 1
ATOM 2728 C CA . ILE B 1 102 ? 15.203 -7.508 3.016 1 90.75 102 ILE B CA 1
ATOM 2729 C C . ILE B 1 102 ? 14.344 -8.672 3.508 1 90.75 102 ILE B C 1
ATOM 2731 O O . ILE B 1 102 ? 13.953 -9.539 2.721 1 90.75 102 ILE B O 1
ATOM 2735 N N . ASP B 1 103 ? 14.109 -8.719 4.824 1 94.19 103 ASP B N 1
ATOM 2736 C CA . ASP B 1 103 ? 13.398 -9.844 5.43 1 94.19 103 ASP B CA 1
ATOM 2737 C C . ASP B 1 103 ? 11.93 -9.492 5.676 1 94.19 103 ASP B C 1
ATOM 2739 O O . ASP B 1 103 ? 11.469 -8.414 5.297 1 94.19 103 ASP B O 1
ATOM 2743 N N . ALA B 1 104 ? 11.188 -10.438 6.238 1 95.94 104 ALA B N 1
ATOM 2744 C CA . ALA B 1 104 ? 9.75 -10.305 6.449 1 95.94 104 ALA B CA 1
ATOM 2745 C C . ALA B 1 104 ? 9.43 -9.07 7.289 1 95.94 104 ALA B C 1
ATOM 2747 O O . ALA B 1 104 ? 8.516 -8.312 6.961 1 95.94 104 ALA B O 1
ATOM 2748 N N . GLN B 1 105 ? 10.133 -8.922 8.328 1 95.94 105 GLN B N 1
ATOM 2749 C CA . GLN B 1 105 ? 9.875 -7.805 9.234 1 95.94 105 GLN B CA 1
ATOM 2750 C C . GLN B 1 105 ? 10.133 -6.469 8.539 1 95.94 105 GLN B C 1
ATOM 2752 O O . GLN B 1 105 ? 9.367 -5.52 8.719 1 95.94 105 GLN B O 1
ATOM 2757 N N . GLN B 1 106 ? 11.195 -6.398 7.766 1 94.94 106 GLN B N 1
ATOM 2758 C CA . GLN B 1 106 ? 11.531 -5.172 7.047 1 94.94 106 GLN B CA 1
ATOM 2759 C C . GLN B 1 106 ? 10.469 -4.836 6.004 1 94.94 106 GLN B C 1
ATOM 2761 O O . GLN B 1 106 ? 10.133 -3.664 5.816 1 94.94 106 GLN B O 1
ATOM 2766 N N . ILE B 1 107 ? 9.977 -5.848 5.332 1 96.69 107 ILE B N 1
ATOM 2767 C CA . ILE B 1 107 ? 8.898 -5.633 4.367 1 96.69 107 ILE B CA 1
ATOM 2768 C C . ILE B 1 107 ? 7.648 -5.145 5.09 1 96.69 107 ILE B C 1
ATOM 2770 O O . ILE B 1 107 ? 7.031 -4.16 4.676 1 96.69 107 ILE B O 1
ATOM 2774 N N . SER B 1 108 ? 7.324 -5.785 6.184 1 97.19 108 SER B N 1
ATOM 2775 C CA . SER B 1 108 ? 6.16 -5.406 6.977 1 97.19 108 SER B CA 1
ATOM 2776 C C . SER B 1 108 ? 6.289 -3.982 7.504 1 97.19 108 SER B C 1
ATOM 2778 O O . SER B 1 108 ? 5.348 -3.189 7.41 1 97.19 108 SER B O 1
ATOM 2780 N N . ASP B 1 109 ? 7.445 -3.678 8.047 1 95.19 109 ASP B N 1
ATOM 2781 C CA . ASP B 1 109 ? 7.68 -2.344 8.586 1 95.19 109 ASP B CA 1
ATOM 2782 C C . ASP B 1 109 ? 7.605 -1.284 7.488 1 95.19 109 ASP B C 1
ATOM 2784 O O . ASP B 1 109 ? 7.066 -0.196 7.707 1 95.19 109 ASP B O 1
ATOM 2788 N N . THR B 1 110 ? 8.211 -1.602 6.328 1 95.81 110 THR B N 1
ATOM 2789 C CA . THR B 1 110 ? 8.18 -0.67 5.207 1 95.81 110 THR B CA 1
ATOM 2790 C C . THR B 1 110 ? 6.742 -0.287 4.859 1 95.81 110 THR B C 1
ATOM 2792 O O . THR B 1 110 ? 6.422 0.897 4.73 1 95.81 110 THR B O 1
ATOM 2795 N N . ILE B 1 111 ? 5.891 -1.229 4.812 1 97.81 111 ILE B N 1
ATOM 2796 C CA . ILE B 1 111 ? 4.512 -0.984 4.41 1 97.81 111 ILE B CA 1
ATOM 2797 C C . ILE B 1 111 ? 3.74 -0.358 5.57 1 97.81 111 ILE B C 1
ATOM 2799 O O . ILE B 1 111 ? 2.957 0.574 5.375 1 97.81 111 ILE B O 1
ATOM 2803 N N . ALA B 1 112 ? 3.98 -0.807 6.77 1 97.38 112 ALA B N 1
ATOM 2804 C CA . ALA B 1 112 ? 3.301 -0.277 7.949 1 97.38 112 ALA B CA 1
ATOM 2805 C C . ALA B 1 112 ? 3.596 1.209 8.133 1 97.38 112 ALA B C 1
ATOM 2807 O O . ALA B 1 112 ? 2.68 2.01 8.336 1 97.38 112 ALA B O 1
ATOM 2808 N N . ILE B 1 113 ? 4.828 1.568 8.016 1 96.25 113 ILE B N 1
ATOM 2809 C CA . ILE B 1 113 ? 5.262 2.926 8.328 1 96.25 113 ILE B CA 1
ATOM 2810 C C . ILE B 1 113 ? 4.902 3.857 7.172 1 96.25 113 ILE B C 1
ATOM 2812 O O . ILE B 1 113 ? 4.473 4.992 7.391 1 96.25 113 ILE B O 1
ATOM 2816 N N . ASN B 1 114 ? 5.039 3.33 5.938 1 96.75 114 ASN B N 1
ATOM 2817 C CA . ASN B 1 114 ? 4.883 4.211 4.785 1 96.75 114 ASN B CA 1
ATOM 2818 C C . ASN B 1 114 ? 3.438 4.25 4.301 1 96.75 114 ASN B C 1
ATOM 2820 O O . ASN B 1 114 ? 3.059 5.141 3.537 1 96.75 114 ASN B O 1
ATOM 2824 N N . LEU B 1 115 ? 2.621 3.326 4.691 1 98.38 115 LEU B N 1
ATOM 2825 C CA . LEU B 1 115 ? 1.258 3.314 4.176 1 98.38 115 LEU B CA 1
ATOM 2826 C C . LEU B 1 115 ? 0.246 3.197 5.309 1 98.38 115 LEU B C 1
ATOM 2828 O O . LEU B 1 115 ? -0.598 4.078 5.488 1 98.38 115 LEU B O 1
ATOM 2832 N N . THR B 1 116 ? 0.335 2.133 6.113 1 98.5 116 THR B N 1
ATOM 2833 C CA . THR B 1 116 ? -0.661 1.911 7.156 1 98.5 116 THR B CA 1
ATOM 2834 C C . THR B 1 116 ? -0.743 3.115 8.094 1 98.5 116 THR B C 1
ATOM 2836 O O . THR B 1 116 ? -1.837 3.574 8.422 1 98.5 116 THR B O 1
ATOM 2839 N N . ALA B 1 117 ? 0.395 3.592 8.5 1 98.38 117 ALA B N 1
ATOM 2840 C CA . ALA B 1 117 ? 0.451 4.734 9.406 1 98.38 117 ALA B CA 1
ATOM 2841 C C . ALA B 1 117 ? -0.202 5.965 8.781 1 98.38 117 ALA B C 1
ATOM 2843 O O . ALA B 1 117 ? -0.955 6.68 9.445 1 98.38 117 ALA B O 1
ATOM 2844 N N . THR B 1 118 ? 0.098 6.242 7.52 1 98.44 118 THR B N 1
ATOM 2845 C CA . THR B 1 118 ? -0.474 7.375 6.805 1 98.44 118 THR B CA 1
ATOM 2846 C C . THR B 1 118 ? -1.996 7.27 6.75 1 98.44 118 THR B C 1
ATOM 2848 O O . THR B 1 118 ? -2.699 8.234 7.051 1 98.44 118 THR B O 1
ATOM 2851 N N . VAL B 1 119 ? -2.494 6.094 6.406 1 98.62 119 VAL B N 1
ATOM 2852 C CA . VAL B 1 119 ? -3.928 5.859 6.289 1 98.62 119 VAL B CA 1
ATOM 2853 C C . VAL B 1 119 ? -4.594 6.008 7.656 1 98.62 119 VAL B C 1
ATOM 2855 O O . VAL B 1 119 ? -5.602 6.707 7.789 1 98.62 119 VAL B O 1
ATOM 2858 N N . TYR B 1 120 ? -4.012 5.418 8.633 1 98.62 120 TYR B N 1
ATOM 2859 C CA . TYR B 1 120 ? -4.633 5.402 9.953 1 98.62 120 TYR B CA 1
ATOM 2860 C C . TYR B 1 120 ? -4.566 6.781 10.602 1 98.62 120 TYR B C 1
ATOM 2862 O O . TYR B 1 120 ? -5.543 7.234 11.211 1 98.62 120 TYR B O 1
ATOM 2870 N N . ALA B 1 121 ? -3.422 7.441 10.516 1 98.69 121 ALA B N 1
ATOM 2871 C CA . ALA B 1 121 ? -3.307 8.789 11.07 1 98.69 121 ALA B CA 1
ATOM 2872 C C . ALA B 1 121 ? -4.324 9.727 10.43 1 98.69 121 ALA B C 1
ATOM 2874 O O . ALA B 1 121 ? -4.969 10.523 11.117 1 98.69 121 ALA B O 1
ATOM 2875 N N . THR B 1 122 ? -4.43 9.641 9.117 1 98.69 122 THR B N 1
ATOM 2876 C CA . THR B 1 122 ? -5.402 10.461 8.406 1 98.69 122 THR B CA 1
ATOM 2877 C C . THR B 1 122 ? -6.824 10.109 8.836 1 98.69 122 THR B C 1
ATOM 2879 O O . THR B 1 122 ? -7.656 11 9.031 1 98.69 122 THR B O 1
ATOM 2882 N N . HIS B 1 123 ? -7.059 8.781 8.961 1 97.88 123 HIS B N 1
ATOM 2883 C CA . HIS B 1 123 ? -8.344 8.289 9.445 1 97.88 123 HIS B CA 1
ATOM 2884 C C . HIS B 1 123 ? -8.711 8.922 10.781 1 97.88 123 HIS B C 1
ATOM 2886 O O . HIS B 1 123 ? -9.812 9.445 10.938 1 97.88 123 HIS B O 1
ATOM 2892 N N . GLN B 1 124 ? -7.812 8.953 11.711 1 98 124 GLN B N 1
ATOM 2893 C CA . GLN B 1 124 ? -8.031 9.516 13.039 1 98 124 GLN B CA 1
ATOM 2894 C C . GLN B 1 124 ? -8.25 11.023 12.969 1 98 124 GLN B C 1
ATOM 2896 O O . GLN B 1 124 ? -9.117 11.562 13.648 1 98 124 GLN B O 1
ATOM 2901 N N . ALA B 1 125 ? -7.477 11.695 12.148 1 98.38 125 ALA B N 1
ATOM 2902 C CA . ALA B 1 125 ? -7.602 13.141 11.992 1 98.38 125 ALA B CA 1
ATOM 2903 C C . ALA B 1 125 ? -8.977 13.516 11.438 1 98.38 125 ALA B C 1
ATOM 2905 O O . ALA B 1 125 ? -9.656 14.391 11.984 1 98.38 125 ALA B O 1
ATOM 2906 N N . ILE B 1 126 ? -9.375 12.836 10.359 1 97.5 126 ILE B N 1
ATOM 2907 C CA . ILE B 1 126 ? -10.648 13.141 9.719 1 97.5 126 ILE B CA 1
ATOM 2908 C C . ILE B 1 126 ? -11.789 12.883 10.688 1 97.5 126 ILE B C 1
ATOM 2910 O O . ILE B 1 126 ? -12.719 13.688 10.797 1 97.5 126 ILE B O 1
ATOM 2914 N N . ARG B 1 127 ? -11.703 11.758 11.461 1 96.56 127 ARG B N 1
ATOM 2915 C CA . ARG B 1 127 ? -12.734 11.461 12.445 1 96.56 127 ARG B CA 1
ATOM 2916 C C . ARG B 1 127 ? -12.844 12.57 13.484 1 96.56 127 ARG B C 1
ATOM 2918 O O . ARG B 1 127 ? -13.945 12.992 13.844 1 96.56 127 ARG B O 1
ATOM 2925 N N . PHE B 1 128 ? -11.742 13.031 13.93 1 97.12 128 PHE B N 1
ATOM 2926 C CA . PHE B 1 128 ? -11.719 14.109 14.906 1 97.12 128 PHE B CA 1
ATOM 2927 C C . PHE B 1 128 ? -12.328 15.375 14.328 1 97.12 128 PHE B C 1
ATOM 2929 O O . PHE B 1 128 ? -13.188 16 14.953 1 97.12 128 PHE B O 1
ATOM 2936 N N . TRP B 1 129 ? -11.945 15.75 13.109 1 97.31 129 TRP B N 1
ATOM 2937 C CA . TRP B 1 129 ? -12.391 16.984 12.477 1 97.31 129 TRP B CA 1
ATOM 2938 C C . TRP B 1 129 ? -13.883 16.922 12.164 1 97.31 129 TRP B C 1
ATOM 2940 O O . TRP B 1 129 ? -14.586 17.938 12.266 1 97.31 129 TRP B O 1
ATOM 2950 N N . GLU B 1 130 ? -14.32 15.734 11.797 1 95.06 130 GLU B N 1
ATOM 2951 C CA . GLU B 1 130 ? -15.75 15.562 11.547 1 95.06 130 GLU B CA 1
ATOM 2952 C C . GLU B 1 130 ? -16.562 15.742 12.836 1 95.06 130 GLU B C 1
ATOM 2954 O O . GLU B 1 130 ? -17.625 16.344 12.82 1 95.06 130 GLU B O 1
ATOM 2959 N N . SER B 1 131 ? -16.047 15.258 13.914 1 95.31 131 SER B N 1
ATOM 2960 C CA . SER B 1 131 ? -16.719 15.375 15.203 1 95.31 131 SER B CA 1
ATOM 2961 C C . SER B 1 131 ? -16.672 16.812 15.727 1 95.31 131 SER B C 1
ATOM 2963 O O . SER B 1 131 ? -17.391 17.156 16.656 1 95.31 131 SER B O 1
ATOM 2965 N N . HIS B 1 132 ? -15.844 17.625 15.102 1 96.06 132 HIS B N 1
ATOM 2966 C CA . HIS B 1 132 ? -15.688 19.016 15.516 1 96.06 132 HIS B CA 1
ATOM 2967 C C . HIS B 1 132 ? -15.922 19.969 14.344 1 96.06 132 HIS B C 1
ATOM 2969 O O . HIS B 1 132 ? -15.227 20.984 14.219 1 96.06 132 HIS B O 1
ATOM 2975 N N . ALA B 1 133 ? -16.828 19.625 13.508 1 93.19 133 ALA B N 1
ATOM 2976 C CA . ALA B 1 133 ? -17.094 20.359 12.266 1 93.19 133 ALA B CA 1
ATOM 2977 C C . ALA B 1 133 ? -17.578 21.766 12.555 1 93.19 133 ALA B C 1
ATOM 2979 O O . ALA B 1 133 ? -17.484 22.641 11.695 1 93.19 133 ALA B O 1
ATOM 2980 N N . ASP B 1 134 ? -18.031 21.984 13.719 1 92.62 134 ASP B N 1
ATOM 2981 C CA . ASP B 1 134 ? -18.531 23.297 14.086 1 92.62 134 ASP B CA 1
ATOM 2982 C C . ASP B 1 134 ? -17.375 24.266 14.359 1 92.62 134 ASP B C 1
ATOM 2984 O O . ASP B 1 134 ? -17.5 25.469 14.164 1 92.62 134 ASP B O 1
ATOM 2988 N N . THR B 1 135 ? -16.234 23.719 14.766 1 92.31 135 THR B N 1
ATOM 2989 C CA . THR B 1 135 ? -15.133 24.562 15.172 1 92.31 135 THR B CA 1
ATOM 2990 C C . THR B 1 135 ? -13.977 24.453 14.18 1 92.31 135 THR B C 1
ATOM 2992 O O . THR B 1 135 ? -13.156 25.375 14.07 1 92.31 135 THR B O 1
ATOM 2995 N N . ILE B 1 136 ? -13.898 23.406 13.516 1 94.62 136 ILE B N 1
ATOM 2996 C CA . ILE B 1 136 ? -12.82 23.188 12.562 1 94.62 136 ILE B CA 1
ATOM 2997 C C . ILE B 1 136 ? -13.367 23.172 11.141 1 94.62 136 ILE B C 1
ATOM 2999 O O . ILE B 1 136 ? -13.883 22.156 10.664 1 94.62 136 ILE B O 1
ATOM 3003 N N . GLN B 1 137 ? -13.125 24.297 10.492 1 93.06 137 GLN B N 1
ATOM 3004 C CA . GLN B 1 137 ? -13.758 24.5 9.188 1 93.06 137 GLN B CA 1
ATOM 3005 C C . GLN B 1 137 ? -12.734 24.375 8.062 1 93.06 137 GLN B C 1
ATOM 3007 O O . GLN B 1 137 ? -13.102 24.344 6.883 1 93.06 137 GLN B O 1
ATOM 3012 N N . ASP B 1 138 ? -11.508 24.344 8.398 1 95.81 138 ASP B N 1
ATOM 3013 C CA . ASP B 1 138 ? -10.414 24.219 7.441 1 95.81 138 ASP B CA 1
ATOM 3014 C C . ASP B 1 138 ? -9.32 23.297 7.984 1 95.81 138 ASP B C 1
ATOM 3016 O O . ASP B 1 138 ? -8.516 23.703 8.82 1 95.81 138 ASP B O 1
ATOM 3020 N N . ALA B 1 139 ? -9.352 22.078 7.523 1 97.56 139 ALA B N 1
ATOM 3021 C CA . ALA B 1 139 ? -8.367 21.094 7.953 1 97.56 139 ALA B CA 1
ATOM 3022 C C . ALA B 1 139 ? -7.617 20.516 6.758 1 97.56 139 ALA B C 1
ATOM 3024 O O . ALA B 1 139 ? -8.172 20.391 5.66 1 97.56 139 ALA B O 1
ATOM 3025 N N . ASN B 1 140 ? -6.309 20.219 6.984 1 97.88 140 ASN B N 1
ATOM 3026 C CA . ASN B 1 140 ? -5.434 19.797 5.895 1 97.88 140 ASN B CA 1
ATOM 3027 C C . ASN B 1 140 ? -4.582 18.594 6.293 1 97.88 140 ASN B C 1
ATOM 3029 O O . ASN B 1 140 ? -4.078 18.531 7.414 1 97.88 140 ASN B O 1
ATOM 3033 N N . VAL B 1 141 ? -4.566 17.703 5.375 1 98.75 141 VAL B N 1
ATOM 3034 C CA . VAL B 1 141 ? -3.57 16.641 5.453 1 98.75 141 VAL B CA 1
ATOM 3035 C C . VAL B 1 141 ? -2.625 16.734 4.258 1 98.75 141 VAL B C 1
ATOM 3037 O O . VAL B 1 141 ? -3.066 16.922 3.119 1 98.75 141 VAL B O 1
ATOM 3040 N N . VAL B 1 142 ? -1.346 16.703 4.508 1 98.88 142 VAL B N 1
ATOM 3041 C CA . VAL B 1 142 ? -0.37 16.547 3.436 1 98.88 142 VAL B CA 1
ATOM 3042 C C . VAL B 1 142 ? 0.427 15.258 3.645 1 98.88 142 VAL B C 1
ATOM 3044 O O . VAL B 1 142 ? 1.106 15.102 4.66 1 98.88 142 VAL B O 1
ATOM 3047 N N . ASN B 1 143 ? 0.294 14.344 2.756 1 98.69 143 ASN B N 1
ATOM 3048 C CA . ASN B 1 143 ? 1.097 13.125 2.738 1 98.69 143 ASN B CA 1
ATOM 3049 C C . ASN B 1 143 ? 2.359 13.297 1.898 1 98.69 143 ASN B C 1
ATOM 3051 O O . ASN B 1 143 ? 2.285 13.688 0.732 1 98.69 143 ASN B O 1
ATOM 3055 N N . ILE B 1 144 ? 3.502 13.055 2.502 1 97.06 144 ILE B N 1
ATOM 3056 C CA . ILE B 1 144 ? 4.727 13.039 1.708 1 97.06 144 ILE B CA 1
ATOM 3057 C C . ILE B 1 144 ? 4.961 11.641 1.148 1 97.06 144 ILE B C 1
ATOM 3059 O O . ILE B 1 144 ? 5.285 10.711 1.895 1 97.06 144 ILE B O 1
ATOM 3063 N N . THR B 1 145 ? 4.777 11.539 -0.103 1 95.69 145 THR B N 1
ATOM 3064 C CA . THR B 1 145 ? 4.988 10.258 -0.77 1 95.69 145 THR B CA 1
ATOM 3065 C C . THR B 1 145 ? 6.34 10.234 -1.476 1 95.69 145 THR B C 1
ATOM 3067 O O . THR B 1 145 ? 7.379 10.461 -0.85 1 95.69 145 THR B O 1
ATOM 3070 N N . SER B 1 146 ? 6.348 9.797 -2.705 1 89.62 146 SER B N 1
ATOM 3071 C CA . SER B 1 146 ? 7.574 9.68 -3.49 1 89.62 146 SER B CA 1
ATOM 3072 C C . SER B 1 146 ? 7.266 9.586 -4.98 1 89.62 146 SER B C 1
ATOM 3074 O O . SER B 1 146 ? 6.16 9.203 -5.371 1 89.62 146 SER B O 1
ATOM 3076 N N . SER B 1 147 ? 8.289 10 -5.742 1 87.12 147 SER B N 1
ATOM 3077 C CA . SER B 1 147 ? 8.164 9.75 -7.176 1 87.12 147 SER B CA 1
ATOM 3078 C C . SER B 1 147 ? 7.922 8.273 -7.457 1 87.12 147 SER B C 1
ATOM 3080 O O . SER B 1 147 ? 7.336 7.918 -8.484 1 87.12 147 SER B O 1
ATOM 3082 N N . SER B 1 148 ? 8.312 7.434 -6.566 1 87.5 148 SER B N 1
ATOM 3083 C CA . SER B 1 148 ? 8.141 5.996 -6.719 1 87.5 148 SER B CA 1
ATOM 3084 C C . SER B 1 148 ? 6.676 5.594 -6.578 1 87.5 148 SER B C 1
ATOM 3086 O O . SER B 1 148 ? 6.316 4.441 -6.824 1 87.5 148 SER B O 1
ATOM 3088 N N . SER B 1 149 ? 5.828 6.539 -6.246 1 92.81 149 SER B N 1
ATOM 3089 C CA . SER B 1 149 ? 4.391 6.301 -6.316 1 92.81 149 SER B CA 1
ATOM 3090 C C . SER B 1 149 ? 3.934 6.09 -7.754 1 92.81 149 SER B C 1
ATOM 3092 O O . SER B 1 149 ? 2.875 5.508 -7.996 1 92.81 149 SER B O 1
ATOM 3094 N N . PHE B 1 150 ? 4.738 6.645 -8.648 1 90.31 150 PHE B N 1
ATOM 3095 C CA . PHE B 1 150 ? 4.348 6.672 -10.055 1 90.31 150 PHE B CA 1
ATOM 3096 C C . PHE B 1 150 ? 5.344 5.898 -10.906 1 90.31 150 PHE B C 1
ATOM 3098 O O . PHE B 1 150 ? 4.961 5.215 -11.859 1 90.31 150 PHE B O 1
ATOM 3105 N N . LYS B 1 151 ? 6.582 6.035 -10.523 1 87.62 151 LYS B N 1
ATOM 3106 C CA . LYS B 1 151 ? 7.656 5.363 -11.25 1 87.62 151 LYS B CA 1
ATOM 3107 C C . LYS B 1 151 ? 8.133 4.117 -10.508 1 87.62 151 LYS B C 1
ATOM 3109 O O . LYS B 1 151 ? 8.156 4.098 -9.273 1 87.62 151 LYS B O 1
ATOM 3114 N N . THR B 1 152 ? 8.555 3.18 -11.312 1 87.12 152 THR B N 1
ATOM 3115 C CA . THR B 1 152 ? 8.883 1.907 -10.68 1 87.12 152 THR B CA 1
ATOM 3116 C C . THR B 1 152 ? 10.398 1.724 -10.602 1 87.12 152 THR B C 1
ATOM 3118 O O . THR B 1 152 ? 11.125 2.088 -11.523 1 87.12 152 THR B O 1
ATOM 3121 N N . TYR B 1 153 ? 10.773 1.204 -9.453 1 81.5 153 TYR B N 1
ATOM 3122 C CA . TYR B 1 153 ? 12.133 0.743 -9.203 1 81.5 153 TYR B CA 1
ATOM 3123 C C . TYR B 1 153 ? 12.133 -0.61 -8.5 1 81.5 153 TYR B C 1
ATOM 3125 O O . TYR B 1 153 ? 11.625 -0.737 -7.387 1 81.5 153 TYR B O 1
ATOM 3133 N N . ALA B 1 154 ? 12.773 -1.587 -9.125 1 83.5 154 ALA B N 1
ATOM 3134 C CA . ALA B 1 154 ? 12.711 -2.949 -8.602 1 83.5 154 ALA B CA 1
ATOM 3135 C C . ALA B 1 154 ? 13.383 -3.047 -7.238 1 83.5 154 ALA B C 1
ATOM 3137 O O . ALA B 1 154 ? 12.93 -3.789 -6.363 1 83.5 154 ALA B O 1
ATOM 3138 N N . SER B 1 155 ? 14.414 -2.332 -6.996 1 84.81 155 SER B N 1
ATOM 3139 C CA . SER B 1 155 ? 15.211 -2.41 -5.777 1 84.81 155 SER B CA 1
ATOM 3140 C C . SER B 1 155 ? 14.414 -1.931 -4.566 1 84.81 155 SER B C 1
ATOM 3142 O O . SER B 1 155 ? 14.711 -2.309 -3.432 1 84.81 155 SER B O 1
ATOM 3144 N N . ILE B 1 156 ? 13.445 -1.066 -4.832 1 88.75 156 ILE B N 1
ATOM 3145 C CA . ILE B 1 156 ? 12.664 -0.512 -3.734 1 88.75 156 ILE B CA 1
ATOM 3146 C C . ILE B 1 156 ? 11.188 -0.834 -3.943 1 88.75 156 ILE B C 1
ATOM 3148 O O . ILE B 1 156 ? 10.32 0.005 -3.686 1 88.75 156 ILE B O 1
ATOM 3152 N N . ALA B 1 157 ? 10.914 -2.041 -4.434 1 92.5 157 ALA B N 1
ATOM 3153 C CA . ALA B 1 157 ? 9.578 -2.434 -4.875 1 92.5 157 ALA B CA 1
ATOM 3154 C C . ALA B 1 157 ? 8.57 -2.332 -3.73 1 92.5 157 ALA B C 1
ATOM 3156 O O . ALA B 1 157 ? 7.449 -1.86 -3.924 1 92.5 157 ALA B O 1
ATOM 3157 N N . ALA B 1 158 ? 8.969 -2.773 -2.51 1 94.75 158 ALA B N 1
ATOM 3158 C CA . ALA B 1 158 ? 8.062 -2.707 -1.37 1 94.75 158 ALA B CA 1
ATOM 3159 C C . ALA B 1 158 ? 7.77 -1.26 -0.985 1 94.75 158 ALA B C 1
ATOM 3161 O O . ALA B 1 158 ? 6.621 -0.909 -0.689 1 94.75 158 ALA B O 1
ATOM 3162 N N . TYR B 1 159 ? 8.766 -0.445 -0.979 1 93.19 159 TYR B N 1
ATOM 3163 C CA . TYR B 1 159 ? 8.617 0.975 -0.676 1 93.19 159 TYR B CA 1
ATOM 3164 C C . TYR B 1 159 ? 7.738 1.664 -1.711 1 93.19 159 TYR B C 1
ATOM 3166 O O . TYR B 1 159 ? 6.789 2.369 -1.357 1 93.19 159 TYR B O 1
ATOM 3174 N N . GLY B 1 160 ? 8.055 1.424 -2.99 1 94.38 160 GLY B N 1
ATOM 3175 C CA . GLY B 1 160 ? 7.25 1.983 -4.062 1 94.38 160 GLY B CA 1
ATOM 3176 C C . GLY B 1 160 ? 5.789 1.586 -3.977 1 94.38 160 GLY B C 1
ATOM 3177 O O . GLY B 1 160 ? 4.902 2.4 -4.246 1 94.38 160 GLY B O 1
ATOM 3178 N N . ALA B 1 161 ? 5.566 0.354 -3.613 1 97.44 161 ALA B N 1
ATOM 3179 C CA . ALA B 1 161 ? 4.203 -0.133 -3.439 1 97.44 161 ALA B CA 1
ATOM 3180 C C . ALA B 1 161 ? 3.469 0.664 -2.363 1 97.44 161 ALA B C 1
ATOM 3182 O O . ALA B 1 161 ? 2.34 1.114 -2.576 1 97.44 161 ALA B O 1
ATOM 3183 N N . ALA B 1 162 ? 4.117 0.859 -1.238 1 97.38 162 ALA B N 1
ATOM 3184 C CA . ALA B 1 162 ? 3.523 1.604 -0.132 1 97.38 162 ALA B CA 1
ATOM 3185 C C . ALA B 1 162 ? 3.223 3.043 -0.538 1 97.38 162 ALA B C 1
ATOM 3187 O O . ALA B 1 162 ? 2.145 3.566 -0.241 1 97.38 162 ALA B O 1
ATOM 3188 N N . LYS B 1 163 ? 4.148 3.658 -1.218 1 96.25 163 LYS B N 1
ATOM 3189 C CA . LYS B 1 163 ? 3.994 5.062 -1.591 1 96.25 163 LYS B CA 1
ATOM 3190 C C . LYS B 1 163 ? 2.912 5.23 -2.654 1 96.25 163 LYS B C 1
ATOM 3192 O O . LYS B 1 163 ? 2.195 6.234 -2.664 1 96.25 163 LYS B O 1
ATOM 3197 N N . ALA B 1 164 ? 2.811 4.273 -3.557 1 97.62 164 ALA B N 1
ATOM 3198 C CA . ALA B 1 164 ? 1.699 4.293 -4.504 1 97.62 164 ALA B CA 1
ATOM 3199 C C . ALA B 1 164 ? 0.361 4.156 -3.783 1 97.62 164 ALA B C 1
ATOM 3201 O O . ALA B 1 164 ? -0.618 4.809 -4.148 1 97.62 164 ALA B O 1
ATOM 3202 N N . GLY B 1 165 ? 0.343 3.271 -2.826 1 98.44 165 GLY B N 1
ATOM 3203 C CA . GLY B 1 165 ? -0.846 3.1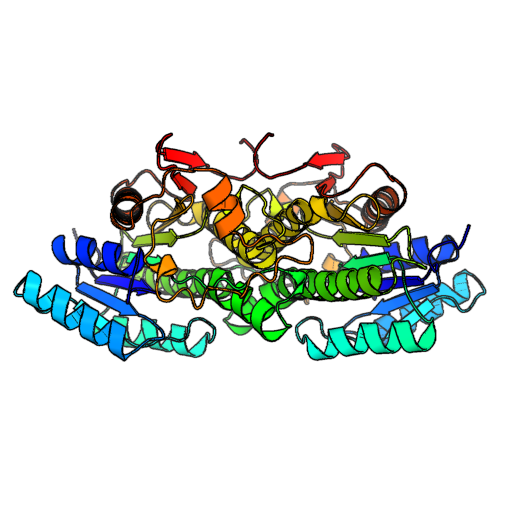64 -1.995 1 98.44 165 GLY B CA 1
ATOM 3204 C C . GLY B 1 165 ? -1.229 4.473 -1.331 1 98.44 165 GLY B C 1
ATOM 3205 O O . GLY B 1 165 ? -2.404 4.844 -1.312 1 98.44 165 GLY B O 1
ATOM 3206 N N . ALA B 1 166 ? -0.268 5.18 -0.839 1 98.38 166 ALA B N 1
ATOM 3207 C CA . ALA B 1 166 ? -0.509 6.461 -0.184 1 98.38 166 ALA B CA 1
ATOM 3208 C C . ALA B 1 166 ? -1.043 7.492 -1.175 1 98.38 166 ALA B C 1
ATOM 3210 O O . ALA B 1 166 ? -1.897 8.312 -0.829 1 98.38 166 ALA B O 1
ATOM 3211 N N . ALA B 1 167 ? -0.523 7.457 -2.387 1 98.06 167 ALA B N 1
ATOM 3212 C CA . ALA B 1 167 ? -1.026 8.359 -3.422 1 98.06 167 ALA B CA 1
ATOM 3213 C C . ALA B 1 167 ? -2.49 8.062 -3.74 1 98.06 167 ALA B C 1
ATOM 3215 O O . ALA B 1 167 ? -3.316 8.977 -3.795 1 98.06 167 ALA B O 1
ATOM 3216 N N . GLN B 1 168 ? -2.795 6.789 -3.943 1 97.69 168 GLN B N 1
ATOM 3217 C CA . GLN B 1 168 ? -4.168 6.398 -4.238 1 97.69 168 GLN B CA 1
ATOM 3218 C C . GLN B 1 168 ? -5.105 6.781 -3.096 1 97.69 168 GLN B C 1
ATOM 3220 O O . GLN B 1 168 ? -6.234 7.227 -3.332 1 97.69 168 GLN B O 1
ATOM 3225 N N . PHE B 1 169 ? -4.652 6.57 -1.884 1 98.06 169 PHE B N 1
ATOM 3226 C CA . PHE B 1 169 ? -5.41 6.961 -0.702 1 98.06 169 PHE B CA 1
ATOM 3227 C C . PHE B 1 169 ? -5.715 8.453 -0.724 1 98.06 169 PHE B C 1
ATOM 3229 O O . PHE B 1 169 ? -6.836 8.867 -0.421 1 98.06 169 PHE B O 1
ATOM 3236 N N . THR B 1 170 ? -4.727 9.234 -1.086 1 98.5 170 THR B N 1
ATOM 3237 C CA . THR B 1 170 ? -4.887 10.68 -1.19 1 98.5 170 THR B CA 1
ATOM 3238 C C . THR B 1 170 ? -5.984 11.031 -2.191 1 98.5 170 THR B C 1
ATOM 3240 O O . THR B 1 170 ? -6.875 11.828 -1.89 1 98.5 170 THR B O 1
ATOM 3243 N N . PHE B 1 171 ? -5.898 10.43 -3.367 1 97 171 PHE B N 1
ATOM 3244 C CA . PHE B 1 171 ? -6.926 10.664 -4.375 1 97 171 PHE B CA 1
ATOM 3245 C C . PHE B 1 171 ? -8.305 10.328 -3.826 1 97 171 PHE B C 1
ATOM 3247 O O . PHE B 1 171 ? -9.266 11.078 -4.039 1 97 171 PHE B O 1
ATOM 3254 N N . ALA B 1 172 ? -8.43 9.227 -3.123 1 94.44 172 ALA B N 1
ATOM 3255 C CA . ALA B 1 172 ? -9.711 8.727 -2.629 1 94.44 172 ALA B CA 1
ATOM 3256 C C . ALA B 1 172 ? -10.312 9.672 -1.594 1 94.44 172 ALA B C 1
ATOM 3258 O O . ALA B 1 172 ? -11.531 9.711 -1.407 1 94.44 172 ALA B O 1
ATOM 3259 N N . CYS B 1 173 ? -9.516 10.477 -0.997 1 96.56 173 CYS B N 1
ATOM 3260 C CA . CYS B 1 173 ? -9.961 11.359 0.071 1 96.56 173 CYS B CA 1
ATOM 3261 C C . CYS B 1 173 ? -10.531 12.656 -0.498 1 96.56 173 CYS B C 1
ATOM 3263 O O . CYS B 1 173 ? -10.93 13.547 0.254 1 96.56 173 CYS B O 1
ATOM 3265 N N . ARG B 1 174 ? -10.594 12.797 -1.8 1 95.25 174 ARG B N 1
ATOM 3266 C CA . ARG B 1 174 ? -11.109 14 -2.445 1 95.25 174 ARG B CA 1
ATOM 3267 C C . ARG B 1 174 ? -12.516 14.32 -1.958 1 95.25 174 ARG B C 1
ATOM 3269 O O . ARG B 1 174 ? -12.898 15.484 -1.856 1 95.25 174 ARG B O 1
ATOM 3276 N N . SER B 1 175 ? -13.227 13.32 -1.504 1 91.06 175 SER B N 1
ATOM 3277 C CA . SER B 1 175 ? -14.633 13.492 -1.138 1 91.06 175 SER B CA 1
ATOM 3278 C C . SER B 1 175 ? -14.773 14.25 0.176 1 91.06 175 SER B C 1
ATOM 3280 O O . SER B 1 175 ? -15.859 14.734 0.504 1 91.06 175 SER B O 1
ATOM 3282 N N . PHE B 1 176 ? -13.75 14.383 0.912 1 93.94 176 PHE B N 1
ATOM 3283 C CA . PHE B 1 176 ? -13.812 15.078 2.191 1 93.94 176 PHE B CA 1
ATOM 3284 C C . PHE B 1 176 ? -13.656 16.578 1.996 1 93.94 176 PHE B C 1
ATOM 3286 O O . PHE B 1 176 ? -13.891 17.359 2.924 1 93.94 176 PHE B O 1
ATOM 3293 N N . GLY B 1 177 ? -13.172 16.969 0.783 1 92.81 177 GLY B N 1
ATOM 3294 C CA . GLY B 1 177 ? -13.016 18.375 0.475 1 92.81 177 GLY B CA 1
ATOM 3295 C C . GLY B 1 177 ? -14.328 19.078 0.182 1 92.81 177 GLY B C 1
ATOM 3296 O O . GLY B 1 177 ? -15.328 18.422 -0.134 1 92.81 177 GLY B O 1
ATOM 3297 N N . PRO B 1 178 ? -14.352 20.391 0.417 1 94.38 178 PRO B N 1
ATOM 3298 C CA . PRO B 1 178 ? -13.203 21.281 0.626 1 94.38 178 PRO B CA 1
ATOM 3299 C C . PRO B 1 178 ? -12.945 21.578 2.104 1 94.38 178 PRO B C 1
ATOM 3301 O O . PRO B 1 178 ? -11.961 22.234 2.441 1 94.38 178 PRO B O 1
ATOM 3304 N N . ARG B 1 179 ? -13.781 21.109 2.992 1 95.81 179 ARG B N 1
ATOM 3305 C CA . ARG B 1 179 ? -13.578 21.438 4.398 1 95.81 179 ARG B CA 1
ATOM 3306 C C . ARG B 1 179 ? -12.344 20.734 4.953 1 95.81 179 ARG B C 1
ATOM 3308 O O . ARG B 1 179 ? -11.57 21.328 5.703 1 95.81 179 ARG B O 1
ATOM 3315 N N . ILE B 1 180 ? -12.258 19.469 4.605 1 97.19 180 ILE B N 1
ATOM 3316 C CA . ILE B 1 180 ? -11.086 18.656 4.922 1 97.19 180 ILE B CA 1
ATOM 3317 C C . ILE B 1 180 ? -10.336 18.312 3.635 1 97.19 180 ILE B C 1
ATOM 3319 O O . ILE B 1 180 ? -10.828 17.531 2.818 1 97.19 180 ILE B O 1
ATOM 3323 N N . ARG B 1 181 ? -9.172 18.938 3.459 1 98.25 181 ARG B N 1
ATOM 3324 C CA . ARG B 1 181 ? -8.406 18.75 2.23 1 98.25 181 ARG B CA 1
ATOM 3325 C C . ARG B 1 181 ? -7.23 17.797 2.459 1 98.25 181 ARG B C 1
ATOM 3327 O O . ARG B 1 181 ? -6.445 17.984 3.387 1 98.25 181 ARG B O 1
ATOM 3334 N N . VAL B 1 182 ? -7.156 16.734 1.692 1 98.56 182 VAL B N 1
ATOM 3335 C CA . VAL B 1 182 ? -6.066 15.758 1.739 1 98.56 182 VAL B CA 1
ATOM 3336 C C . VAL B 1 182 ? -5.293 15.789 0.423 1 98.56 182 VAL B C 1
ATOM 3338 O O . VAL B 1 182 ? -5.859 15.531 -0.642 1 98.56 182 VAL B O 1
ATOM 3341 N N . ASN B 1 183 ? -4.031 16.172 0.483 1 98.75 183 ASN B N 1
ATOM 3342 C CA . ASN B 1 183 ? -3.141 16.188 -0.674 1 98.75 183 ASN B CA 1
ATOM 3343 C C . ASN B 1 183 ? -1.823 15.477 -0.387 1 98.75 183 ASN B C 1
ATOM 3345 O O . ASN B 1 183 ? -1.575 15.055 0.744 1 98.75 183 ASN B O 1
ATOM 3349 N N . ALA B 1 184 ? -1.046 15.297 -1.458 1 98.69 184 ALA B N 1
ATOM 3350 C CA . ALA B 1 184 ? 0.27 14.68 -1.293 1 98.69 184 ALA B CA 1
ATOM 3351 C C . ALA B 1 184 ? 1.318 15.398 -2.139 1 98.69 184 ALA B C 1
ATOM 3353 O O . ALA B 1 184 ? 0.986 16.047 -3.139 1 98.69 184 ALA B O 1
ATOM 3354 N N . VAL B 1 185 ? 2.535 15.383 -1.656 1 98.06 185 VAL B N 1
ATOM 3355 C CA . VAL B 1 185 ? 3.707 15.758 -2.443 1 98.06 185 VAL B CA 1
ATOM 3356 C C . VAL B 1 185 ? 4.543 14.516 -2.74 1 98.06 185 VAL B C 1
ATOM 3358 O O . VAL B 1 185 ? 4.828 13.719 -1.839 1 98.06 185 VAL B O 1
ATOM 3361 N N . ALA B 1 186 ? 4.836 14.305 -3.977 1 96.06 186 ALA B N 1
ATOM 3362 C CA . ALA B 1 186 ? 5.652 13.188 -4.426 1 96.06 186 ALA B CA 1
ATOM 3363 C C . ALA B 1 186 ? 6.977 13.664 -5.012 1 96.06 186 ALA B C 1
ATOM 3365 O O . ALA B 1 186 ? 7.109 13.805 -6.23 1 96.06 186 ALA B O 1
ATOM 3366 N N . PRO B 1 187 ? 7.938 13.766 -4.102 1 93.19 187 PRO B N 1
ATOM 3367 C CA . PRO B 1 187 ? 9.227 14.273 -4.574 1 93.19 187 PRO B CA 1
ATOM 3368 C C . PRO B 1 187 ? 10.062 13.211 -5.277 1 93.19 187 PRO B C 1
ATOM 3370 O O . PRO B 1 187 ? 9.93 12.023 -4.98 1 93.19 187 PRO B O 1
ATOM 3373 N N . THR B 1 188 ? 10.836 13.719 -6.18 1 87 188 THR B N 1
ATOM 3374 C CA . THR B 1 188 ? 11.906 12.875 -6.703 1 87 188 THR B CA 1
ATOM 3375 C C . THR B 1 188 ? 13.047 12.75 -5.695 1 87 188 THR B C 1
ATOM 3377 O O . THR B 1 188 ? 12.859 13.023 -4.508 1 87 188 THR B O 1
ATOM 3380 N N . ALA B 1 189 ? 14.203 12.32 -6.062 1 77.31 189 ALA B N 1
ATOM 3381 C CA . ALA B 1 189 ? 15.32 12.086 -5.152 1 77.31 189 ALA B CA 1
ATOM 3382 C C . ALA B 1 189 ? 15.641 13.336 -4.34 1 77.31 189 ALA B C 1
ATOM 3384 O O . ALA B 1 189 ? 15.68 14.445 -4.883 1 77.31 189 ALA B O 1
ATOM 3385 N N . ILE B 1 190 ? 15.664 13.141 -3.107 1 71.94 190 ILE B N 1
ATOM 3386 C CA . ILE B 1 190 ? 15.906 14.242 -2.18 1 71.94 190 ILE B CA 1
ATOM 3387 C C . ILE B 1 190 ? 17.344 14.203 -1.688 1 71.94 190 ILE B C 1
ATOM 3389 O O . ILE B 1 190 ? 17.891 13.125 -1.429 1 71.94 190 ILE B O 1
ATOM 3393 N N . ALA B 1 191 ? 17.953 15.359 -1.717 1 60.28 191 ALA B N 1
ATOM 3394 C CA . ALA B 1 191 ? 19.312 15.484 -1.201 1 60.28 191 ALA B CA 1
ATOM 3395 C C . ALA B 1 191 ? 19.344 15.297 0.313 1 60.28 191 ALA B C 1
ATOM 3397 O O . ALA B 1 191 ? 19 16.219 1.064 1 60.28 191 ALA B O 1
ATOM 3398 N N . THR B 1 192 ? 18.656 14.297 0.752 1 55.88 192 THR B N 1
ATOM 3399 C CA . THR B 1 192 ? 18.672 14.211 2.209 1 55.88 192 THR B CA 1
ATOM 3400 C C . THR B 1 192 ? 20.031 13.781 2.723 1 55.88 192 THR B C 1
ATOM 3402 O O . THR B 1 192 ? 20.844 13.242 1.966 1 55.88 192 THR B O 1
ATOM 3405 N N . ALA B 1 193 ? 20.484 14.328 3.883 1 41.47 193 ALA B N 1
ATOM 3406 C CA . ALA B 1 193 ? 21.625 13.758 4.586 1 41.47 193 ALA B CA 1
ATOM 3407 C C . ALA B 1 193 ? 21.578 12.227 4.559 1 41.47 193 ALA B C 1
ATOM 3409 O O . ALA B 1 193 ? 22.297 11.57 5.316 1 41.47 193 ALA B O 1
ATOM 3410 N N . PHE B 1 194 ? 20.531 11.805 4.016 1 39.19 194 PHE B N 1
ATOM 3411 C CA . PHE B 1 194 ? 20.5 10.359 3.883 1 39.19 194 PHE B CA 1
ATOM 3412 C C . PHE B 1 194 ? 21.828 9.828 3.367 1 39.19 194 PHE B C 1
ATOM 3414 O O . PHE B 1 194 ? 22.094 8.625 3.428 1 39.19 194 PHE B O 1
ATOM 3421 N N . ASP B 1 195 ? 22.562 10.633 2.711 1 36.44 195 ASP B N 1
ATOM 3422 C CA . ASP B 1 195 ? 23.922 10.242 2.371 1 36.44 195 ASP B CA 1
ATOM 3423 C C . ASP B 1 195 ? 24.734 9.938 3.629 1 36.44 195 ASP B C 1
ATOM 3425 O O . ASP B 1 195 ? 25.703 9.172 3.584 1 36.44 195 ASP B O 1
ATOM 3429 N N . LYS B 1 196 ? 24.875 10.836 4.621 1 32.75 196 LYS B N 1
ATOM 3430 C CA . LYS B 1 196 ? 25.781 10.508 5.719 1 32.75 196 LYS B CA 1
ATOM 3431 C C . LYS B 1 196 ? 25.25 9.336 6.539 1 32.75 196 LYS B C 1
ATOM 3433 O O . LYS B 1 196 ? 26 8.703 7.285 1 32.75 196 LYS B O 1
ATOM 3438 N N . ASN B 1 197 ? 24.188 9.508 7.277 1 31.48 197 ASN B N 1
ATOM 3439 C CA . ASN B 1 197 ? 23.734 8.422 8.133 1 31.48 197 ASN B CA 1
ATOM 3440 C C . ASN B 1 197 ? 23.281 7.215 7.32 1 31.48 197 ASN B C 1
ATOM 3442 O O . ASN B 1 197 ? 22.312 7.297 6.57 1 31.48 197 ASN B O 1
ATOM 3446 N N . THR B 1 198 ? 24.219 6.402 6.926 1 32.19 198 THR B N 1
ATOM 3447 C CA . THR B 1 198 ? 24.422 5.094 6.309 1 32.19 198 THR B CA 1
ATOM 3448 C C . THR B 1 198 ? 23.266 4.16 6.66 1 32.19 198 THR B C 1
ATOM 3450 O O . THR B 1 198 ? 23.281 2.979 6.301 1 32.19 198 THR B O 1
ATOM 3453 N N . MET B 1 199 ? 22.719 4.352 7.812 1 31.75 199 MET B N 1
ATOM 3454 C CA . MET B 1 199 ? 21.766 3.318 8.211 1 31.75 199 MET B CA 1
ATOM 3455 C C . MET B 1 199 ? 20.656 3.18 7.188 1 31.75 199 MET B C 1
ATOM 3457 O O . MET B 1 199 ? 19.812 2.289 7.301 1 31.75 199 MET B O 1
ATOM 3461 N N . MET B 1 200 ? 20.344 4.273 6.688 1 33.72 200 MET B N 1
ATOM 3462 C CA . MET B 1 200 ? 19.641 3.945 5.453 1 33.72 200 MET B CA 1
ATOM 3463 C C . MET B 1 200 ? 20.562 3.229 4.473 1 33.72 200 MET B C 1
ATOM 3465 O O . MET B 1 200 ? 20.25 3.125 3.285 1 33.72 200 MET B O 1
ATOM 3469 N N . ARG B 1 201 ? 21.938 3.311 4.789 1 30.2 201 ARG B N 1
ATOM 3470 C CA . ARG B 1 201 ? 22.906 2.568 3.996 1 30.2 201 ARG B CA 1
ATOM 3471 C C . ARG B 1 201 ? 22.594 1.079 3.982 1 30.2 201 ARG B C 1
ATOM 3473 O O . ARG B 1 201 ? 22.75 0.394 4.996 1 30.2 201 ARG B O 1
ATOM 3480 N N . VAL B 1 202 ? 21.547 0.796 3.547 1 31.22 202 VAL B N 1
ATOM 3481 C CA . VAL B 1 202 ? 21.578 -0.637 3.273 1 31.22 202 VAL B CA 1
ATOM 3482 C C . VAL B 1 202 ? 22.891 -1.021 2.619 1 31.22 202 VAL B C 1
ATOM 3484 O O . VAL B 1 202 ? 23.375 -0.331 1.715 1 31.22 202 VAL B O 1
ATOM 3487 N N . PRO B 1 203 ? 23.859 -1.484 3.396 1 30.17 203 PRO B N 1
ATOM 3488 C CA . PRO B 1 203 ? 24.844 -2.178 2.561 1 30.17 203 PRO B CA 1
ATOM 3489 C C . PRO B 1 203 ? 24.266 -2.619 1.216 1 30.17 203 PRO B C 1
ATOM 3491 O O . PRO B 1 203 ? 23.281 -3.348 1.175 1 30.17 203 PRO B O 1
ATOM 3494 N N . THR B 1 204 ? 24.109 -1.719 0.324 1 32.97 204 THR B N 1
ATOM 3495 C CA . THR B 1 204 ? 23.844 -2.25 -1.007 1 32.97 204 THR B CA 1
ATOM 3496 C C . THR B 1 204 ? 24.828 -3.369 -1.354 1 32.97 204 THR B C 1
ATOM 3498 O O . THR B 1 204 ? 26.016 -3.127 -1.5 1 32.97 204 THR B O 1
ATOM 3501 N N . ASP B 1 205 ? 25.047 -4.363 -0.659 1 30.83 205 ASP B N 1
ATOM 3502 C CA . ASP B 1 205 ? 25.859 -5.383 -1.316 1 30.83 205 ASP B CA 1
ATOM 3503 C C . ASP B 1 205 ? 25.547 -5.449 -2.811 1 30.83 205 ASP B C 1
ATOM 3505 O O . ASP B 1 205 ? 24.422 -5.211 -3.227 1 30.83 205 ASP B O 1
ATOM 3509 N N . LYS B 1 206 ? 26.625 -5.203 -3.768 1 32.97 206 LYS B N 1
ATOM 3510 C CA . LYS B 1 206 ? 26.734 -5.301 -5.219 1 32.97 206 LYS B CA 1
ATOM 3511 C C . LYS B 1 206 ? 25.891 -6.453 -5.762 1 32.97 206 LYS B C 1
ATOM 3513 O O . LYS B 1 206 ? 25.891 -6.715 -6.965 1 32.97 206 LYS B O 1
ATOM 3518 N N . SER B 1 207 ? 25.844 -7.422 -4.996 1 32.56 207 SER B N 1
ATOM 3519 C CA . SER B 1 207 ? 25.594 -8.641 -5.762 1 32.56 207 SER B CA 1
ATOM 3520 C C . SER B 1 207 ? 24.266 -8.578 -6.496 1 32.56 207 SER B C 1
ATOM 3522 O O . SER B 1 207 ? 24.094 -9.227 -7.527 1 32.56 207 SER B O 1
ATOM 3524 N N . GLY B 1 208 ? 23.125 -8.805 -5.836 1 34.09 208 GLY B N 1
ATOM 3525 C CA . GLY B 1 208 ? 22.062 -9.258 -6.723 1 34.09 208 GLY B CA 1
ATOM 3526 C C . GLY B 1 208 ? 21.516 -8.156 -7.605 1 34.09 208 GLY B C 1
ATOM 3527 O O . GLY B 1 208 ? 21.844 -6.98 -7.414 1 34.09 208 GLY B O 1
ATOM 3528 N N . PRO B 1 209 ? 21.031 -8.32 -8.836 1 37.5 209 PRO B N 1
ATOM 3529 C CA . PRO B 1 209 ? 20.562 -7.301 -9.773 1 37.5 209 PRO B CA 1
ATOM 3530 C C . PRO B 1 209 ? 20 -6.066 -9.062 1 37.5 209 PRO B C 1
ATOM 3532 O O . PRO B 1 209 ? 19.484 -5.156 -9.711 1 37.5 209 PRO B O 1
ATOM 3535 N N . GLY B 1 210 ? 19.453 -6.086 -7.961 1 38.47 210 GLY B N 1
ATOM 3536 C CA . GLY B 1 210 ? 18.766 -4.871 -7.539 1 38.47 210 GLY B CA 1
ATOM 3537 C C . GLY B 1 210 ? 19.719 -3.781 -7.082 1 38.47 210 GLY B C 1
ATOM 3538 O O . GLY B 1 210 ? 20.484 -3.971 -6.129 1 38.47 210 GLY B O 1
ATOM 3539 N N . TYR B 1 211 ? 20.203 -3.023 -8.016 1 39.03 211 TYR B N 1
ATOM 3540 C CA . TYR B 1 211 ? 21.078 -1.869 -7.816 1 39.03 211 TYR B CA 1
ATOM 3541 C C . TYR B 1 211 ? 20.578 -1.014 -6.656 1 39.03 211 TYR B C 1
ATOM 3543 O O . TYR B 1 211 ? 19.391 -1.023 -6.328 1 39.03 211 TYR B O 1
ATOM 3551 N N . THR B 1 212 ? 21.484 -0.633 -5.824 1 44.59 212 THR B N 1
ATOM 3552 C CA . THR B 1 212 ? 21.172 0.352 -4.793 1 44.59 212 THR B CA 1
ATOM 3553 C C . THR B 1 212 ? 20.469 1.561 -5.391 1 44.59 212 THR B C 1
ATOM 3555 O O . THR B 1 212 ? 20.797 1.997 -6.496 1 44.59 212 THR B O 1
ATOM 3558 N N . PRO B 1 213 ? 19.219 1.745 -5.074 1 45.66 213 PRO B N 1
ATOM 3559 C CA . PRO B 1 213 ? 18.531 2.965 -5.52 1 45.66 213 PRO B CA 1
ATOM 3560 C C . PRO B 1 213 ? 19.469 4.164 -5.605 1 45.66 213 PRO B C 1
ATOM 3562 O O . PRO B 1 213 ? 19.375 4.961 -6.543 1 45.66 213 PRO B O 1
ATOM 3565 N N . GLU B 1 214 ? 20.344 4.273 -4.637 1 45.69 214 GLU B N 1
ATOM 3566 C CA . GLU B 1 214 ? 21.219 5.438 -4.594 1 45.69 214 GLU B CA 1
ATOM 3567 C C . GLU B 1 214 ? 22.156 5.461 -5.797 1 45.69 214 GLU B C 1
ATOM 3569 O O . GLU B 1 214 ? 22.391 6.52 -6.391 1 45.69 214 GLU B O 1
ATOM 3574 N N . GLU B 1 215 ? 22.656 4.301 -6.02 1 44.78 215 GLU B N 1
ATOM 3575 C CA . GLU B 1 215 ? 23.594 4.277 -7.137 1 44.78 215 GLU B CA 1
ATOM 3576 C C . GLU B 1 215 ? 22.891 4.527 -8.461 1 44.78 215 GLU B C 1
ATOM 3578 O O . GLU B 1 215 ? 23.406 5.234 -9.328 1 44.78 215 GLU B O 1
ATOM 3583 N N . GLU B 1 216 ? 21.688 3.936 -8.516 1 47.03 216 GLU B N 1
ATOM 3584 C CA . GLU B 1 216 ? 20.922 4.211 -9.719 1 47.03 216 GLU B CA 1
ATOM 3585 C C . GLU B 1 216 ? 20.547 5.688 -9.812 1 47.03 216 GLU B C 1
ATOM 3587 O O . GLU B 1 216 ? 20.641 6.293 -10.883 1 47.03 216 GLU B O 1
ATOM 3592 N N . MET B 1 217 ? 20.141 6.188 -8.688 1 49.75 217 MET B N 1
ATOM 3593 C CA . MET B 1 217 ? 19.781 7.602 -8.672 1 49.75 217 MET B CA 1
ATOM 3594 C C . MET B 1 217 ? 21.016 8.477 -8.898 1 49.75 217 MET B C 1
ATOM 3596 O O . MET B 1 217 ? 20.953 9.484 -9.602 1 49.75 217 MET B O 1
ATOM 3600 N N . ARG B 1 21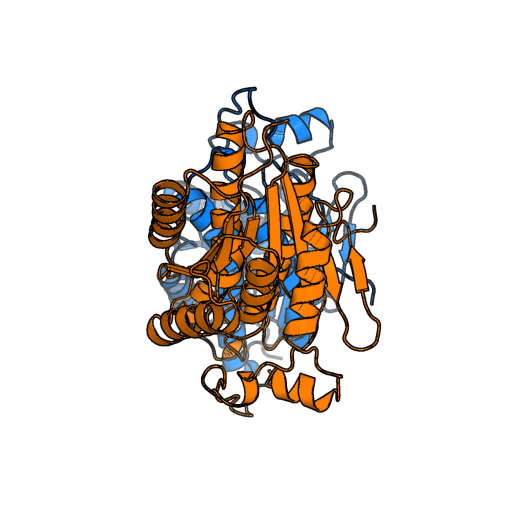8 ? 22.156 8.133 -8.195 1 49.12 218 ARG B N 1
ATOM 3601 C CA . ARG B 1 218 ? 23.422 8.852 -8.406 1 49.12 218 ARG B CA 1
ATOM 3602 C C . ARG B 1 218 ? 23.875 8.742 -9.859 1 49.12 218 ARG B C 1
ATOM 3604 O O . ARG B 1 218 ? 24.344 9.719 -10.438 1 49.12 218 ARG B O 1
ATOM 3611 N N . ALA B 1 219 ? 23.703 7.516 -10.242 1 48.59 219 ALA B N 1
ATOM 3612 C CA . ALA B 1 219 ? 24.188 7.266 -11.602 1 48.59 219 ALA B CA 1
ATOM 3613 C C . ALA B 1 219 ? 23.375 8.07 -12.617 1 48.59 219 ALA B C 1
ATOM 3615 O O . ALA B 1 219 ? 23.906 8.43 -13.68 1 48.59 219 ALA B O 1
ATOM 3616 N N . MET B 1 220 ? 22.109 8.297 -12.195 1 49.38 220 MET B N 1
ATOM 3617 C CA . MET B 1 220 ? 21.281 9.008 -13.156 1 49.38 220 MET B CA 1
ATOM 3618 C C . MET B 1 220 ? 21.562 10.508 -13.109 1 49.38 220 MET B C 1
ATOM 3620 O O . MET B 1 220 ? 21.078 11.258 -13.961 1 49.38 220 MET B O 1
ATOM 3624 N N . GLY B 1 221 ? 22.516 10.883 -12.305 1 54.78 221 GLY B N 1
ATOM 3625 C CA . GLY B 1 221 ? 22.859 12.297 -12.305 1 54.78 221 GLY B CA 1
ATOM 3626 C C . GLY B 1 221 ? 21.688 13.203 -12.008 1 54.78 221 GLY B C 1
ATOM 3627 O O . GLY B 1 221 ? 21.641 14.352 -12.461 1 54.78 221 GLY B O 1
ATOM 3628 N N . LEU B 1 222 ? 20.703 12.641 -11.414 1 57 222 LEU B N 1
ATOM 3629 C CA . LEU B 1 222 ? 19.484 13.445 -11.297 1 57 222 LEU B CA 1
ATOM 3630 C C . LEU B 1 222 ? 19.625 14.492 -10.203 1 57 222 LEU B C 1
ATOM 3632 O O . LEU B 1 222 ? 20.234 14.234 -9.164 1 57 222 LEU B O 1
ATOM 3636 N N . ALA B 1 223 ? 19.406 15.789 -10.602 1 69.75 223 ALA B N 1
ATOM 3637 C CA . ALA B 1 223 ? 19.328 16.859 -9.617 1 69.75 223 ALA B CA 1
ATOM 3638 C C . ALA B 1 223 ? 18.5 16.453 -8.414 1 69.75 223 ALA B C 1
ATOM 3640 O O . ALA B 1 223 ? 17.469 15.781 -8.562 1 69.75 223 ALA B O 1
ATOM 3641 N N . ARG B 1 224 ? 19.047 16.781 -7.207 1 82.56 224 ARG B N 1
ATOM 3642 C CA . ARG B 1 224 ? 18.391 16.375 -5.965 1 82.56 224 ARG B CA 1
ATOM 3643 C C . ARG B 1 224 ? 17.609 17.547 -5.359 1 82.56 224 ARG B C 1
ATOM 3645 O O . ARG B 1 224 ? 18.078 18.688 -5.391 1 82.56 224 ARG B O 1
ATOM 3652 N N . LEU B 1 225 ? 16.406 17.234 -4.93 1 87.81 225 LEU B N 1
ATOM 3653 C CA . LEU B 1 225 ? 15.602 18.188 -4.195 1 87.81 225 LEU B CA 1
ATOM 3654 C C . LEU B 1 225 ? 16.172 18.438 -2.801 1 87.81 225 LEU B C 1
ATOM 3656 O O . LEU B 1 225 ? 16.609 17.484 -2.133 1 87.81 225 LEU B O 1
ATOM 3660 N N . GLN B 1 226 ? 16.172 19.703 -2.438 1 88.5 226 GLN B N 1
ATOM 3661 C CA . GLN B 1 226 ? 16.438 20.016 -1.035 1 88.5 226 GLN B CA 1
ATOM 3662 C C . GLN B 1 226 ? 15.18 19.828 -0.192 1 88.5 226 GLN B C 1
ATOM 3664 O O . GLN B 1 226 ? 14.062 20.078 -0.665 1 88.5 226 GLN B O 1
ATOM 3669 N N . PRO B 1 227 ? 15.367 19.438 1.078 1 93 227 PRO B N 1
ATOM 3670 C CA . PRO B 1 227 ? 14.211 19.25 1.953 1 93 227 PRO B CA 1
ATOM 3671 C C . PRO B 1 227 ? 13.289 20.469 1.987 1 93 227 PRO B C 1
ATOM 3673 O O . PRO B 1 227 ? 12.062 20.328 2.014 1 93 227 PRO B O 1
ATOM 3676 N N . GLU B 1 228 ? 13.859 21.641 1.88 1 94.06 228 GLU B N 1
ATOM 3677 C CA . GLU B 1 228 ? 13.094 22.891 1.952 1 94.06 228 GLU B CA 1
ATOM 3678 C C . GLU B 1 228 ? 12.18 23.047 0.741 1 94.06 228 GLU B C 1
ATOM 3680 O O . GLU B 1 228 ? 11.086 23.609 0.851 1 94.06 228 GLU B O 1
ATOM 3685 N N . GLN B 1 229 ? 12.617 22.547 -0.393 1 94.38 229 GLN B N 1
ATOM 3686 C CA . GLN B 1 229 ? 11.789 22.609 -1.593 1 94.38 229 GLN B CA 1
ATOM 3687 C C . GLN B 1 229 ? 10.547 21.734 -1.449 1 94.38 229 GLN B C 1
ATOM 3689 O O . GLN B 1 229 ? 9.453 22.125 -1.868 1 94.38 229 GLN B O 1
ATOM 3694 N N . VAL B 1 230 ? 10.734 20.594 -0.827 1 95.62 230 VAL B N 1
ATOM 3695 C CA . VAL B 1 230 ? 9.617 19.703 -0.588 1 95.62 230 VAL B CA 1
ATOM 3696 C C . VAL B 1 230 ? 8.672 20.312 0.448 1 95.62 230 VAL B C 1
ATOM 3698 O O . VAL B 1 230 ? 7.453 20.266 0.284 1 95.62 230 VAL B O 1
ATOM 3701 N N . ALA B 1 231 ? 9.242 20.906 1.464 1 97.38 231 ALA B N 1
ATOM 3702 C CA . ALA B 1 231 ? 8.453 21.547 2.51 1 97.38 231 ALA B CA 1
ATOM 3703 C C . ALA B 1 231 ? 7.613 22.688 1.938 1 97.38 231 ALA B C 1
ATOM 3705 O O . ALA B 1 231 ? 6.449 22.844 2.311 1 97.38 231 ALA B O 1
ATOM 3706 N N . GLU B 1 232 ? 8.188 23.438 1.018 1 97.25 232 GLU B N 1
ATOM 3707 C CA . GLU B 1 232 ? 7.465 24.531 0.379 1 97.25 232 GLU B CA 1
ATOM 3708 C C . GLU B 1 232 ? 6.273 24.016 -0.419 1 97.25 232 GLU B C 1
ATOM 3710 O O . GLU B 1 232 ? 5.191 24.609 -0.382 1 97.25 232 GLU B O 1
ATOM 3715 N N . ALA B 1 233 ? 6.492 22.953 -1.107 1 97.44 233 ALA B N 1
ATOM 3716 C CA . ALA B 1 233 ? 5.398 22.344 -1.861 1 97.44 233 ALA B CA 1
ATOM 3717 C C . ALA B 1 233 ? 4.289 21.875 -0.929 1 97.44 233 ALA B C 1
ATOM 3719 O O . ALA B 1 233 ? 3.104 21.984 -1.25 1 97.44 233 ALA B O 1
ATOM 3720 N N . ALA B 1 234 ? 4.656 21.297 0.21 1 98.12 234 ALA B N 1
ATOM 3721 C CA . ALA B 1 234 ? 3.68 20.859 1.204 1 98.12 234 ALA B CA 1
ATOM 3722 C C . ALA B 1 234 ? 2.848 22.031 1.714 1 98.12 234 ALA B C 1
ATOM 3724 O O . ALA B 1 234 ? 1.624 21.938 1.825 1 98.12 234 ALA B O 1
ATOM 3725 N N . LEU B 1 235 ? 3.477 23.172 1.992 1 98.12 235 LEU B N 1
ATOM 3726 C CA . LEU B 1 235 ? 2.76 24.344 2.477 1 98.12 235 LEU B CA 1
ATOM 3727 C C . LEU B 1 235 ? 1.845 24.906 1.395 1 98.12 235 LEU B C 1
ATOM 3729 O O . LEU B 1 235 ? 0.771 25.438 1.695 1 98.12 235 LEU B O 1
ATOM 3733 N N . GLN B 1 236 ? 2.312 24.797 0.144 1 98 236 GLN B N 1
ATOM 3734 C CA . GLN B 1 236 ? 1.446 25.219 -0.951 1 98 236 GLN B CA 1
ATOM 3735 C C . GLN B 1 236 ? 0.155 24.406 -0.976 1 98 236 GLN B C 1
ATOM 3737 O O . GLN B 1 236 ? -0.915 24.938 -1.28 1 98 236 GLN B O 1
ATOM 3742 N N . CYS B 1 237 ? 0.238 23.141 -0.656 1 97.75 237 CYS B N 1
ATOM 3743 C CA . CYS B 1 237 ? -0.955 22.312 -0.56 1 97.75 237 CYS B CA 1
ATOM 3744 C C . CYS B 1 237 ? -1.873 22.797 0.555 1 97.75 237 CYS B C 1
ATOM 3746 O O . CYS B 1 237 ? -3.096 22.812 0.394 1 97.75 237 CYS B O 1
ATOM 3748 N N . ILE B 1 238 ? -1.312 23.188 1.661 1 97.25 238 ILE B N 1
ATOM 3749 C CA . ILE B 1 238 ? -2.068 23.656 2.816 1 97.25 238 ILE B CA 1
ATOM 3750 C C . ILE B 1 238 ? -2.74 25 2.488 1 97.25 238 ILE B C 1
ATOM 3752 O O . ILE B 1 238 ? -3.896 25.219 2.85 1 97.25 238 ILE B O 1
ATOM 3756 N N . ASP B 1 239 ? -2.068 25.844 1.717 1 96.62 239 ASP B N 1
ATOM 3757 C CA . ASP B 1 239 ? -2.514 27.203 1.462 1 96.62 239 ASP B CA 1
ATOM 3758 C C . ASP B 1 239 ? -3.559 27.234 0.347 1 96.62 239 ASP B C 1
ATOM 3760 O O . ASP B 1 239 ? -4.43 28.109 0.337 1 96.62 239 ASP B O 1
ATOM 3764 N N . ASP B 1 240 ? -3.404 26.391 -0.644 1 96.5 240 ASP B N 1
ATOM 3765 C CA . ASP B 1 240 ? -4.297 26.391 -1.799 1 96.5 240 ASP B CA 1
ATOM 3766 C C . ASP B 1 240 ? -5.641 25.75 -1.46 1 96.5 240 ASP B C 1
ATOM 3768 O O . ASP B 1 240 ? -5.766 24.516 -1.474 1 96.5 240 ASP B O 1
ATOM 3772 N N . ARG B 1 241 ? -6.645 26.531 -1.37 1 94.38 241 ARG B N 1
ATOM 3773 C CA . ARG B 1 241 ? -7.945 26.062 -0.894 1 94.38 241 ARG B CA 1
ATOM 3774 C C . ARG B 1 241 ? -8.68 25.266 -1.976 1 94.38 241 ARG B C 1
ATOM 3776 O O . ARG B 1 241 ? -9.656 24.578 -1.691 1 94.38 241 ARG B O 1
ATOM 3783 N N . ASP B 1 242 ? -8.172 25.344 -3.168 1 95.25 242 ASP B N 1
ATOM 3784 C CA . ASP B 1 242 ? -8.836 24.672 -4.277 1 95.25 242 ASP B CA 1
ATOM 3785 C C . ASP B 1 242 ? -8.195 23.312 -4.562 1 95.25 242 ASP B C 1
ATOM 3787 O O . ASP B 1 242 ? -8.672 22.562 -5.41 1 95.25 242 ASP B O 1
ATOM 3791 N N . ARG B 1 243 ? -7.199 23.047 -3.773 1 96.75 243 ARG B N 1
ATOM 3792 C CA . ARG B 1 243 ? -6.469 21.797 -4 1 96.75 243 ARG B CA 1
ATOM 3793 C C . ARG B 1 243 ? -6.852 20.75 -2.971 1 96.75 243 ARG B C 1
ATOM 3795 O O . ARG B 1 243 ? -6.555 20.891 -1.783 1 96.75 243 ARG B O 1
ATOM 3802 N N . PHE B 1 244 ? -7.504 19.703 -3.385 1 97.06 244 PHE B N 1
ATOM 3803 C CA . PHE B 1 244 ? -7.812 18.562 -2.521 1 97.06 244 PHE B CA 1
ATOM 3804 C C . PHE B 1 244 ? -7.945 17.281 -3.338 1 97.06 244 PHE B C 1
ATOM 3806 O O . PHE B 1 244 ? -8.43 17.312 -4.469 1 97.06 244 PHE B O 1
ATOM 3813 N N . GLY B 1 245 ? -7.418 16.203 -2.781 1 97.38 245 GLY B N 1
ATOM 3814 C CA . GLY B 1 245 ? -7.363 14.93 -3.494 1 97.38 245 GLY B CA 1
ATOM 3815 C C . GLY B 1 245 ? -6.348 14.93 -4.621 1 97.38 245 GLY B C 1
ATOM 3816 O O . GLY B 1 245 ? -6.574 14.312 -5.664 1 97.38 245 GLY B O 1
ATOM 3817 N N . LYS B 1 246 ? -5.293 15.688 -4.445 1 97.81 246 LYS B N 1
ATOM 3818 C CA . LYS B 1 246 ? -4.289 15.812 -5.5 1 97.81 246 LYS B CA 1
ATOM 3819 C C . LYS B 1 246 ? -2.924 15.328 -5.02 1 97.81 246 LYS B C 1
ATOM 3821 O O . LYS B 1 246 ? -2.609 15.422 -3.832 1 97.81 246 LYS B O 1
ATOM 3826 N N . VAL B 1 247 ? -2.166 14.797 -5.914 1 97.88 247 VAL B N 1
ATOM 3827 C CA . VAL B 1 247 ? -0.764 14.484 -5.66 1 97.88 247 VAL B CA 1
ATOM 3828 C C . VAL B 1 247 ? 0.13 15.391 -6.5 1 97.88 247 VAL B C 1
ATOM 3830 O O . VAL B 1 247 ? 0.047 15.391 -7.73 1 97.88 247 VAL B O 1
ATOM 3833 N N . VAL B 1 248 ? 0.971 16.188 -5.859 1 97.75 248 VAL B N 1
ATOM 3834 C CA . VAL B 1 248 ? 1.922 17.078 -6.516 1 97.75 248 VAL B CA 1
ATOM 3835 C C . VAL B 1 248 ? 3.232 16.328 -6.77 1 97.75 248 VAL B C 1
ATOM 3837 O O . VAL B 1 248 ? 4.027 16.141 -5.848 1 97.75 248 VAL B O 1
ATOM 3840 N N . TYR B 1 249 ? 3.41 15.938 -7.949 1 95.25 249 TYR B N 1
ATOM 3841 C CA . TYR B 1 249 ? 4.703 15.391 -8.352 1 95.25 249 TYR B CA 1
ATOM 3842 C C . TYR B 1 249 ? 5.746 16.5 -8.469 1 95.25 249 TYR B C 1
ATOM 3844 O O . TYR B 1 249 ? 5.598 17.422 -9.281 1 95.25 249 TYR B O 1
ATOM 3852 N N . LEU B 1 250 ? 6.828 16.422 -7.656 1 93.88 250 LEU B N 1
ATOM 3853 C CA . LEU B 1 250 ? 7.801 17.5 -7.555 1 93.88 250 LEU B CA 1
ATOM 3854 C C . LEU B 1 250 ? 9.164 17.047 -8.062 1 93.88 250 LEU B C 1
ATOM 3856 O O . LEU B 1 250 ? 9.82 16.203 -7.438 1 93.88 250 LEU B O 1
ATOM 3860 N N . ASP B 1 251 ? 9.539 17.641 -9.156 1 89.5 251 ASP B N 1
ATOM 3861 C CA . ASP B 1 251 ? 10.836 17.375 -9.758 1 89.5 251 ASP B CA 1
ATOM 3862 C C . ASP B 1 251 ? 11.781 18.547 -9.586 1 89.5 251 ASP B C 1
ATOM 3864 O O . ASP B 1 251 ? 11.375 19.703 -9.711 1 89.5 251 ASP B O 1
ATOM 3868 N N . ALA B 1 252 ? 13.055 18.188 -9.328 1 84.56 252 ALA B N 1
ATOM 3869 C CA . ALA B 1 252 ? 14.031 19.234 -9.047 1 84.56 252 ALA B CA 1
ATOM 3870 C C . ALA B 1 252 ? 14.219 20.156 -10.25 1 84.56 252 ALA B C 1
ATOM 3872 O O . ALA B 1 252 ? 14.508 21.344 -10.094 1 84.56 252 ALA B O 1
ATOM 3873 N N . THR B 1 253 ? 14.008 19.672 -11.445 1 84.12 253 THR B N 1
ATOM 3874 C CA . THR B 1 253 ? 14.289 20.406 -12.664 1 84.12 253 THR B CA 1
ATOM 3875 C C . THR B 1 253 ? 12.992 20.828 -13.359 1 84.12 253 THR B C 1
ATOM 3877 O O . THR B 1 253 ? 12.836 21.984 -13.758 1 84.12 253 THR B O 1
ATOM 3880 N N . GLU B 1 254 ? 12.008 19.906 -13.375 1 88.12 254 GLU B N 1
ATOM 3881 C CA . GLU B 1 254 ? 10.812 20.109 -14.18 1 88.12 254 GLU B CA 1
ATOM 3882 C C . GLU B 1 254 ? 9.719 20.797 -13.375 1 88.12 254 GLU B C 1
ATOM 3884 O O . GLU B 1 254 ? 8.695 21.203 -13.93 1 88.12 254 GLU B O 1
ATOM 3889 N N . GLY B 1 255 ? 9.984 20.953 -12.055 1 91.94 255 GLY B N 1
ATOM 3890 C CA . GLY B 1 255 ? 8.984 21.609 -11.227 1 91.94 255 GLY B CA 1
ATOM 3891 C C . GLY B 1 255 ? 7.848 20.688 -10.82 1 91.94 255 GLY B C 1
ATOM 3892 O O . GLY B 1 255 ? 8.07 19.516 -10.531 1 91.94 255 GLY B O 1
ATOM 3893 N N . GLN B 1 256 ? 6.637 21.328 -10.773 1 95.06 256 GLN B N 1
ATOM 3894 C CA . GLN B 1 256 ? 5.523 20.578 -10.195 1 95.06 256 GLN B CA 1
ATOM 3895 C C . GLN B 1 256 ? 4.551 20.109 -11.273 1 95.06 256 GLN B C 1
ATOM 3897 O O . GLN B 1 256 ? 4.27 20.859 -12.219 1 95.06 256 GLN B O 1
ATOM 3902 N N . LYS B 1 257 ? 4.105 18.938 -11.297 1 94.25 257 LYS B N 1
ATOM 3903 C CA . LYS B 1 257 ? 2.975 18.391 -12.039 1 94.25 257 LYS B CA 1
ATOM 3904 C C . LYS B 1 257 ? 1.901 17.859 -11.094 1 94.25 257 LYS B C 1
ATOM 3906 O O . LYS B 1 257 ? 2.197 17.078 -10.188 1 94.25 257 LYS B O 1
ATOM 3911 N N . ILE B 1 258 ? 0.686 18.219 -11.281 1 96.38 258 ILE B N 1
ATOM 3912 C CA . ILE B 1 258 ? -0.387 17.859 -10.367 1 96.38 258 ILE B CA 1
ATOM 3913 C C . ILE B 1 258 ? -1.201 16.703 -10.945 1 96.38 258 ILE B C 1
ATOM 3915 O O . ILE B 1 258 ? -1.641 16.766 -12.094 1 96.38 258 ILE B O 1
ATOM 3919 N N . HIS B 1 259 ? -1.39 15.664 -10.195 1 95.62 259 HIS B N 1
ATOM 3920 C CA . HIS B 1 259 ? -2.184 14.5 -10.594 1 95.62 259 HIS B CA 1
ATOM 3921 C C . HIS B 1 259 ? -3.447 14.391 -9.742 1 95.62 259 HIS B C 1
ATOM 3923 O O . HIS B 1 259 ? -3.41 14.609 -8.531 1 95.62 259 HIS B O 1
ATOM 3929 N N . ALA B 1 260 ? -4.566 14.031 -10.367 1 95.56 260 ALA B N 1
ATOM 3930 C CA . ALA B 1 260 ? -5.84 13.867 -9.672 1 95.56 260 ALA B CA 1
ATOM 3931 C C . ALA B 1 260 ? -6.234 12.391 -9.602 1 95.56 260 ALA B C 1
ATOM 3933 O O . ALA B 1 260 ? -7.336 12.062 -9.156 1 95.56 260 ALA B O 1
ATOM 3934 N N . GLY B 1 261 ? -5.43 11.492 -10.047 1 94.25 261 GLY B N 1
ATOM 3935 C CA . GLY B 1 261 ? -5.609 10.047 -10.109 1 94.25 261 GLY B CA 1
ATOM 3936 C C . GLY B 1 261 ? -4.562 9.352 -10.953 1 94.25 261 GLY B C 1
ATOM 3937 O O . GLY B 1 261 ? -3.74 10 -11.594 1 94.25 261 GLY B O 1
ATOM 3938 N N . PHE B 1 262 ? -4.543 8.039 -10.938 1 92.31 262 PHE B N 1
ATOM 3939 C CA . PHE B 1 262 ? -3.6 7.273 -11.742 1 92.31 262 PHE B CA 1
ATOM 3940 C C . PHE B 1 262 ? -4.09 7.156 -13.188 1 92.31 262 PHE B C 1
ATOM 3942 O O . PHE B 1 262 ? -3.293 6.945 -14.102 1 92.31 262 PHE B O 1
ATOM 3949 N N . LEU B 1 263 ? -5.324 7.168 -13.367 1 85.5 263 LEU B N 1
ATOM 3950 C CA . LEU B 1 263 ? -5.887 7.215 -14.711 1 85.5 263 LEU B CA 1
ATOM 3951 C C . LEU B 1 263 ? -6.375 8.617 -15.055 1 85.5 263 LEU B C 1
ATOM 3953 O O . LEU B 1 263 ? -6.785 9.367 -14.164 1 85.5 263 LEU B O 1
ATOM 3957 N N . PRO B 1 264 ? -6.102 8.93 -16.328 1 70 264 PRO B N 1
ATOM 3958 C CA . PRO B 1 264 ? -6.676 10.227 -16.719 1 70 264 PRO B CA 1
ATOM 3959 C C . PRO B 1 264 ? -8.188 10.281 -16.516 1 70 264 PRO B C 1
ATOM 3961 O O . PRO B 1 264 ? -8.867 9.258 -16.641 1 70 264 PRO B O 1
ATOM 3964 N N . GLU B 1 265 ? -8.727 11.312 -15.938 1 55.56 265 GLU B N 1
ATOM 3965 C CA . GLU B 1 265 ? -10.172 11.531 -15.82 1 55.56 265 GLU B CA 1
ATOM 3966 C C . GLU B 1 265 ? -10.844 11.477 -17.188 1 55.56 265 GLU B C 1
ATOM 3968 O O . GLU B 1 265 ? -10.242 11.828 -18.203 1 55.56 265 GLU B O 1
#

pLDDT: mean 87.66, std 19.04, range [30.17, 98.88]

Foldseek 3Di:
DQEAALEEEFEPCLFFLNVLLQLVSVVVVGQYEYEYQDPVSQVVSQVVSCVVVVHNRYHYQYADLLDLVRLVVSQVVRCVVRVAHAEYELEDAQFAWQPVPDDPVSLSSRLSNLAVSLLSNVVVNLVVCVVVVVNQQAHEYEYEAAPLLQDPANTGRSNSVNRVNSLQSQLVCLVVPLRYAYEYEHEYAAPTVCVPVVCCPPVPPPDDPRGDPVCVVVVVVFDHHGSNVSSVVRVVSSPDSPHGSWYWYQGPPPGTDIDSDNDDD/DQEFALEEEFEPCLFFLNVLLQLVSVVVVGQYEYEYQDPVSQVVSQVVSCVVVVHNRYHYQYADLLDLVRLVVSQVVRCVVRVAHAEYELEDAQFAWQPVPDDPVSLSSRLSNLAVSLLSNVVVNLVVCVVVCVNQQAHEYEYEAAPLLQDPANTGRSNSVNRVNSLQSQLVCLVVPLRYAYEYEHEYAAPTVCVVPCVSVPVPPPPDPRPDPVCVVVVVVFDHHGSNVSSVVRVVSSPDSPHGSWYWYQGPPPGTDIDSDNDDD

Nearest PDB structures (foldseek):
  2cfc-assembly1_D  TM=8.611E-01  e=1.928E-18  Xanthobacter autotrophicus Py2
  3a28-assembly1_A  TM=8.221E-01  e=4.481E-18  Corynebacterium glutamicum
  6jha-assembly1_B-2  TM=8.616E-01  e=2.469E-14  Microcystis aeruginosa FACHB-905 = DIANCHI905
  5epo-assembly1_D  TM=8.019E-01  e=3.141E-14  Clostridium sardiniense
  5o3z-assembly3_L  TM=8.357E-01  e=1.334E-13  Erwinia amylovora CFBP1430

InterPro domains:
  IPR002347 Short-chain dehydrogenase/reductase SDR [PF00106] (6-198)
  IPR002347 Short-chain dehydrogenase/reductase SDR [PR00081] (7-24)
  IPR002347 Short-chain dehydrogenase/reductase SDR [PR00081] (83-94)
  IPR002347 Short-chain dehydrogenase/reductase SDR [PR00081] (133-149)
  IPR002347 Short-chain dehydrogenase/reductase SDR [PR00081] (159-178)
  IPR002347 Short-chain dehydrogenase/reductase SDR [PR00081] (178-195)
  IPR036291 NAD(P)-binding domain superfamily [SSF51735] (2-247)

Secondary structure (DSSP, 8-state):
------EEEEES-SSHHHHHHHHHHHHTT-EEEEE-S-HHHHHHHHHHHHHHHTS--EEE----TT-HHHHHHHHHHHHHHHS--SEEEE--------GGGS-HHHHHHHHIIIIIHHHHHHHHHHHHHHHTTTT---EEEEEE--GGGTS--GGGHHHHHHHHHHHHHHHHGGGGTTTEEEEEEEE--B--GGGTTGGG-----S-SS---HHHHHHHTT--PBPHHHHHHHHHHHHH-TT--SEEEEEETTTEEEEES-SS--/------EEEEES-SSHHHHHHHHHHHHTT-EEEEE-S-HHHHHHHHHHHHHHHTS--EEE----TT-HHHHHHHHHHHHHHHS--SEEEE--------GGGS-HHHHHHHHIIIIIHHHHHHHHHHHHHHHTTTT---EEEEEE--GGGTS--GGGHHHHHHHHHHHHHHHHGGGGTTTEEEEEEEE--B--GGGTSGGG-----S-SS---HHHHHHHTT--PBPHHHHHHHHHHHHH-TT--SEEEEEETTTEEEEES-SS--

Solvent-accessible surface area (backbone atoms only — not comparable to full-atom values): 25965 Å² total; per-residue (Å²): 134,78,70,36,53,57,22,32,40,30,30,32,19,44,47,59,42,25,28,36,34,48,50,54,42,41,74,70,68,21,36,28,38,34,20,19,70,53,56,71,50,26,50,50,43,27,52,51,51,18,62,75,68,74,44,91,38,48,39,68,48,69,30,49,53,73,35,68,69,33,50,51,48,47,52,50,55,45,31,73,73,63,74,43,62,21,36,38,34,42,38,40,73,49,73,76,46,28,45,90,75,54,52,71,65,54,52,47,45,22,32,28,32,35,22,48,30,47,54,49,53,47,49,54,49,52,54,52,41,62,76,34,50,89,50,40,58,54,32,34,35,36,36,49,52,29,38,40,38,51,44,71,46,51,17,39,22,63,44,24,9,17,20,15,10,42,51,43,31,24,31,14,37,33,78,51,39,72,43,37,21,25,27,30,38,17,39,46,60,58,56,45,68,56,70,74,71,23,74,66,48,40,79,53,64,85,67,65,90,37,51,37,63,60,53,55,45,58,70,59,65,58,69,53,28,47,34,58,59,56,24,50,52,46,49,47,50,67,67,37,77,87,53,43,10,30,38,35,34,36,36,66,83,81,39,74,47,78,36,72,54,54,48,85,130,135,76,71,35,53,58,24,32,40,30,31,34,20,45,47,59,42,24,27,36,34,47,49,54,41,40,75,70,68,22,36,28,39,32,20,21,70,52,53,68,49,26,49,50,43,28,53,51,51,18,62,76,68,74,44,91,38,50,39,69,48,70,31,48,52,73,35,69,69,34,51,51,48,47,52,50,56,46,30,71,72,62,74,43,61,21,36,39,34,41,38,42,73,49,72,76,42,26,46,92,76,54,52,70,65,56,54,46,46,22,32,28,33,35,21,48,29,47,54,48,53,49,49,53,49,52,53,52,42,62,77,34,50,89,51,41,59,54,32,32,35,36,36,49,52,28,37,40,39,52,43,72,43,51,19,38,21,61,43,23,10,18,22,16,10,41,50,43,29,24,31,14,37,33,77,50,38,73,42,38,20,26,28,30,37,17,39,46,62,58,55,42,67,61,72,70,57,42,82,66,41,41,73,50,64,82,68,61,88,42,54,40,62,61,55,53,45,58,70,61,64,58,67,55,27,49,34,57,59,54,23,50,53,45,50,49,51,66,66,37,77,85,54,42,9,31,37,34,35,35,36,66,83,82,38,75,48,80,36,71,54,53,47,84,130

Radius of gyration: 23.06 Å; Cα contacts (8 Å, |Δi|>4): 1195; chains: 2; bounding box: 54×72×49 Å